Protein 5N3U (pdb70)

InterPro domains:
  IPR004155 PBS lyase HEAT-like repeat [PF03130] (33-61)
  IPR004155 PBS lyase HEAT-like repeat [SM00567] (31-62)
  IPR004155 PBS lyase HEAT-like repeat [SM00567] (71-100)
  IPR004155 PBS lyase HEAT-like repeat [SM00567] (102-131)
  IPR004155 PBS lyase HEAT-like repeat [SM00567] (144-174)
  IPR004155 PBS lyase HEAT-like repeat [SM00567] (176-206)
  IPR004155 PBS lyase HEAT-like repeat [SM00567] (208-237)
  IPR011989 Armadillo-like helical [G3DSA:1.25.10.10] (12-141)
  IPR011989 Armadillo-like helical [G3DSA:1.25.10.10] (142-266)
  IPR016024 Armadillo-type fold [SSF48371] (23-224)

Nearest PDB structures (foldseek):
  5n3u-assembly1_A-2  TM=1.004E+00  e=1.314E-34  Nostoc sp. PCC 7120 = FACHB-418
  6gx7-assembly2_F  TM=7.816E-01  e=2.775E-07  synthetic construct
  7mc4-assembly1_A  TM=7.861E-01  e=4.111E-07  Synechococcus sp. A15-62
  6hwp-assembly1_A  TM=5.800E-01  e=8.164E-08  synthetic construct
  6veh-assembly1_A  TM=8.107E-01  e=8.022E-06  synthetic construct

Secondary structure (DSSP, 8-state):
----SS-S-SSS---HHHHHHHTT-S-HHHHHHHHHHHHHTT---HHHHHHHHHHTT--S---GGG--HHHHHHHHHHHHTT-GGGHHHHHHHTT-SSHHHHHHHHHHHHHHT-GGGHHHHHHTTTTTGGG----TT-SS-SS-HHHHHHHHHHTT-GGGHHHHGGGGG-SSHHHHHHHHHHHHHHH--HHHHHHHHHHHTSS-HHHHHHHHHHHHHHT-GGGHHHHHHSSS-HHHHHHHHHHHHHHT----HHHHHHHHHHHTT-/-GGGHHHHHHHTTS--HHHHHHHHHHHHHHGGGGHHHHHH---TT-HHHHHHHHHHHHHH--GGGHHHHHHHHHH---HHHHHHHHHHHTTS-GGGSPTTHHHHHHHHHHHHHHHHTT-SSHHHHHHHHHHHHHGGG-GGGHHHHHHHHHHHHHH-S-HHHHHHHHHHH-

B-factor: mean 32.45, std 11.48, range [14.88, 82.98]

Sequence (436 aa):
PSVEEFPAENGPQLTPELAIANLQQSSDLSLRYYAAWWLGKYRVKESAAVDALIAALEDEADRTELGGYPLRRNAARALGKLGNRKAVPGLINCLECPDFYVREAAAQSLEMLKDKTAAPALIKLLDGGVAQAVQVTGRPHLVQPYEAVLEALGAIGATDAIPLIQPFLEHPVSRVQCCAAARAMYQLTQEPVYGELLVKVLAGNDLNLRRVALGDLGAIGYLAAAEAIANAKAENSFKLIALKGLLEHQMSISDQAIRVMNLMDSLLDVAAIPTLIAVFGYNNPTAAAIASTALVQLGEVAVPQLLTQIDDYNYGARAYSIRTLAAIADPRALDVLIDAAATDFAPSVRRAAAKGLGNLHWHKLEFPDNQTAPKKALETLLFISQDAEWSIRYAAIVGLQGLVNIPDLQQPIHTRLKEMLASDAEKAVRARILLAQS

Organism: Nostoc sp. (strain PCC 7120 / SAG 25.82 / UTEX 2576) (NCBI:txid103690)

Radius of gyration: 22.51 Å; Cα contacts (8 Å, |Δi|>4): 701; chains: 2; bounding box: 47×50×69 Å

Solvent-accessible surface area: 19840 Å² total; per-residue (Å²): 186,93,149,93,94,158,22,95,34,8,14,52,145,18,61,36,112,83,0,24,55,18,8,125,25,118,58,38,15,32,42,18,4,0,0,55,25,0,2,98,108,120,14,118,86,82,53,0,0,64,16,0,42,64,9,7,128,14,115,60,6,92,4,15,110,33,1,21,12,3,32,17,8,0,0,88,3,1,4,55,4,55,48,124,125,0,2,83,16,0,39,102,7,0,108,9,115,10,16,63,0,25,49,1,0,0,83,1,0,22,82,9,97,16,123,89,0,11,94,15,0,47,107,9,7,100,42,24,43,88,113,5,83,96,72,133,40,85,24,36,24,44,38,5,4,41,6,0,0,32,0,0,5,19,9,32,4,71,127,0,40,90,79,0,84,65,0,34,152,2,116,56,59,92,4,63,4,1,0,2,13,0,2,16,44,17,46,98,89,74,90,28,0,81,74,0,31,154,35,8,90,34,153,52,60,44,19,30,15,28,0,0,33,6,0,8,54,15,3,17,34,68,0,0,72,37,0,11,100,9,137,20,66,66,78,35,13,44,100,0,0,96,10,0,30,98,111,46,123,150,92,50,121,74,0,70,74,0,60,90,35,36,98,83,20,170,130,79,84,39,0,54,93,33,13,52,31,5,31,143,134,74,79,100,39,1,51,116,3,15,74,31,0,49,146,49,13,79,76,0,0,32,54,0,22,77,46,32,20,94,137,49,87,29,3,31,4,36,2,2,102,0,0,17,62,14,7,5,0,65,0,0,41,37,0,18,48,9,0,4,17,22,63,5,23,35,0,7,92,13,0,0,124,2,0,1,71,5,87,17,139,126,22,149,144,68,18,41,110,44,0,2,86,18,0,0,36,6,0,38,10,2,0,105,11,73,45,104,10,3,26,80,8,0,0,31,0,0,65,20,0,87,113,31,105,131,9,63,124,32,6,95,55,38,6,125,85,3,52,92,88,14,91,69,161,48,0,83,55,27,0,96,114,14,77,119

Foldseek 3Di:
DDDDPDDPDPDDDDDLVRLLVQCPDPPVVSVLVSLLVCQVVLVQDPSNLVSLLVQLPDDNDADPPGDDRSNLSSLLSNLSNLDCVSLVSLLVQCPPPDQSSVLSSLQSLLSNLALVSVVSLLVLCPPALVQQACDPPDPHTPHNLLSSLSNCLSNQVLVCLVRLVSQCPRPDPSSVLSSLLSNCSNPVDVVSLVVLLVLLVDPDAVSVLVSLQSLLSNLPLVCQVSLLPGPYQLVSSLSNLVSVLVVVDVPDPSNVVSVVSNVVND/DLVCLVVLLVQQVPQDVVSVVVSLVVLLVVAPVSVVVLQVVAPPPDVSSNLSSLLSCLSSQALVCLVVLLCQLQPNPDPSSNLSSLLSLLRHPLVVDDPPSSVVSNVVSLVSLLVQCPPPDLSSVQSSLNSLLSNPVPVVRPPVSVVSLVVCCVDPPDPVNVVSSVVSVD

Structure (mmCIF, N/CA/C/O backbone):
data_5N3U
#
_entry.id   5N3U
#
_cell.length_a   74.600
_cell.length_b   59.825
_cell.length_c   110.634
_cell.angle_alpha   90.00
_cell.angle_beta   99.08
_cell.angle_gamma   90.00
#
_symmetry.space_group_name_H-M   'I 1 2 1'
#
loop_
_entity.id
_entity.type
_entity.pdbx_description
1 polymer 'Phycocyanobilin lyase subunit alpha'
2 polymer 'Phycocyanobilin lyase subunit beta'
3 water water
#
loop_
_atom_site.group_PDB
_atom_site.id
_atom_site.type_symbol
_atom_site.label_atom_id
_atom_site.label_alt_id
_atom_site.label_comp_id
_atom_site.label_asym_id
_atom_site.label_entity_id
_atom_site.label_seq_id
_atom_site.pdbx_PDB_ins_code
_atom_site.Cartn_x
_atom_site.Cartn_y
_atom_site.Cartn_z
_atom_site.occupancy
_atom_site.B_iso_or_equiv
_atom_site.auth_seq_id
_atom_site.auth_comp_id
_atom_site.auth_asym_id
_atom_site.auth_atom_id
_atom_site.pdbx_PDB_model_num
ATOM 1 N N . PRO A 1 4 ? 44.171 34.673 -17.084 1.00 59.24 4 PRO A N 1
ATOM 2 C CA . PRO A 1 4 ? 43.336 33.419 -17.122 1.00 61.75 4 PRO A CA 1
ATOM 3 C C . PRO A 1 4 ? 43.788 32.359 -16.080 1.00 59.65 4 PRO A C 1
ATOM 4 O O . PRO A 1 4 ? 44.815 31.705 -16.322 1.00 75.30 4 PRO A O 1
ATOM 8 N N . SER A 1 5 ? 43.061 32.188 -14.959 1.00 53.71 5 SER A N 1
ATOM 9 C CA . SER A 1 5 ? 43.503 31.289 -13.848 1.00 56.05 5 SER A CA 1
ATOM 10 C C . SER A 1 5 ? 42.424 30.905 -12.803 1.00 49.86 5 SER A C 1
ATOM 11 O O . SER A 1 5 ? 41.387 31.538 -12.681 1.00 56.50 5 SER A O 1
ATOM 14 N N . VAL A 1 6 ? 42.695 29.851 -12.049 1.00 41.40 6 VAL A N 1
ATOM 15 C CA . VAL A 1 6 ? 41.719 29.280 -11.188 1.00 35.90 6 VAL A CA 1
ATOM 16 C C . VAL A 1 6 ? 41.983 29.754 -9.749 1.00 39.45 6 VAL A C 1
ATOM 17 O O . VAL A 1 6 ? 43.084 29.658 -9.261 1.00 45.05 6 VAL A O 1
ATOM 21 N N . GLU A 1 7 ? 40.941 30.146 -9.029 1.00 31.94 7 GLU A N 1
ATOM 22 C CA . GLU A 1 7 ? 41.085 30.605 -7.680 1.00 30.31 7 GLU A CA 1
ATOM 23 C C . GLU A 1 7 ? 40.046 29.907 -6.837 1.00 27.18 7 GLU A C 1
ATOM 24 O O . GLU A 1 7 ? 38.848 29.926 -7.073 1.00 24.67 7 GLU A O 1
ATOM 30 N N . GLU A 1 8 ? 40.505 29.367 -5.755 1.00 23.01 8 GLU A N 1
ATOM 31 C CA . GLU A 1 8 ? 39.580 28.771 -4.847 1.00 22.71 8 GLU A CA 1
ATOM 32 C C . GLU A 1 8 ? 38.763 29.874 -4.189 1.00 22.71 8 GLU A C 1
ATOM 33 O O . GLU A 1 8 ? 37.574 29.723 -3.966 1.00 25.29 8 GLU A O 1
ATOM 39 N N . PHE A 1 9 ? 39.378 30.988 -3.798 1.00 23.73 9 PHE A N 1
ATOM 40 C CA . PHE A 1 9 ? 38.704 32.049 -3.108 1.00 24.56 9 PHE A CA 1
ATOM 41 C C . PHE A 1 9 ? 38.878 33.330 -3.991 1.00 25.17 9 PHE A C 1
ATOM 42 O O . PHE A 1 9 ? 39.918 33.925 -4.000 1.00 22.75 9 PHE A O 1
ATOM 50 N N . PRO A 1 10 ? 37.912 33.642 -4.800 1.00 26.20 10 PRO A N 1
ATOM 51 C CA . PRO A 1 10 ? 38.084 34.755 -5.702 1.00 30.17 10 PRO A CA 1
ATOM 52 C C . PRO A 1 10 ? 38.196 36.151 -5.064 1.00 30.63 10 PRO A C 1
ATOM 53 O O . PRO A 1 10 ? 37.627 36.410 -4.041 1.00 29.07 10 PRO A O 1
ATOM 57 N N . ALA A 1 11 ? 38.983 37.033 -5.705 1.00 45.54 11 ALA A N 1
ATOM 58 C CA . ALA A 1 11 ? 39.016 38.490 -5.389 1.00 53.33 11 ALA A CA 1
ATOM 59 C C . ALA A 1 11 ? 37.584 39.104 -5.207 1.00 62.27 11 ALA A C 1
ATOM 60 O O . ALA A 1 11 ? 37.282 39.668 -4.153 1.00 62.47 11 ALA A O 1
ATOM 62 N N . GLU A 1 12 ? 36.708 38.872 -6.200 1.00 66.41 12 GLU A N 1
ATOM 63 C CA . GLU A 1 12 ? 35.252 39.303 -6.213 1.00 72.01 12 GLU A CA 1
ATOM 64 C C . GLU A 1 12 ? 34.188 38.152 -6.102 1.00 60.18 12 GLU A C 1
ATOM 65 O O . GLU A 1 12 ? 34.436 37.051 -6.556 1.00 68.70 12 GLU A O 1
ATOM 71 N N . ASN A 1 13 ? 33.027 38.383 -5.480 1.00 53.30 13 ASN A N 1
ATOM 72 C CA . ASN A 1 13 ? 31.810 37.512 -5.729 1.00 51.55 13 ASN A CA 1
ATOM 73 C C . ASN A 1 13 ? 30.623 38.368 -6.151 1.00 46.07 13 ASN A C 1
ATOM 74 O O . ASN A 1 13 ? 29.434 37.938 -6.035 1.00 42.77 13 ASN A O 1
ATOM 79 N N . GLY A 1 14 ? 30.918 39.597 -6.592 1.00 41.82 14 GLY A N 1
ATOM 80 C CA . GLY A 1 14 ? 29.830 40.570 -6.722 1.00 40.54 14 GLY A CA 1
ATOM 81 C C . GLY A 1 14 ? 30.291 41.990 -6.865 1.00 40.95 14 GLY A C 1
ATOM 82 O O . GLY A 1 14 ? 31.477 42.216 -6.866 1.00 38.02 14 GLY A O 1
ATOM 83 N N . PRO A 1 15 ? 29.342 42.937 -7.031 1.00 44.93 15 PRO A N 1
ATOM 84 C CA . PRO A 1 15 ? 29.754 44.358 -7.097 1.00 49.38 15 PRO A CA 1
ATOM 85 C C . PRO A 1 15 ? 30.689 44.697 -5.916 1.00 44.47 15 PRO A C 1
ATOM 86 O O . PRO A 1 15 ? 30.591 44.103 -4.829 1.00 43.68 15 PRO A O 1
ATOM 90 N N . GLN A 1 16 ? 31.664 45.549 -6.170 1.00 44.30 16 GLN A N 1
ATOM 91 C CA . GLN A 1 16 ? 32.617 45.907 -5.134 1.00 41.80 16 GLN A CA 1
ATOM 92 C C . GLN A 1 16 ? 31.925 47.038 -4.334 1.00 45.01 16 GLN A C 1
ATOM 93 O O . GLN A 1 16 ? 31.484 48.033 -4.908 1.00 43.54 16 GLN A O 1
ATOM 99 N N . LEU A 1 17 ? 31.740 46.806 -3.038 1.00 40.54 17 LEU A N 1
ATOM 100 C CA . LEU A 1 17 ? 30.951 47.666 -2.200 1.00 37.01 17 LEU A CA 1
ATOM 101 C C . LEU A 1 17 ? 31.778 48.211 -1.095 1.00 37.42 17 LEU A C 1
ATOM 102 O O . LEU A 1 17 ? 32.825 47.680 -0.756 1.00 36.00 17 LEU A O 1
ATOM 107 N N . THR A 1 18 ? 31.262 49.302 -0.529 1.00 41.00 18 THR A N 1
ATOM 108 C CA . THR A 1 18 ? 31.731 49.862 0.718 1.00 44.03 18 THR A CA 1
ATOM 109 C C . THR A 1 18 ? 30.464 49.885 1.609 1.00 31.93 18 THR A C 1
ATOM 110 O O . THR A 1 18 ? 29.321 49.821 1.091 1.00 32.16 18 THR A O 1
ATOM 114 N N . PRO A 1 19 ? 30.641 50.133 2.905 1.00 33.98 19 PRO A N 1
ATOM 115 C CA . PRO A 1 19 ? 29.469 50.326 3.769 1.00 34.31 19 PRO A CA 1
ATOM 116 C C . PRO A 1 19 ? 28.467 51.337 3.263 1.00 36.52 19 PRO A C 1
ATOM 117 O O . PRO A 1 19 ? 27.262 51.074 3.175 1.00 34.22 19 PRO A O 1
ATOM 121 N N . GLU A 1 20 ? 28.958 52.486 2.813 1.00 38.81 20 GLU A N 1
ATOM 122 C CA . GLU A 1 20 ? 28.079 53.569 2.373 1.00 33.24 20 GLU A CA 1
ATOM 123 C C . GLU A 1 20 ? 27.357 53.117 1.165 1.00 29.15 20 GLU A C 1
ATOM 124 O O . GLU A 1 20 ? 26.154 53.346 0.995 1.00 34.93 20 GLU A O 1
ATOM 130 N N . LEU A 1 21 ? 28.079 52.444 0.286 1.00 30.14 21 LEU A N 1
ATOM 131 C CA . LEU A 1 21 ? 27.443 52.027 -0.965 1.00 34.65 21 LEU A CA 1
ATOM 132 C C . LEU A 1 21 ? 26.461 50.868 -0.749 1.00 26.77 21 LEU A C 1
ATOM 133 O O . LEU A 1 21 ? 25.373 50.855 -1.297 1.00 29.66 21 LEU A O 1
ATOM 138 N N . ALA A 1 22 ? 26.838 49.960 0.133 1.00 28.19 22 ALA A N 1
ATOM 139 C CA . ALA A 1 22 ? 25.899 48.871 0.501 1.00 27.09 22 ALA A CA 1
ATOM 140 C C . ALA A 1 22 ? 24.654 49.444 1.103 1.00 28.54 22 ALA A C 1
ATOM 141 O O . ALA A 1 22 ? 23.573 49.050 0.772 1.00 30.28 22 ALA A O 1
ATOM 143 N N . ILE A 1 23 ? 24.827 50.399 2.007 1.00 29.03 23 ILE A N 1
ATOM 144 C CA . ILE A 1 23 ? 23.652 51.015 2.629 1.00 29.85 23 ILE A CA 1
ATOM 145 C C . ILE A 1 23 ? 22.811 51.663 1.626 1.00 30.77 23 ILE A C 1
ATOM 146 O O . ILE A 1 23 ? 21.602 51.407 1.624 1.00 35.57 23 ILE A O 1
ATOM 151 N N . ALA A 1 24 ? 23.413 52.454 0.713 1.00 34.20 24 ALA A N 1
ATOM 152 C CA . ALA A 1 24 ? 22.578 53.051 -0.377 1.00 30.99 24 ALA A CA 1
ATOM 153 C C . ALA A 1 24 ? 21.838 52.047 -1.252 1.00 30.19 24 ALA A C 1
ATOM 154 O O . ALA A 1 24 ? 20.630 52.173 -1.601 1.00 31.07 24 ALA A O 1
ATOM 156 N N . ASN A 1 25 ? 22.580 51.022 -1.640 1.00 30.17 25 ASN A N 1
ATOM 157 C CA . ASN A 1 25 ? 22.016 49.980 -2.459 1.00 30.44 25 ASN A CA 1
ATOM 158 C C . ASN A 1 25 ? 20.816 49.280 -1.824 1.00 27.90 25 ASN A C 1
ATOM 159 O O . ASN A 1 25 ? 20.022 48.692 -2.542 1.00 32.07 25 ASN A O 1
ATOM 164 N N . LEU A 1 26 ? 20.623 49.371 -0.515 1.00 30.72 26 LEU A N 1
ATOM 165 C CA . LEU A 1 26 ? 19.327 48.856 0.068 1.00 34.75 26 LEU A CA 1
ATOM 166 C C . LEU A 1 26 ? 18.054 49.466 -0.510 1.00 37.01 26 LEU A C 1
ATOM 167 O O . LEU A 1 26 ? 17.000 48.821 -0.477 1.00 36.72 26 LEU A O 1
ATOM 172 N N . GLN A 1 27 ? 18.191 50.646 -1.121 1.00 40.89 27 GLN A N 1
ATOM 173 C CA A GLN A 1 27 ? 17.095 51.407 -1.686 0.49 43.89 27 GLN A CA 1
ATOM 174 C CA B GLN A 1 27 ? 17.056 51.373 -1.722 0.51 43.20 27 GLN A CA 1
ATOM 175 C C . GLN A 1 27 ? 17.177 51.477 -3.236 1.00 50.34 27 GLN A C 1
ATOM 176 O O . GLN A 1 27 ? 16.508 52.283 -3.860 1.00 55.14 27 GLN A O 1
ATOM 187 N N . SER A 1 28 ? 17.994 50.635 -3.849 1.00 46.90 28 SER A N 1
ATOM 188 C CA . SER A 1 28 ? 18.093 50.574 -5.310 1.00 44.92 28 SER A CA 1
ATOM 189 C C . SER A 1 28 ? 16.797 50.023 -5.932 1.00 49.29 28 SER A C 1
ATOM 190 O O . SER A 1 28 ? 16.061 49.246 -5.332 1.00 44.61 28 SER A O 1
ATOM 193 N N . SER A 1 29 ? 16.550 50.371 -7.182 1.00 45.60 29 SER A N 1
ATOM 194 C CA . SER A 1 29 ? 15.433 49.807 -7.953 1.00 43.12 29 SER A CA 1
ATOM 195 C C . SER A 1 29 ? 15.752 48.378 -8.385 1.00 42.88 29 SER A C 1
ATOM 196 O O . SER A 1 29 ? 14.855 47.656 -8.791 1.00 46.72 29 SER A O 1
ATOM 199 N N . ASP A 1 30 ? 17.030 47.991 -8.318 1.00 38.94 30 ASP A N 1
ATOM 200 C CA . ASP A 1 30 ? 17.462 46.628 -8.596 1.00 40.24 30 ASP A CA 1
ATOM 201 C C . ASP A 1 30 ? 17.291 45.808 -7.300 1.00 31.27 30 ASP A C 1
ATOM 202 O O . ASP A 1 30 ? 18.077 45.919 -6.360 1.00 31.11 30 ASP A O 1
ATOM 207 N N . LEU A 1 31 ? 16.316 44.953 -7.313 1.00 31.67 31 LEU A N 1
ATOM 208 C CA . LEU A 1 31 ? 16.040 44.152 -6.128 1.00 30.75 31 LEU A CA 1
ATOM 209 C C . LEU A 1 31 ? 17.172 43.174 -5.798 1.00 27.95 31 LEU A C 1
ATOM 210 O O . LEU A 1 31 ? 17.452 42.921 -4.607 1.00 28.14 31 LEU A O 1
ATOM 215 N N . SER A 1 32 ? 17.841 42.643 -6.819 1.00 27.21 32 SER A N 1
ATOM 216 C CA . SER A 1 32 ? 18.962 41.737 -6.582 1.00 31.02 32 SER A CA 1
ATOM 217 C C . SER A 1 32 ? 20.092 42.410 -5.846 1.00 26.42 32 SER A C 1
ATOM 218 O O . SER A 1 32 ? 20.772 41.816 -5.035 1.00 26.97 32 SER A O 1
ATOM 221 N N . LEU A 1 33 ? 20.313 43.664 -6.179 1.00 25.65 33 LEU A N 1
ATOM 222 C CA . LEU A 1 33 ? 21.319 44.461 -5.586 1.00 27.55 33 LEU A CA 1
ATOM 223 C C . LEU A 1 33 ? 20.965 44.783 -4.136 1.00 24.73 33 LEU A C 1
ATOM 224 O O . LEU A 1 33 ? 21.853 44.742 -3.266 1.00 23.56 33 LEU A O 1
ATOM 229 N N . ARG A 1 34 ? 19.699 45.086 -3.857 1.00 23.64 34 ARG A N 1
ATOM 230 C CA . ARG A 1 34 ? 19.299 45.222 -2.447 1.00 25.39 34 ARG A CA 1
ATOM 231 C C . ARG A 1 34 ? 19.608 43.904 -1.667 1.00 23.16 34 ARG A C 1
ATOM 232 O O . ARG A 1 34 ? 20.086 43.937 -0.539 1.00 22.86 34 ARG A O 1
ATOM 240 N N . TYR A 1 35 ? 19.221 42.778 -2.256 1.00 19.91 35 TYR A N 1
ATOM 241 C CA . TYR A 1 35 ? 19.403 41.454 -1.614 1.00 19.87 35 TYR A CA 1
ATOM 242 C C . TYR A 1 35 ? 20.875 41.226 -1.315 1.00 19.49 35 TYR A C 1
ATOM 243 O O . TYR A 1 35 ? 21.232 40.817 -0.254 1.00 20.35 35 TYR A O 1
ATOM 252 N N . TYR A 1 36 ? 21.730 41.503 -2.278 1.00 20.93 36 TYR A N 1
ATOM 253 C CA . TYR A 1 36 ? 23.136 41.289 -2.152 1.00 20.41 36 TYR A CA 1
ATOM 254 C C . TYR A 1 36 ? 23.691 42.208 -1.094 1.00 21.57 36 TYR A C 1
ATOM 255 O O . TYR A 1 36 ? 24.455 41.813 -0.210 1.00 17.90 36 TYR A O 1
ATOM 264 N N . ALA A 1 37 ? 23.246 43.447 -1.111 1.00 22.43 37 ALA A N 1
ATOM 265 C CA . ALA A 1 37 ? 23.774 44.409 -0.154 1.00 21.69 37 ALA A CA 1
ATOM 266 C C . ALA A 1 37 ? 23.454 44.081 1.281 1.00 17.58 37 ALA A C 1
ATOM 267 O O . ALA A 1 37 ? 24.269 44.232 2.138 1.00 20.99 37 ALA A O 1
ATOM 269 N N . ALA A 1 38 ? 22.250 43.674 1.570 1.00 17.96 38 ALA A N 1
ATOM 270 C CA . ALA A 1 38 ? 21.904 43.152 2.874 1.00 18.90 38 ALA A CA 1
ATOM 271 C C . ALA A 1 38 ? 22.742 41.966 3.299 1.00 20.67 38 ALA A C 1
ATOM 272 O O . ALA A 1 38 ? 23.241 41.986 4.435 1.00 20.76 38 ALA A O 1
ATOM 274 N N . TRP A 1 39 ? 22.985 40.968 2.416 1.00 18.33 39 TRP A N 1
ATOM 275 C CA . TRP A 1 39 ? 23.953 39.920 2.755 1.00 19.29 39 TRP A CA 1
ATOM 276 C C . TRP A 1 39 ? 25.340 40.477 3.041 1.00 19.16 39 TRP A C 1
ATOM 277 O O . TRP A 1 39 ? 2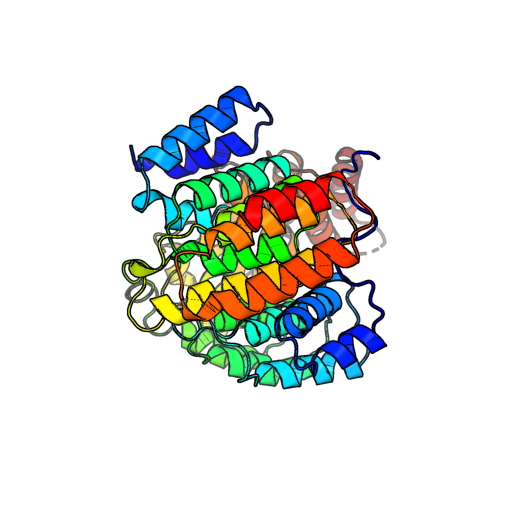5.985 40.125 4.012 1.00 19.88 39 TRP A O 1
ATOM 288 N N . TRP A 1 40 ? 25.812 41.418 2.194 1.00 19.47 40 TRP A N 1
ATOM 289 C CA . TRP A 1 40 ? 27.135 41.967 2.357 1.00 20.76 40 TRP A CA 1
ATOM 290 C C . TRP A 1 40 ? 27.322 42.658 3.698 1.00 20.03 40 TRP A C 1
ATOM 291 O O . TRP A 1 40 ? 28.374 42.529 4.361 1.00 21.81 40 TRP A O 1
ATOM 302 N N . LEU A 1 41 ? 26.320 43.396 4.111 1.00 21.16 41 LEU A N 1
ATOM 303 C CA . LEU A 1 41 ? 26.429 44.142 5.392 1.00 21.05 41 LEU A CA 1
ATOM 304 C C . LEU A 1 41 ? 26.589 43.198 6.576 1.00 23.80 41 LEU A C 1
ATOM 305 O O . LEU A 1 41 ? 27.347 43.472 7.457 1.00 22.71 41 LEU A O 1
ATOM 310 N N . GLY A 1 42 ? 25.944 42.040 6.517 1.00 20.04 42 GLY A N 1
ATOM 311 C CA . GLY A 1 42 ? 26.100 41.004 7.582 1.00 18.83 42 GLY A CA 1
ATOM 312 C C . GLY A 1 42 ? 27.358 40.270 7.473 1.00 20.68 42 GLY A C 1
ATOM 313 O O . GLY A 1 42 ? 28.028 40.043 8.491 1.00 21.26 42 GLY A O 1
ATOM 314 N N . LYS A 1 43 ? 27.758 39.934 6.257 1.00 20.40 43 LYS A N 1
ATOM 315 C CA . LYS A 1 43 ? 28.973 39.200 6.070 1.00 22.16 43 LYS A CA 1
ATOM 316 C C . LYS A 1 43 ? 30.180 39.992 6.566 1.00 24.60 43 LYS A C 1
ATOM 317 O O . LYS A 1 43 ? 31.070 39.458 7.201 1.00 22.47 43 LYS A O 1
ATOM 323 N N . TYR A 1 44 ? 30.225 41.283 6.252 1.00 23.41 44 TYR A N 1
ATOM 324 C CA . TYR A 1 44 ? 31.325 42.155 6.651 1.00 27.23 44 TYR A CA 1
ATOM 325 C C . TYR A 1 44 ? 31.058 42.806 7.987 1.00 30.55 44 TYR A C 1
ATOM 326 O O . TYR A 1 44 ? 31.858 43.631 8.449 1.00 30.25 44 TYR A O 1
ATOM 335 N N . ARG A 1 45 ? 29.983 42.434 8.656 1.00 29.39 45 ARG A N 1
ATOM 336 C CA . ARG A 1 45 ? 29.740 42.868 10.066 1.00 30.39 45 ARG A CA 1
ATOM 337 C C . ARG A 1 45 ? 29.886 44.421 10.202 1.00 32.58 45 ARG A C 1
ATOM 338 O O . ARG A 1 45 ? 30.631 44.913 11.009 1.00 27.75 45 ARG A O 1
ATOM 346 N N . VAL A 1 46 ? 29.171 45.128 9.348 1.00 28.59 46 VAL A N 1
ATOM 347 C CA . VAL A 1 46 ? 29.218 46.559 9.247 1.00 29.63 46 VAL A CA 1
ATOM 348 C C . VAL A 1 46 ? 28.243 47.025 10.267 1.00 31.74 46 VAL A C 1
ATOM 349 O O . VAL A 1 46 ? 27.032 47.138 10.001 1.00 35.15 46 VAL A O 1
ATOM 353 N N . LYS A 1 47 ? 28.771 47.283 11.446 1.00 32.06 47 LYS A N 1
ATOM 354 C CA . LYS A 1 47 ? 27.955 47.649 12.605 1.00 42.87 47 LYS A CA 1
ATOM 355 C C . LYS A 1 47 ? 27.577 49.147 12.759 1.00 45.79 47 LYS A C 1
ATOM 356 O O . LYS A 1 47 ? 26.862 49.471 13.659 1.00 46.98 47 LYS A O 1
ATOM 362 N N . GLU A 1 48 ? 28.045 50.031 11.890 1.00 47.03 48 GLU A N 1
ATOM 363 C CA . GLU A 1 48 ? 27.565 51.430 11.843 1.00 46.89 48 GLU A CA 1
ATOM 364 C C . GLU A 1 48 ? 26.085 51.572 12.061 1.00 46.08 48 GLU A C 1
ATOM 365 O O . GLU A 1 48 ? 25.250 50.836 11.468 1.00 41.76 48 GLU A O 1
ATOM 371 N N . SER A 1 49 ? 25.710 52.588 12.806 1.00 40.28 49 SER A N 1
ATOM 372 C CA . SER A 1 49 ? 24.312 52.759 13.106 1.00 36.36 49 SER A CA 1
ATOM 373 C C . SER A 1 49 ? 23.472 52.916 11.879 1.00 30.25 49 SER A C 1
ATOM 374 O O . SER A 1 49 ? 22.309 52.493 11.904 1.00 36.22 49 SER A O 1
ATOM 377 N N . ALA A 1 50 ? 23.954 53.533 10.793 1.00 31.57 50 ALA A N 1
ATOM 378 C CA . ALA A 1 50 ? 23.069 53.741 9.667 1.00 32.64 50 ALA A CA 1
ATOM 379 C C . ALA A 1 50 ? 22.827 52.378 8.947 1.00 32.73 50 ALA A C 1
ATOM 380 O O . ALA A 1 50 ? 21.783 52.191 8.349 1.00 31.87 50 ALA A O 1
ATOM 382 N N . ALA A 1 51 ? 23.777 51.454 9.050 1.00 31.56 51 ALA A N 1
ATOM 383 C CA . ALA A 1 51 ? 23.572 50.109 8.452 1.00 31.93 51 ALA A CA 1
ATOM 384 C C . ALA A 1 51 ? 22.428 49.417 9.199 1.00 26.69 51 ALA A C 1
ATOM 385 O O . ALA A 1 51 ? 21.468 48.977 8.601 1.00 28.46 51 ALA A O 1
ATOM 387 N N . VAL A 1 52 ? 22.458 49.520 10.507 1.00 24.62 52 VAL A N 1
ATOM 388 C CA . VAL A 1 52 ? 21.455 48.922 11.370 1.00 24.63 52 VAL A CA 1
ATOM 389 C C . VAL A 1 52 ? 20.105 49.491 11.045 1.00 29.83 52 VAL A C 1
ATOM 390 O O . VAL A 1 52 ? 19.162 48.770 10.824 1.00 23.48 52 VAL A O 1
ATOM 394 N N . ASP A 1 53 ? 19.973 50.826 11.020 1.00 33.59 53 ASP A N 1
ATOM 395 C CA . ASP A 1 53 ? 18.689 51.442 10.708 1.00 29.46 53 ASP A CA 1
ATOM 396 C C . ASP A 1 53 ? 18.138 51.066 9.352 1.00 25.91 53 ASP A C 1
ATOM 397 O O . ASP A 1 53 ? 16.961 50.767 9.179 1.00 28.94 53 ASP A O 1
ATOM 402 N N . ALA A 1 54 ? 18.993 51.078 8.350 1.00 31.16 54 ALA A N 1
ATOM 403 C CA . ALA A 1 54 ? 18.587 50.649 6.997 1.00 28.54 54 ALA A CA 1
ATOM 404 C C . ALA A 1 54 ? 18.104 49.193 6.934 1.00 25.25 54 ALA A C 1
ATOM 405 O O . ALA A 1 54 ? 17.114 48.841 6.224 1.00 25.71 54 ALA A O 1
ATOM 407 N N . LEU A 1 55 ? 18.782 48.341 7.674 1.00 26.75 55 LEU A N 1
ATOM 408 C CA . LEU A 1 55 ? 18.333 46.928 7.696 1.00 24.46 55 LEU A CA 1
ATOM 409 C C . LEU A 1 55 ? 17.016 46.763 8.425 1.00 22.83 55 LEU A C 1
ATOM 410 O O . LEU A 1 55 ? 16.146 45.982 7.991 1.00 24.45 55 LEU A O 1
ATOM 415 N N . ILE A 1 56 ? 16.823 47.511 9.512 1.00 21.24 56 ILE A N 1
ATOM 416 C CA . ILE A 1 56 ? 15.561 47.517 10.189 1.00 20.94 56 ILE A CA 1
ATOM 417 C C . ILE A 1 56 ? 14.460 47.922 9.286 1.00 23.69 56 ILE A C 1
ATOM 418 O O . ILE A 1 56 ? 13.419 47.277 9.274 1.00 24.61 56 ILE A O 1
ATOM 423 N N . ALA A 1 57 ? 14.662 48.972 8.490 1.00 25.26 57 ALA A N 1
ATOM 424 C CA . ALA A 1 57 ? 13.631 49.386 7.560 1.00 26.49 57 ALA A CA 1
ATOM 425 C C . ALA A 1 57 ? 13.303 48.277 6.533 1.00 25.99 57 ALA A C 1
ATOM 426 O O . ALA A 1 57 ? 12.169 48.027 6.177 1.00 26.15 57 ALA A O 1
ATOM 428 N N . ALA A 1 58 ? 14.330 47.560 6.104 1.00 25.28 58 ALA A N 1
ATOM 429 C CA . ALA A 1 58 ? 14.149 46.476 5.124 1.00 22.94 58 ALA A CA 1
ATOM 430 C C . ALA A 1 58 ? 13.399 45.296 5.695 1.00 23.11 58 ALA A C 1
ATOM 431 O O . ALA A 1 58 ? 12.839 44.502 4.934 1.00 25.94 58 ALA A O 1
ATOM 433 N N . LEU A 1 59 ? 13.274 45.212 7.033 1.00 22.86 59 LEU A N 1
ATOM 434 C CA . LEU A 1 59 ? 12.334 44.249 7.621 1.00 26.38 59 LEU A CA 1
ATOM 435 C C . LEU A 1 59 ? 10.850 44.473 7.237 1.00 26.20 59 LEU A C 1
ATOM 436 O O . LEU A 1 59 ? 10.049 43.569 7.321 1.00 26.05 59 LEU A O 1
ATOM 441 N N . GLU A 1 60 ? 10.511 45.655 6.739 1.00 26.98 60 GLU A N 1
ATOM 442 C CA . GLU A 1 60 ? 9.175 45.926 6.259 1.00 34.17 60 GLU A CA 1
ATOM 443 C C . GLU A 1 60 ? 9.096 45.997 4.725 1.00 35.69 60 GLU A C 1
ATOM 444 O O . GLU A 1 60 ? 8.063 46.390 4.205 1.00 31.79 60 GLU A O 1
ATOM 450 N N . ASP A 1 61 ? 10.133 45.534 4.007 1.00 32.73 61 ASP A N 1
ATOM 451 C CA . ASP A 1 61 ? 10.081 45.495 2.552 1.00 28.90 61 ASP A CA 1
ATOM 452 C C . ASP A 1 61 ? 8.850 44.849 2.004 1.00 29.95 61 ASP A C 1
ATOM 453 O O . ASP A 1 61 ? 8.426 43.732 2.400 1.00 28.32 61 ASP A O 1
ATOM 458 N N . GLU A 1 62 ? 8.290 45.510 1.002 1.00 29.17 62 GLU A N 1
ATOM 459 C CA . GLU A 1 62 ? 7.239 44.908 0.181 1.00 27.63 62 GLU A CA 1
ATOM 460 C C . GLU A 1 62 ? 7.591 44.716 -1.305 1.00 27.69 62 GLU A C 1
ATOM 461 O O . GLU A 1 62 ? 6.828 44.048 -1.964 1.00 35.08 62 GLU A O 1
ATOM 467 N N . ALA A 1 63 ? 8.663 45.300 -1.808 1.00 30.73 63 ALA A N 1
ATOM 468 C CA . ALA A 1 63 ? 9.074 45.262 -3.265 1.00 31.29 63 ALA A CA 1
ATOM 469 C C . ALA A 1 63 ? 9.445 43.872 -3.752 1.00 38.46 63 ALA A C 1
ATOM 470 O O . ALA A 1 63 ? 9.080 43.438 -4.890 1.00 30.89 63 ALA A O 1
ATOM 472 N N . ASP A 1 64 ? 10.108 43.113 -2.874 1.00 33.20 64 ASP A N 1
ATOM 473 C CA . ASP A 1 64 ? 10.677 41.787 -3.308 1.00 35.54 64 ASP A CA 1
ATOM 474 C C . ASP A 1 64 ? 9.855 40.651 -2.707 1.00 28.53 64 ASP A C 1
ATOM 475 O O . ASP A 1 64 ? 9.773 40.512 -1.417 1.00 29.54 64 ASP A O 1
ATOM 480 N N . ARG A 1 65 ? 9.253 39.852 -3.588 1.00 25.69 65 ARG A N 1
ATOM 481 C CA . ARG A 1 65 ? 8.489 38.687 -3.205 1.00 27.96 65 ARG A CA 1
ATOM 482 C C . ARG A 1 65 ? 8.916 37.493 -4.030 1.00 33.38 65 ARG A C 1
ATOM 483 O O . ARG A 1 65 ? 9.267 37.658 -5.198 1.00 37.53 65 ARG A O 1
ATOM 491 N N . THR A 1 66 ? 8.789 36.299 -3.467 1.00 26.82 66 THR A N 1
ATOM 492 C CA . THR A 1 66 ? 9.117 35.063 -4.167 1.00 29.11 66 THR A CA 1
ATOM 493 C C . THR A 1 66 ? 7.989 34.055 -4.004 1.00 27.29 66 THR A C 1
ATOM 494 O O . THR A 1 66 ? 6.904 34.409 -3.578 1.00 28.59 66 THR A O 1
ATOM 498 N N . GLU A 1 67 ? 8.267 32.786 -4.310 1.00 27.50 67 GLU A N 1
ATOM 499 C CA . GLU A 1 67 ? 7.393 31.635 -4.107 1.00 33.03 67 GLU A CA 1
ATOM 500 C C . GLU A 1 67 ? 6.705 31.635 -2.752 1.00 35.26 67 GLU A C 1
ATOM 501 O O . GLU A 1 67 ? 7.314 32.018 -1.751 1.00 34.15 67 GLU A O 1
ATOM 507 N N . LEU A 1 68 ? 5.419 31.289 -2.755 1.00 29.39 68 LEU A N 1
ATOM 508 C CA . LEU A 1 68 ? 4.589 31.126 -1.543 1.00 32.56 68 LEU A CA 1
ATOM 509 C C . LEU A 1 68 ? 4.565 32.366 -0.713 1.00 34.47 68 LEU A C 1
ATOM 510 O O . LEU A 1 68 ? 4.640 32.255 0.505 1.00 33.34 68 LEU A O 1
ATOM 515 N N . GLY A 1 69 ? 4.531 33.520 -1.354 1.00 29.72 69 GLY A N 1
ATOM 516 C CA . GLY A 1 69 ? 4.546 34.800 -0.681 1.00 29.73 69 GLY A CA 1
ATOM 517 C C . GLY A 1 69 ? 5.771 35.137 0.178 1.00 26.96 69 GLY A C 1
ATOM 518 O O . GLY A 1 69 ? 5.735 36.073 1.004 1.00 30.79 69 GLY A O 1
ATOM 519 N N . GLY A 1 70 ? 6.889 34.480 -0.072 1.00 27.07 70 GLY A N 1
ATOM 520 C CA . GLY A 1 70 ? 8.161 34.869 0.582 1.00 24.29 70 GLY A CA 1
ATOM 521 C C . GLY A 1 70 ? 8.643 36.286 0.392 1.00 26.25 70 GLY A C 1
ATOM 522 O O . GLY A 1 70 ? 8.260 36.984 -0.579 1.00 25.45 70 GLY A O 1
ATOM 523 N N . TYR A 1 71 ? 9.510 36.729 1.312 1.00 21.45 71 TYR A N 1
ATOM 524 C CA . TYR A 1 71 ? 10.035 38.049 1.304 1.00 21.67 71 TYR A CA 1
ATOM 525 C C . TYR A 1 71 ? 11.563 37.968 1.330 1.00 24.15 71 TYR A C 1
ATOM 526 O O . TYR A 1 71 ? 12.162 38.053 2.405 1.00 23.93 71 TYR A O 1
ATOM 535 N N . PRO A 1 72 ? 12.224 37.807 0.161 1.00 24.87 72 PRO A N 1
ATOM 536 C CA . PRO A 1 72 ? 13.697 37.639 0.151 1.00 24.21 72 PRO A CA 1
ATOM 537 C C . PRO A 1 72 ? 14.506 38.717 0.870 1.00 22.60 72 PRO A C 1
ATOM 538 O O . PRO A 1 72 ? 15.457 38.428 1.541 1.00 19.24 72 PRO A O 1
ATOM 542 N N . LEU A 1 73 ? 14.191 39.963 0.691 1.00 21.27 73 LEU A N 1
ATOM 543 C CA . LEU A 1 73 ? 15.009 40.962 1.339 1.00 20.59 73 LEU A CA 1
ATOM 544 C C . LEU A 1 73 ? 14.752 40.938 2.854 1.00 20.17 73 LEU A C 1
ATOM 545 O O . LEU A 1 73 ? 15.666 41.225 3.610 1.00 21.29 73 LEU A O 1
ATOM 550 N N . ARG A 1 74 ? 13.540 40.646 3.287 1.00 19.27 74 ARG A N 1
ATOM 551 C CA . ARG A 1 74 ? 13.307 40.594 4.731 1.00 20.78 74 ARG A CA 1
ATOM 552 C C . ARG A 1 74 ? 14.153 39.458 5.348 1.00 19.47 74 ARG A C 1
ATOM 553 O O . ARG A 1 74 ? 14.735 39.624 6.386 1.00 20.23 74 ARG A O 1
ATOM 561 N N . ARG A 1 75 ? 14.236 38.341 4.655 1.00 17.74 75 ARG A N 1
ATOM 562 C CA . ARG A 1 75 ? 15.063 37.251 5.140 1.00 16.68 75 ARG A CA 1
ATOM 563 C C . ARG A 1 75 ? 16.516 37.638 5.306 1.00 16.93 75 ARG A C 1
ATOM 564 O O . ARG A 1 75 ? 17.116 37.426 6.317 1.00 17.72 75 ARG A O 1
ATOM 572 N N . ASN A 1 76 ? 17.114 38.236 4.306 1.00 17.89 76 ASN A N 1
ATOM 573 C CA . ASN A 1 76 ? 18.494 38.604 4.367 1.00 19.81 76 ASN A CA 1
ATOM 574 C C . ASN A 1 76 ? 18.793 39.732 5.349 1.00 20.48 76 ASN A C 1
ATOM 575 O O . ASN A 1 76 ? 19.793 39.706 6.016 1.00 19.01 76 ASN A O 1
ATOM 580 N N . ALA A 1 77 ? 17.856 40.634 5.473 1.00 17.94 77 ALA A N 1
ATOM 581 C CA . ALA A 1 77 ? 17.966 41.725 6.489 1.00 19.59 77 ALA A CA 1
ATOM 582 C C . ALA A 1 77 ? 17.892 41.196 7.881 1.00 17.62 77 ALA A C 1
ATOM 583 O O . ALA A 1 77 ? 18.688 41.593 8.754 1.00 19.41 77 ALA A O 1
ATOM 585 N N . ALA A 1 78 ? 16.928 40.337 8.132 1.00 18.32 78 ALA A N 1
ATOM 586 C CA . ALA A 1 78 ? 16.848 39.678 9.406 1.00 20.49 78 ALA A CA 1
ATOM 587 C C . ALA A 1 78 ? 18.125 38.928 9.803 1.00 19.54 78 ALA A C 1
ATOM 588 O O . ALA A 1 78 ? 18.590 39.052 10.908 1.00 20.73 78 ALA A O 1
ATOM 590 N N . ARG A 1 79 ? 18.687 38.183 8.875 1.00 19.56 79 ARG A N 1
ATOM 591 C CA . ARG A 1 79 ? 19.914 37.391 9.106 1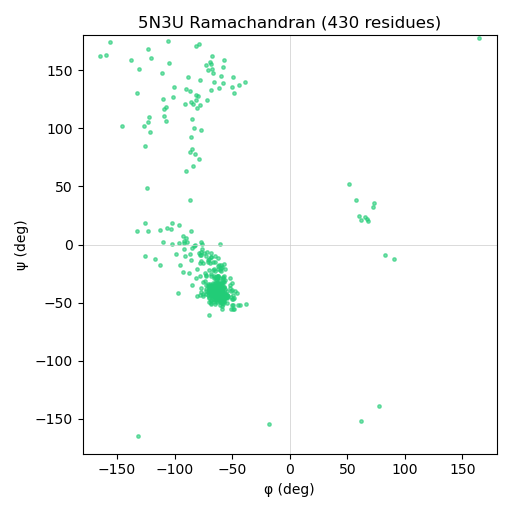.00 21.25 79 ARG A CA 1
ATOM 592 C C . ARG A 1 79 ? 21.075 38.331 9.374 1.00 22.80 79 ARG A C 1
ATOM 593 O O . ARG A 1 79 ? 21.821 38.164 10.328 1.00 19.85 79 ARG A O 1
ATOM 601 N N . ALA A 1 80 ? 21.193 39.389 8.580 1.00 20.03 80 ALA A N 1
ATOM 602 C CA . ALA A 1 80 ? 22.246 40.372 8.777 1.00 21.22 80 ALA A CA 1
ATOM 603 C C . ALA A 1 80 ? 22.212 41.022 10.167 1.00 20.20 80 ALA A C 1
ATOM 604 O O . ALA A 1 80 ? 23.291 41.132 10.838 1.00 21.52 80 ALA A O 1
ATOM 606 N N . LEU A 1 81 ? 21.022 41.362 10.651 1.00 19.69 81 LEU A N 1
ATOM 607 C CA . LEU A 1 81 ? 20.879 42.086 11.933 1.00 18.66 81 LEU A CA 1
ATOM 608 C C . LEU A 1 81 ? 21.374 41.302 13.093 1.00 20.91 81 LEU A C 1
ATOM 609 O O . LEU A 1 81 ? 21.929 41.859 14.066 1.00 21.65 81 LEU A O 1
ATOM 614 N N . GLY A 1 82 ? 21.270 39.980 13.002 1.00 19.54 82 GLY A N 1
ATOM 615 C CA . GLY A 1 82 ? 21.766 39.215 14.095 1.00 17.00 82 GLY A CA 1
ATOM 616 C C . GLY A 1 82 ? 23.292 39.268 14.231 1.00 20.02 82 GLY A C 1
ATOM 617 O O . GLY A 1 82 ? 23.775 39.031 15.264 1.00 23.59 82 GLY A O 1
ATOM 618 N N . LYS A 1 83 ? 24.026 39.527 13.168 1.00 21.85 83 LYS A N 1
ATOM 619 C CA . LYS A 1 83 ? 25.480 39.499 13.159 1.00 24.32 83 LYS A CA 1
ATOM 620 C C . LYS A 1 83 ? 26.015 40.860 13.627 1.00 29.56 83 LYS A C 1
ATOM 621 O O . LYS A 1 83 ? 27.188 40.979 13.891 1.00 26.94 83 LYS A O 1
ATOM 627 N N . LEU A 1 84 ? 25.150 41.881 13.687 1.00 28.36 84 LEU A N 1
ATOM 628 C CA . LEU A 1 84 ? 25.645 43.219 14.001 1.00 30.24 84 LEU A CA 1
ATOM 629 C C . LEU A 1 84 ? 25.634 43.564 15.471 1.00 31.92 84 LEU A C 1
ATOM 630 O O . LEU A 1 84 ? 26.109 44.594 15.792 1.00 32.28 84 LEU A O 1
ATOM 635 N N . GLY A 1 85 ? 25.014 42.754 16.341 1.00 28.78 85 GLY A N 1
ATOM 636 C CA . GLY A 1 85 ? 25.047 42.944 17.745 1.00 31.18 85 GLY A CA 1
ATOM 637 C C . GLY A 1 85 ? 24.311 44.163 18.262 1.00 29.08 85 GLY A C 1
ATOM 638 O O . GLY A 1 85 ? 24.644 44.641 19.324 1.00 39.91 85 GLY A O 1
ATOM 639 N N . ASN A 1 86 ? 23.379 44.730 17.517 1.00 29.23 86 ASN A N 1
ATOM 640 C CA . ASN A 1 86 ? 22.716 45.950 17.953 1.00 28.87 86 ASN A CA 1
ATOM 641 C C . ASN A 1 86 ? 21.260 45.648 18.338 1.00 31.02 86 ASN A C 1
ATOM 642 O O . ASN A 1 86 ? 20.423 45.381 17.500 1.00 24.20 86 ASN A O 1
ATOM 647 N N . ARG A 1 87 ? 20.965 45.730 19.633 1.00 30.27 87 ARG A N 1
ATOM 648 C CA . ARG A 1 87 ? 19.641 45.383 20.158 1.00 28.67 87 ARG A CA 1
ATOM 649 C C . ARG A 1 87 ? 18.543 46.379 19.817 1.00 27.33 87 ARG A C 1
ATOM 650 O O . ARG A 1 87 ? 17.358 46.133 20.041 1.00 27.09 87 ARG A O 1
ATOM 658 N N . LYS A 1 88 ? 18.896 47.489 19.209 1.00 24.96 88 LYS A N 1
ATOM 659 C CA . LYS A 1 88 ? 17.864 48.277 18.555 1.00 25.61 88 LYS A CA 1
ATOM 660 C C . LYS A 1 88 ? 17.008 47.515 17.602 1.00 27.78 88 LYS A C 1
ATOM 661 O O . LYS A 1 88 ? 15.857 47.894 17.313 1.00 26.14 88 LYS A O 1
ATOM 667 N N . ALA A 1 89 ? 17.608 46.448 17.013 1.00 24.93 89 ALA A N 1
ATOM 668 C CA . ALA A 1 89 ? 16.855 45.585 16.089 1.00 25.18 89 ALA A CA 1
ATOM 669 C C . ALA A 1 89 ? 15.786 44.692 16.672 1.00 22.91 89 ALA A C 1
ATOM 670 O O . ALA A 1 89 ? 14.994 44.044 15.904 1.00 21.77 89 ALA A O 1
ATOM 672 N N . VAL A 1 90 ? 15.780 44.543 18.006 1.00 23.01 90 VAL A N 1
ATOM 673 C CA . VAL A 1 90 ? 15.011 43.508 18.641 1.00 22.11 90 VAL A CA 1
ATOM 674 C C . VAL A 1 90 ? 13.549 43.628 18.359 1.00 20.71 90 VAL A C 1
ATOM 675 O O . VAL A 1 90 ? 12.927 42.659 17.954 1.00 23.14 90 VAL A O 1
ATOM 679 N N . PRO A 1 91 ? 12.947 44.838 18.490 1.00 21.93 91 PRO A N 1
ATOM 680 C CA . PRO A 1 91 ? 11.539 44.922 18.241 1.00 22.31 91 PRO A CA 1
ATOM 681 C C . PRO A 1 91 ? 11.100 44.560 16.806 1.00 23.06 91 PRO A C 1
ATOM 682 O O . PRO A 1 91 ? 10.095 43.843 16.635 1.00 23.71 91 PRO A O 1
ATOM 686 N N . GLY A 1 92 ? 11.835 45.023 15.828 1.00 23.45 92 GLY A N 1
ATOM 687 C CA . GLY A 1 92 ? 11.560 44.657 14.448 1.00 25.31 92 GLY A CA 1
ATOM 688 C C . GLY A 1 92 ? 11.720 43.169 14.196 1.00 20.75 92 GLY A C 1
ATOM 689 O O . GLY A 1 92 ? 10.929 42.563 13.475 1.00 24.25 92 GLY A O 1
ATOM 690 N N . LEU A 1 93 ? 12.737 42.562 14.817 1.00 20.83 93 LEU A N 1
ATOM 691 C CA . LEU A 1 93 ? 12.928 41.118 14.700 1.00 19.96 93 LEU A CA 1
ATOM 692 C C . LEU A 1 93 ? 11.802 40.380 15.354 1.00 18.18 93 LEU A C 1
ATOM 693 O O . LEU A 1 93 ? 11.292 39.382 14.822 1.00 17.73 93 LEU A O 1
ATOM 698 N N . ILE A 1 94 ? 11.354 40.869 16.507 1.00 17.88 94 ILE A N 1
ATOM 699 C CA . ILE A 1 94 ? 10.183 40.339 17.168 1.00 17.96 94 ILE A CA 1
ATOM 700 C C . ILE A 1 94 ? 8.942 40.339 16.297 1.00 20.20 94 ILE A C 1
ATOM 701 O O . ILE A 1 94 ? 8.176 39.327 16.174 1.00 20.63 94 ILE A O 1
ATOM 706 N N . ASN A 1 95 ? 8.748 41.434 15.596 1.00 19.51 95 ASN A N 1
ATOM 707 C CA . ASN A 1 95 ? 7.650 41.492 14.657 1.00 23.01 95 ASN A CA 1
ATOM 708 C C . ASN A 1 95 ? 7.720 40.445 13.554 1.00 22.37 95 ASN A C 1
ATOM 709 O O . ASN A 1 95 ? 6.731 39.908 13.110 1.00 21.46 95 ASN A O 1
ATOM 714 N N . CYS A 1 96 ? 8.929 40.166 13.109 1.00 20.47 96 CYS A N 1
ATOM 715 C CA . CYS A 1 96 ? 9.163 39.183 12.052 1.00 22.92 96 CYS A CA 1
ATOM 716 C C . CYS A 1 96 ? 8.781 37.742 12.483 1.00 21.08 96 CYS A C 1
ATOM 717 O O . CYS A 1 96 ? 8.556 36.876 11.642 1.00 22.46 96 CYS A O 1
ATOM 720 N N . LEU A 1 97 ? 8.756 37.488 13.780 1.00 19.57 97 LEU A N 1
ATOM 721 C CA . LEU A 1 97 ? 8.261 36.224 14.316 1.00 19.55 97 LEU A CA 1
ATOM 722 C C . LEU A 1 97 ? 6.793 35.967 14.016 1.00 22.55 97 LEU A C 1
ATOM 723 O O . LEU A 1 97 ? 6.342 34.816 14.140 1.00 24.38 97 LEU A O 1
ATOM 728 N N . GLU A 1 98 ? 6.046 36.940 13.544 1.00 22.79 98 GLU A N 1
ATOM 729 C CA . GLU A 1 98 ? 4.679 36.680 13.092 1.00 25.25 98 GLU A CA 1
ATOM 730 C C . GLU A 1 98 ? 4.563 36.865 11.597 1.00 27.06 98 GLU A C 1
ATOM 731 O O . GLU A 1 98 ? 3.438 36.794 11.066 1.00 28.88 98 GLU A O 1
ATOM 737 N N . CYS A 1 99 ? 5.682 36.963 10.882 1.00 23.40 99 CYS A N 1
ATOM 738 C CA . CYS A 1 99 ? 5.639 37.073 9.439 1.00 21.75 99 CYS A CA 1
ATOM 739 C C . CYS A 1 99 ? 5.087 35.770 8.857 1.00 25.33 99 CYS A C 1
ATOM 740 O O . CYS A 1 99 ? 5.482 34.670 9.294 1.00 20.53 99 CYS A O 1
ATOM 743 N N . PRO A 1 100 ? 4.230 35.865 7.810 1.00 22.05 100 PRO A N 1
ATOM 744 C CA . PRO A 1 100 ? 3.778 34.653 7.228 1.00 24.53 100 PRO A CA 1
ATOM 745 C C . PRO A 1 100 ? 4.816 33.815 6.545 1.00 23.91 100 PRO A C 1
ATOM 746 O O . PRO A 1 100 ? 4.600 32.610 6.444 1.00 22.37 100 PRO A O 1
ATOM 750 N N . ASP A 1 101 ? 5.947 34.396 6.138 1.00 22.96 101 ASP A N 1
ATOM 751 C CA . ASP A 1 101 ? 6.987 33.645 5.470 1.00 21.29 101 ASP A CA 1
ATOM 752 C C . ASP A 1 101 ? 7.833 32.894 6.538 1.00 20.68 101 ASP A C 1
ATOM 753 O O . ASP A 1 101 ? 8.511 33.515 7.374 1.00 16.96 101 ASP A O 1
ATOM 758 N N . PHE A 1 102 ? 7.806 31.570 6.454 1.00 19.90 102 PHE A N 1
ATOM 759 C CA . PHE A 1 102 ? 8.557 30.731 7.365 1.00 20.17 102 PHE A CA 1
ATOM 760 C C . PHE A 1 102 ? 10.013 31.152 7.515 1.00 21.17 102 PHE A C 1
ATOM 761 O O . PHE A 1 102 ? 10.563 31.177 8.648 1.00 19.01 102 PHE A O 1
ATOM 769 N N . TYR A 1 103 ? 10.631 31.475 6.388 1.00 17.22 103 TYR A N 1
ATOM 770 C CA . TYR A 1 103 ? 12.058 31.725 6.339 1.00 17.72 103 TYR A CA 1
ATOM 771 C C . TYR A 1 103 ? 12.404 33.097 6.983 1.00 17.84 103 TYR A C 1
ATOM 772 O O . TYR A 1 103 ? 13.469 33.251 7.521 1.00 17.07 103 TYR A O 1
ATOM 781 N N . VAL A 1 104 ? 11.473 34.013 7.008 1.00 17.66 104 VAL A N 1
ATOM 782 C CA . VAL A 1 104 ? 11.628 35.250 7.824 1.00 17.65 104 VAL A CA 1
ATOM 783 C C . VAL A 1 104 ? 11.579 34.919 9.321 1.00 17.07 104 VAL A C 1
ATOM 784 O O . VAL A 1 104 ? 12.372 35.410 10.058 1.00 18.13 104 VAL A O 1
ATOM 788 N N . ARG A 1 105 ? 10.596 34.145 9.726 1.00 16.56 105 ARG A N 1
ATOM 789 C CA . ARG A 1 105 ? 10.476 33.696 11.122 1.00 17.49 105 ARG A CA 1
ATOM 790 C C . ARG A 1 105 ? 11.740 33.013 11.574 1.00 17.06 105 ARG A C 1
ATOM 791 O O . ARG A 1 105 ? 12.271 33.282 12.671 1.00 14.88 105 ARG A O 1
ATOM 799 N N . GLU A 1 106 ? 12.256 32.186 10.724 1.00 17.17 106 GLU A N 1
ATOM 800 C CA . GLU A 1 106 ? 13.493 31.416 11.029 1.00 18.58 106 GLU A CA 1
ATOM 801 C C . GLU A 1 106 ? 14.686 32.337 11.190 1.00 18.59 106 GLU A C 1
ATOM 802 O O . GLU A 1 106 ? 15.461 32.245 12.121 1.00 19.88 106 GLU A O 1
ATOM 808 N N . ALA A 1 107 ? 14.864 33.223 10.222 1.00 16.25 107 ALA A N 1
ATOM 809 C CA . ALA A 1 107 ? 15.949 34.166 10.264 1.00 16.28 107 ALA A CA 1
ATOM 810 C C . ALA A 1 107 ? 15.883 35.054 11.481 1.00 16.14 107 ALA A C 1
ATOM 811 O O . ALA A 1 107 ? 16.894 35.290 12.112 1.00 15.50 107 ALA A O 1
ATOM 813 N N . ALA A 1 108 ? 14.675 35.467 11.850 1.00 16.16 108 ALA A N 1
ATOM 814 C CA . ALA A 1 108 ? 14.482 36.332 13.024 1.00 17.54 108 ALA A CA 1
ATOM 815 C C . ALA A 1 108 ? 14.786 35.631 14.312 1.00 17.42 108 ALA A C 1
ATOM 816 O O . ALA A 1 108 ? 15.468 36.137 15.194 1.00 19.18 108 ALA A O 1
ATOM 818 N N . ALA A 1 109 ? 14.309 34.425 14.434 1.00 16.45 109 ALA A N 1
ATOM 819 C CA . ALA A 1 109 ? 14.622 33.631 15.610 1.00 15.20 109 ALA A CA 1
ATOM 820 C C . ALA A 1 109 ? 16.108 33.360 15.734 1.00 16.71 109 ALA A C 1
ATOM 821 O O . ALA A 1 109 ? 16.622 33.426 16.848 1.00 18.52 109 ALA A O 1
ATOM 823 N N . GLN A 1 110 ? 16.795 33.079 14.627 1.00 17.53 110 GLN A N 1
ATOM 824 C CA . GLN A 1 110 ? 18.248 32.875 14.703 1.00 20.18 110 GLN A CA 1
ATOM 825 C C . GLN A 1 110 ? 18.956 34.170 15.148 1.00 20.60 110 GLN A C 1
ATOM 826 O O . GLN A 1 110 ? 19.848 34.150 16.032 1.00 17.76 110 GLN A O 1
ATOM 832 N N . SER A 1 111 ? 18.513 35.299 14.603 1.00 16.18 111 SER A N 1
ATOM 833 C CA . SER A 1 111 ? 19.140 36.560 15.018 1.00 17.07 111 SER A CA 1
ATOM 834 C C . SER A 1 111 ? 18.820 36.939 16.461 1.00 17.81 111 SER A C 1
ATOM 835 O O . SER A 1 111 ? 19.672 37.406 17.152 1.00 19.76 111 SER A O 1
ATOM 838 N N . LEU A 1 112 ? 17.617 36.670 16.934 1.00 17.67 112 LEU A N 1
ATOM 839 C CA . LEU A 1 112 ? 17.269 36.888 18.332 1.00 18.51 112 LEU A CA 1
ATOM 840 C C . LEU A 1 112 ? 18.073 35.987 19.231 1.00 22.77 112 LEU A C 1
ATOM 841 O O . LEU A 1 112 ? 18.461 36.400 20.318 1.00 21.55 112 LEU A O 1
ATOM 846 N N . GLU A 1 113 ? 18.365 34.753 18.808 1.00 19.97 113 GLU A N 1
ATOM 847 C CA . GLU A 1 113 ? 19.285 33.916 19.583 1.00 20.88 113 GLU A CA 1
ATOM 848 C C . GLU A 1 113 ? 20.717 34.579 19.685 1.00 23.53 113 GLU A C 1
ATOM 849 O O . GLU A 1 113 ? 21.371 34.436 20.693 1.00 24.35 113 GLU A O 1
ATOM 855 N N . MET A 1 114 ? 21.197 35.212 18.633 1.00 18.06 114 MET A N 1
ATOM 856 C CA . MET A 1 114 ? 22.490 35.825 18.602 1.00 21.78 114 MET A CA 1
ATOM 857 C C . MET A 1 114 ? 22.503 37.078 19.440 1.00 22.99 114 MET A C 1
ATOM 858 O O . MET A 1 114 ? 23.475 37.336 20.165 1.00 24.68 114 MET A O 1
ATOM 863 N N . LEU A 1 115 ? 21.401 37.803 19.459 1.00 22.66 115 LEU A N 1
ATOM 864 C CA . LEU A 1 115 ? 21.359 39.081 20.233 1.00 22.57 115 LEU A CA 1
ATOM 865 C C . LEU A 1 115 ? 21.133 38.878 21.714 1.00 25.42 115 LEU A C 1
ATOM 866 O O . LEU A 1 115 ? 21.453 39.762 22.483 1.00 27.53 115 LEU A O 1
ATOM 871 N N . LYS A 1 116 ? 20.584 37.730 22.131 1.00 25.73 116 LYS A N 1
ATOM 872 C CA . LYS A 1 116 ? 20.451 37.348 23.539 1.00 28.66 116 LYS A CA 1
ATOM 873 C C . LYS A 1 116 ? 19.510 38.242 24.330 1.00 29.82 116 LYS A C 1
ATOM 874 O O . LYS A 1 116 ? 19.627 38.294 25.516 1.00 34.49 116 LYS A O 1
ATOM 880 N N . ASP A 1 117 ? 18.586 38.914 23.700 1.00 29.54 117 ASP A N 1
ATOM 881 C CA . ASP A 1 117 ? 17.673 39.864 24.385 1.00 31.35 117 ASP A CA 1
ATOM 882 C C . ASP A 1 117 ? 16.384 39.171 24.865 1.00 27.73 117 ASP A C 1
ATOM 883 O O . ASP A 1 117 ? 15.576 38.639 24.095 1.00 21.99 117 ASP A O 1
ATOM 888 N N . LYS A 1 118 ? 16.165 39.244 26.165 1.00 27.81 118 LYS A N 1
ATOM 889 C CA . LYS A 1 118 ? 15.080 38.547 26.788 1.00 29.93 118 LYS A CA 1
ATOM 890 C C . LYS A 1 118 ? 13.709 39.117 26.431 1.00 26.58 118 LYS A C 1
ATOM 891 O O . LYS A 1 118 ? 12.696 38.454 26.675 1.00 24.18 118 LYS A O 1
ATOM 897 N N . THR A 1 119 ? 13.671 40.294 25.830 1.00 24.12 119 THR A N 1
ATOM 898 C CA . THR A 1 119 ? 12.373 40.863 25.422 1.00 26.29 119 THR A CA 1
ATOM 899 C C . THR A 1 119 ? 11.641 40.093 24.300 1.00 23.90 119 THR A C 1
ATOM 900 O O . THR A 1 119 ? 10.433 40.148 24.164 1.00 19.39 119 THR A O 1
ATOM 904 N N . ALA A 1 120 ? 12.391 39.211 23.629 1.00 22.05 120 ALA A N 1
ATOM 905 C CA . ALA A 1 120 ? 11.775 38.290 22.648 1.00 20.88 120 ALA A CA 1
ATOM 906 C C . ALA A 1 120 ? 11.055 37.064 23.210 1.00 20.27 120 ALA A C 1
ATOM 907 O O . ALA A 1 120 ? 10.460 36.353 22.477 1.00 19.70 120 ALA A O 1
ATOM 909 N N . ALA A 1 121 ? 11.127 36.799 24.489 1.00 20.15 121 ALA A N 1
ATOM 910 C CA . ALA A 1 121 ? 10.574 35.550 25.038 1.00 19.01 121 ALA A CA 1
ATOM 911 C C . ALA A 1 121 ? 9.069 35.277 24.764 1.00 21.27 121 ALA A C 1
ATOM 912 O O . ALA A 1 121 ? 8.679 34.204 24.299 1.00 19.50 121 ALA A O 1
ATOM 914 N N . PRO A 1 122 ? 8.206 36.245 25.003 1.00 23.80 122 PRO A N 1
ATOM 915 C CA . PRO A 1 122 ? 6.822 35.949 24.736 1.00 23.99 122 PRO A CA 1
ATOM 916 C C . PRO A 1 122 ? 6.551 35.604 23.261 1.00 21.86 122 PRO A C 1
ATOM 917 O O . PRO A 1 122 ? 5.758 34.723 22.953 1.00 24.06 122 PRO A O 1
ATOM 921 N N . ALA A 1 123 ? 7.166 36.319 22.327 1.00 21.07 123 ALA A N 1
ATOM 922 C CA . ALA A 1 123 ? 6.888 36.048 20.948 1.00 23.45 123 ALA A CA 1
ATOM 923 C C . ALA A 1 123 ? 7.471 34.680 20.521 1.00 23.02 123 ALA A C 1
ATOM 924 O O . ALA A 1 123 ? 6.852 33.947 19.740 1.00 23.16 123 ALA A O 1
ATOM 926 N N . LEU A 1 124 ? 8.637 34.343 21.049 1.00 21.41 124 LEU A N 1
ATOM 927 C CA . LEU A 1 124 ? 9.228 32.997 20.836 1.00 21.54 124 LEU A CA 1
ATOM 928 C C . LEU A 1 124 ? 8.363 31.951 21.422 1.00 21.17 124 LEU A C 1
ATOM 929 O O . LEU A 1 124 ? 8.135 30.938 20.785 1.00 19.99 124 LEU A O 1
ATOM 934 N N . ILE A 1 125 ? 7.855 32.203 22.626 1.00 21.81 125 ILE A N 1
ATOM 935 C CA . ILE A 1 125 ? 6.948 31.226 23.289 1.00 22.00 125 ILE A CA 1
ATOM 936 C C . ILE A 1 125 ? 5.674 30.922 22.521 1.00 21.88 125 ILE A C 1
ATOM 937 O O . ILE A 1 125 ? 5.254 29.789 22.372 1.00 22.83 125 ILE A O 1
ATOM 942 N N . LYS A 1 126 ? 5.140 31.931 21.893 1.00 23.71 126 LYS A N 1
ATOM 943 C CA . LYS A 1 126 ? 3.954 31.763 21.082 1.00 24.01 126 LYS A CA 1
ATOM 944 C C . LYS A 1 126 ? 4.195 30.820 19.910 1.00 22.84 126 LYS A C 1
ATOM 945 O O . LYS A 1 126 ? 3.309 30.054 19.513 1.00 24.16 126 LYS A O 1
ATOM 951 N N . LEU A 1 127 ? 5.395 30.785 19.343 1.00 21.86 127 LEU A N 1
ATOM 952 C CA . LEU A 1 127 ? 5.639 29.859 18.236 1.00 21.80 127 LEU A CA 1
ATOM 953 C C . LEU A 1 127 ? 5.723 28.404 18.675 1.00 21.93 127 LEU A C 1
ATOM 954 O O . LEU A 1 127 ? 5.694 27.508 17.860 1.00 23.74 127 LEU A O 1
ATOM 959 N N . LEU A 1 128 ? 5.767 28.155 19.961 1.00 23.38 128 LEU A N 1
ATOM 960 C CA . LEU A 1 128 ? 5.644 26.796 20.445 1.00 23.13 128 LEU A CA 1
ATOM 961 C C . LEU A 1 128 ? 4.178 26.399 20.787 1.00 23.96 128 LEU A C 1
ATOM 962 O O . LEU A 1 128 ? 3.948 25.363 21.390 1.00 28.29 128 LEU A O 1
ATOM 967 N N . ASP A 1 129 ? 3.202 27.240 20.477 1.00 25.21 129 ASP A N 1
ATOM 968 C CA . ASP A 1 129 ? 1.743 26.904 20.636 1.00 28.32 129 ASP A CA 1
ATOM 969 C C . ASP A 1 129 ? 1.405 25.577 20.063 1.00 27.22 129 ASP A C 1
ATOM 970 O O . ASP A 1 129 ? 1.841 25.226 18.992 1.00 29.09 129 ASP A O 1
ATOM 975 N N . GLY A 1 130 ? 0.721 24.770 20.845 1.00 25.96 130 GLY A N 1
ATOM 976 C CA . GLY A 1 130 ? 0.345 23.424 20.452 1.00 30.14 130 GLY A CA 1
ATOM 977 C C . GLY A 1 130 ? 1.360 22.385 20.831 1.00 33.15 130 GLY A C 1
ATOM 978 O O . GLY A 1 130 ? 1.093 21.218 20.627 1.00 28.72 130 GLY A O 1
ATOM 979 N N . GLY A 1 131 ? 2.572 22.793 21.231 1.00 29.76 131 GLY A N 1
ATOM 980 C CA . GLY A 1 131 ? 3.615 21.843 21.600 1.00 31.13 131 GLY A CA 1
ATOM 981 C C . GLY A 1 131 ? 4.103 20.886 20.554 1.00 28.84 131 GLY A C 1
ATOM 982 O O . GLY A 1 131 ? 3.956 21.126 19.347 1.00 25.46 131 GLY A O 1
ATOM 983 N N . VAL A 1 132 ? 4.570 19.714 20.973 1.00 24.68 132 VAL A N 1
ATOM 984 C CA . VAL A 1 132 ? 5.154 18.735 20.038 1.00 26.58 132 VAL A CA 1
ATOM 985 C C . VAL A 1 132 ? 4.137 18.154 19.135 1.00 29.16 132 VAL A C 1
ATOM 986 O O . VAL A 1 132 ? 4.384 17.940 17.946 1.00 27.86 132 VAL A O 1
ATOM 990 N N . ALA A 1 133 ? 2.939 17.949 19.649 1.00 27.83 133 ALA A N 1
ATOM 991 C CA . ALA A 1 133 ? 1.878 17.354 18.817 1.00 30.60 133 ALA A CA 1
ATOM 992 C C . ALA A 1 133 ? 1.621 18.197 17.597 1.00 30.66 133 ALA A C 1
ATOM 993 O O . ALA A 1 133 ? 1.344 17.656 16.577 1.00 29.50 133 ALA A O 1
ATOM 995 N N . GLN A 1 134 ? 1.734 19.517 17.700 1.00 28.63 134 GLN A N 1
ATOM 996 C CA . GLN A 1 134 ? 1.460 20.399 16.543 1.00 26.45 134 GLN A CA 1
ATOM 997 C C . GLN A 1 134 ? 2.679 20.696 15.730 1.00 26.72 134 GLN A C 1
ATOM 998 O O . GLN A 1 134 ? 2.572 21.408 14.746 1.00 25.16 134 GLN A O 1
ATOM 1004 N N . ALA A 1 135 ? 3.838 20.129 16.106 1.00 25.14 135 ALA A N 1
ATOM 1005 C CA . ALA A 1 135 ? 5.115 20.467 15.494 1.00 23.87 135 ALA A CA 1
ATOM 1006 C C . ALA A 1 135 ? 5.378 19.566 14.309 1.00 26.38 135 ALA A C 1
ATOM 1007 O O . ALA A 1 135 ? 6.372 18.826 14.261 1.00 23.20 135 ALA A O 1
ATOM 1009 N N . VAL A 1 136 ? 4.497 19.690 13.290 1.00 27.86 136 VAL A N 1
ATOM 1010 C CA . VAL A 1 136 ? 4.467 18.784 12.164 1.00 27.52 136 VAL A CA 1
ATOM 1011 C C . VAL A 1 136 ? 5.040 19.448 10.922 1.00 29.92 136 VAL A C 1
ATOM 1012 O O . VAL A 1 136 ? 5.436 20.667 10.905 1.00 23.58 136 VAL A O 1
ATOM 1016 N N . GLN A 1 137 ? 5.134 18.643 9.877 1.00 26.36 137 GLN A N 1
ATOM 1017 C CA . GLN A 1 137 ? 5.604 19.108 8.600 1.00 29.54 137 GLN A CA 1
ATOM 1018 C C . GLN A 1 137 ? 4.433 19.125 7.638 1.00 35.73 137 GLN A C 1
ATOM 1019 O O . GLN A 1 137 ? 3.796 18.071 7.458 1.00 34.00 137 GLN A O 1
ATOM 1025 N N . VAL A 1 138 ? 4.164 20.260 7.002 1.00 34.15 138 VAL A N 1
ATOM 1026 C CA . VAL A 1 138 ? 3.079 20.325 5.941 1.00 39.61 138 VAL A CA 1
ATOM 1027 C C . VAL A 1 138 ? 3.560 19.728 4.631 1.00 38.00 138 VAL A C 1
ATOM 1028 O O . VAL A 1 138 ? 4.724 19.876 4.261 1.00 29.47 138 VAL A O 1
ATOM 1032 N N . THR A 1 139 ? 2.674 19.003 3.938 1.00 37.95 139 THR A N 1
ATOM 1033 C CA . THR A 1 139 ? 3.130 18.166 2.812 1.00 40.70 139 THR A CA 1
ATOM 1034 C C . THR A 1 139 ? 3.774 19.009 1.698 1.00 34.47 139 THR A C 1
ATOM 1035 O O . THR A 1 139 ? 3.300 20.082 1.352 1.00 39.58 139 THR A O 1
ATOM 1039 N N . GLY A 1 140 ? 4.904 18.573 1.195 1.00 37.76 140 GLY A N 1
ATOM 1040 C CA . GLY A 1 140 ? 5.603 19.356 0.153 1.00 39.26 140 GLY A CA 1
ATOM 1041 C C . GLY A 1 140 ? 6.496 20.522 0.607 1.00 37.94 140 GLY A C 1
ATOM 1042 O O . GLY A 1 140 ? 7.174 21.112 -0.235 1.00 32.04 140 GLY A O 1
ATOM 1043 N N . ARG A 1 141 ? 6.439 20.881 1.900 1.00 32.88 141 ARG A N 1
ATOM 1044 C CA . ARG A 1 141 ? 7.304 21.897 2.481 1.00 29.80 141 ARG A CA 1
ATOM 1045 C C . ARG A 1 141 ? 8.558 21.249 3.011 1.00 27.85 141 ARG A C 1
ATOM 1046 O O . ARG A 1 141 ? 8.496 20.307 3.751 1.00 30.45 141 ARG A O 1
ATOM 1054 N N . PRO A 1 142 ? 9.730 21.814 2.735 1.00 28.35 142 PRO A N 1
ATOM 1055 C CA . PRO A 1 142 ? 10.955 21.259 3.296 1.00 29.15 142 PRO A CA 1
ATOM 1056 C C . PRO A 1 142 ? 11.330 21.788 4.700 1.00 27.82 142 PRO A C 1
ATOM 1057 O O . PRO A 1 142 ? 12.487 22.157 4.931 1.00 31.19 142 PRO A O 1
ATOM 1061 N N . HIS A 1 143 ? 10.349 21.980 5.546 1.00 26.46 143 HIS A N 1
ATOM 1062 C CA . HIS A 1 143 ? 10.542 22.563 6.844 1.00 24.45 143 HIS A CA 1
ATOM 1063 C C . HIS A 1 143 ? 9.336 22.174 7.705 1.00 26.24 143 HIS A C 1
ATOM 1064 O O . HIS A 1 143 ? 8.275 21.818 7.221 1.00 24.79 143 HIS A O 1
ATOM 1071 N N . LEU A 1 144 ? 9.482 22.312 9.007 1.00 26.34 144 LEU A N 1
ATOM 1072 C CA . LEU A 1 144 ? 8.356 22.149 9.914 1.00 23.23 144 LEU A CA 1
ATOM 1073 C C . LEU A 1 144 ? 7.518 23.363 9.931 1.00 21.22 144 LEU A C 1
ATOM 1074 O O . LEU A 1 144 ? 7.890 24.363 9.318 1.00 25.58 144 LEU A O 1
ATOM 1079 N N . VAL A 1 145 ? 6.374 23.305 10.600 1.00 21.59 145 VAL A N 1
ATOM 1080 C CA . VAL A 1 145 ? 5.454 24.397 10.623 1.00 22.91 145 VAL A CA 1
ATOM 1081 C C . VAL A 1 145 ? 5.997 25.682 11.245 1.00 25.23 145 VAL A C 1
ATOM 1082 O O . VAL A 1 145 ? 5.564 26.791 10.857 1.00 20.42 145 VAL A O 1
ATOM 1086 N N . GLN A 1 146 ? 6.968 25.515 12.169 1.00 21.89 146 GLN A N 1
ATOM 1087 C CA . GLN A 1 146 ? 7.674 26.649 12.755 1.00 20.48 146 GLN A CA 1
ATOM 1088 C C . GLN A 1 146 ? 9.129 26.297 12.835 1.00 19.31 146 GLN A C 1
ATOM 1089 O O . GLN A 1 146 ? 9.499 25.147 12.727 1.00 19.23 146 GLN A O 1
ATOM 1095 N N . PRO A 1 147 ? 10.014 27.311 12.919 1.00 20.65 147 PRO A N 1
ATOM 1096 C CA . PRO A 1 147 ? 11.440 27.047 12.998 1.00 17.81 147 PRO A CA 1
ATOM 1097 C C . PRO A 1 147 ? 11.775 26.641 14.424 1.00 18.18 147 PRO A C 1
ATOM 1098 O O . PRO A 1 147 ? 12.328 27.422 15.225 1.00 18.43 147 PRO A O 1
ATOM 1102 N N . TYR A 1 148 ? 11.396 25.422 14.779 1.00 16.35 148 TYR A N 1
ATOM 1103 C CA . TYR A 1 148 ? 11.544 25.004 16.192 1.00 17.60 148 TYR A CA 1
ATOM 1104 C C . TYR A 1 148 ? 12.972 25.003 16.651 1.00 17.22 148 TYR A C 1
ATOM 1105 O O . TYR A 1 148 ? 13.257 25.402 17.809 1.00 17.46 148 TYR A O 1
ATOM 1114 N N . GLU A 1 149 ? 13.883 24.546 15.812 1.00 20.18 149 GLU A N 1
ATOM 1115 C CA . GLU A 1 149 ? 15.257 24.536 16.174 1.00 20.32 149 GLU A CA 1
ATOM 1116 C C . GLU A 1 149 ? 15.740 25.890 16.680 1.00 23.97 149 GLU A C 1
ATOM 1117 O O . GLU A 1 149 ? 16.302 26.009 17.770 1.00 18.71 149 GLU A O 1
ATOM 1123 N N . ALA A 1 150 ? 15.555 26.928 15.853 1.00 18.48 150 ALA A N 1
ATOM 1124 C CA . ALA A 1 150 ? 15.986 28.293 16.201 1.00 19.43 150 ALA A CA 1
ATOM 1125 C C . ALA A 1 150 ? 15.223 28.837 17.329 1.00 17.03 150 ALA A C 1
ATOM 1126 O O . ALA A 1 150 ? 15.791 29.516 18.177 1.00 18.60 150 ALA A O 1
ATOM 1128 N N . VAL A 1 151 ? 13.951 28.545 17.449 1.00 15.24 151 VAL A N 1
ATOM 1129 C CA . VAL A 1 151 ? 13.152 29.089 18.541 1.00 17.77 151 VAL A CA 1
ATOM 1130 C C . VAL A 1 151 ? 13.616 28.530 19.904 1.00 20.34 151 VAL A C 1
ATOM 1131 O O . VAL A 1 151 ? 13.737 29.251 20.920 1.00 16.80 151 VAL A O 1
ATOM 1135 N N . LEU A 1 152 ? 13.830 27.238 19.921 1.00 18.24 152 LEU A N 1
ATOM 1136 C CA . LEU A 1 152 ? 14.281 26.590 21.169 1.00 18.93 152 LEU A CA 1
ATOM 1137 C C . LEU A 1 152 ? 15.688 27.124 21.532 1.00 18.20 152 LEU A C 1
ATOM 1138 O O . LEU A 1 152 ? 15.943 27.445 22.660 1.00 20.36 152 LEU A O 1
ATOM 1143 N N . GLU A 1 153 ? 16.579 27.158 20.587 1.00 20.83 153 GLU A N 1
ATOM 1144 C CA . GLU A 1 153 ? 17.917 27.680 20.842 1.00 23.19 153 GLU A CA 1
ATOM 1145 C C . GLU A 1 153 ? 17.783 29.096 21.361 1.00 22.02 153 GLU A C 1
ATOM 1146 O O . GLU A 1 153 ? 18.447 29.474 22.346 1.00 21.64 153 GLU A O 1
ATOM 1152 N N . ALA A 1 154 ? 16.940 29.910 20.703 1.00 18.19 154 ALA A N 1
ATOM 1153 C CA . ALA A 1 154 ? 16.798 31.293 21.177 1.00 18.12 154 ALA A CA 1
ATOM 1154 C C . ALA A 1 154 ? 16.292 31.428 22.622 1.00 18.84 154 ALA A C 1
ATOM 1155 O O . ALA A 1 154 ? 16.773 32.254 23.422 1.00 20.10 154 ALA A O 1
ATOM 1157 N N . LEU A 1 155 ? 15.353 30.570 23.014 1.00 18.97 155 LEU A N 1
ATOM 1158 C CA . LEU A 1 155 ? 14.782 30.617 24.337 1.00 18.95 155 LEU A CA 1
ATOM 1159 C C . LEU A 1 155 ? 15.827 30.205 25.391 1.00 20.25 155 LEU A C 1
ATOM 1160 O O . LEU A 1 155 ? 15.891 30.827 26.455 1.00 18.76 155 LEU A O 1
ATOM 1165 N N . GLY A 1 156 ? 16.675 29.263 25.029 1.00 18.93 156 GLY A N 1
ATOM 1166 C CA . GLY A 1 156 ? 17.831 28.969 25.886 1.00 22.72 156 GLY A CA 1
ATOM 1167 C C . GLY A 1 156 ? 18.794 30.094 26.081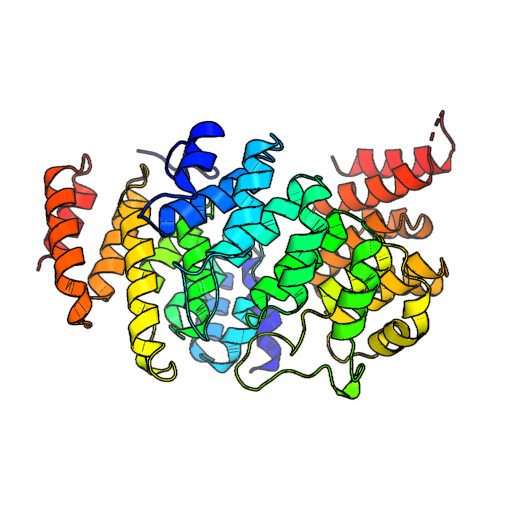 1.00 24.24 156 GLY A C 1
ATOM 1168 O O . GLY A 1 156 ? 19.203 30.432 27.241 1.00 22.53 156 GLY A O 1
ATOM 1169 N N . ALA A 1 157 ? 19.117 30.716 24.960 1.00 23.91 157 ALA A N 1
ATOM 1170 C CA . ALA A 1 157 ? 20.121 31.799 24.920 1.00 23.99 157 ALA A CA 1
ATOM 1171 C C . ALA A 1 157 ? 19.683 33.019 25.645 1.00 27.17 157 ALA A C 1
ATOM 1172 O O . ALA A 1 157 ? 20.512 33.678 26.217 1.00 25.02 157 ALA A O 1
ATOM 1174 N N . ILE A 1 158 ? 18.401 33.321 25.655 1.00 23.13 158 ILE A N 1
ATOM 1175 C CA . ILE A 1 158 ? 17.906 34.480 26.360 1.00 26.24 158 ILE A CA 1
ATOM 1176 C C . ILE A 1 158 ? 17.532 34.222 27.793 1.00 31.07 158 ILE A C 1
ATOM 1177 O O . ILE A 1 158 ? 17.034 35.137 28.470 1.00 32.61 158 ILE A O 1
ATOM 1182 N N . GLY A 1 159 ? 17.725 33.006 28.286 1.00 25.69 159 GLY A N 1
ATOM 1183 C CA . GLY A 1 159 ? 17.461 32.734 29.679 1.00 27.85 159 GLY A CA 1
ATOM 1184 C C . GLY A 1 159 ? 15.979 32.696 30.057 1.00 32.13 159 GLY A C 1
ATOM 1185 O O . GLY A 1 159 ? 15.636 32.990 31.189 1.00 28.29 159 GLY A O 1
ATOM 1186 N N . ALA A 1 160 ? 15.089 32.251 29.152 1.00 25.95 160 ALA A N 1
ATOM 1187 C CA . ALA A 1 160 ? 13.674 32.219 29.436 1.00 25.60 160 ALA A CA 1
ATOM 1188 C C . ALA A 1 160 ? 13.280 30.983 30.216 1.00 25.92 160 ALA A C 1
ATOM 1189 O O . ALA A 1 160 ? 12.700 30.006 29.640 1.00 27.67 160 ALA A O 1
ATOM 1191 N N . THR A 1 161 ? 13.554 30.994 31.512 1.00 25.21 161 THR A N 1
ATOM 1192 C CA . THR A 1 161 ? 13.254 29.839 32.347 1.00 31.04 161 THR A CA 1
ATOM 1193 C C . THR A 1 161 ? 11.783 29.455 32.482 1.00 30.56 161 THR A C 1
ATOM 1194 O O . THR A 1 161 ? 11.455 28.283 32.661 1.00 31.93 161 THR A O 1
ATOM 1198 N N . ASP A 1 162 ? 10.895 30.413 32.337 1.00 30.89 162 ASP A N 1
ATOM 1199 C CA . ASP A 1 162 ? 9.468 30.099 32.317 1.00 34.65 162 ASP A CA 1
ATOM 1200 C C . ASP A 1 162 ? 9.078 29.168 31.205 1.00 31.59 162 ASP A C 1
ATOM 1201 O O . ASP A 1 162 ? 8.098 28.528 31.316 1.00 31.92 162 ASP A O 1
ATOM 1206 N N . ALA A 1 163 ? 9.884 29.046 30.168 1.00 30.83 163 ALA A N 1
ATOM 1207 C CA . ALA A 1 163 ? 9.531 28.211 29.039 1.00 29.20 163 ALA A CA 1
ATOM 1208 C C . ALA A 1 163 ? 9.917 26.782 29.199 1.00 27.13 163 ALA A C 1
ATOM 1209 O O . ALA A 1 163 ? 9.603 25.966 28.321 1.00 24.12 163 ALA A O 1
ATOM 1211 N N . ILE A 1 164 ? 10.667 26.444 30.243 1.00 25.76 164 ILE A N 1
ATOM 1212 C CA . ILE A 1 164 ? 11.113 25.063 30.443 1.00 23.74 164 ILE A CA 1
ATOM 1213 C C . ILE A 1 164 ? 10.070 24.006 30.197 1.00 22.02 164 ILE A C 1
ATOM 1214 O O . ILE A 1 164 ? 10.333 23.089 29.476 1.00 24.83 164 ILE A O 1
ATOM 1219 N N . PRO A 1 165 ? 8.875 24.097 30.800 1.00 29.37 165 PRO A N 1
ATOM 1220 C CA . PRO A 1 165 ? 7.885 23.014 30.622 1.00 26.16 165 PRO A CA 1
ATOM 1221 C C . PRO A 1 165 ? 7.376 22.933 29.170 1.00 28.31 165 PRO A C 1
ATOM 1222 O O . PRO A 1 165 ? 6.922 21.892 28.743 1.00 27.98 165 PRO A O 1
ATOM 1226 N N . LEU A 1 166 ? 7.491 24.042 28.396 1.00 26.22 166 LEU A N 1
ATOM 1227 C CA . LEU A 1 166 ? 7.136 24.017 26.985 1.00 24.57 166 LEU A CA 1
ATOM 1228 C C . LEU A 1 166 ? 8.252 23.444 26.122 1.00 24.26 166 LEU A C 1
ATOM 1229 O O . LEU A 1 166 ? 8.004 22.801 25.128 1.00 22.27 166 LEU A O 1
ATOM 1234 N N . ILE A 1 167 ? 9.479 23.606 26.582 1.00 22.71 167 ILE A N 1
ATOM 1235 C CA . ILE A 1 167 ? 10.634 23.155 25.906 1.00 20.58 167 ILE A CA 1
ATOM 1236 C C . ILE A 1 167 ? 10.896 21.685 26.123 1.00 21.48 167 ILE A C 1
ATOM 1237 O O . ILE A 1 167 ? 11.193 20.951 25.162 1.00 20.26 167 ILE A O 1
ATOM 1242 N N . GLN A 1 168 ? 10.773 21.226 27.367 1.00 22.47 168 GLN A N 1
ATOM 1243 C CA . GLN A 1 168 ? 11.135 19.856 27.724 1.00 22.07 168 GLN A CA 1
ATOM 1244 C C . GLN A 1 168 ? 10.535 18.742 26.870 1.00 20.65 168 GLN A C 1
ATOM 1245 O O . GLN A 1 168 ? 11.246 17.897 26.435 1.00 21.17 168 GLN A O 1
ATOM 1251 N N . PRO A 1 169 ? 9.234 18.848 26.469 1.00 19.56 169 PRO A N 1
ATOM 1252 C CA . PRO A 1 169 ? 8.647 17.883 25.568 1.00 22.17 169 PRO A CA 1
ATOM 1253 C C . PRO A 1 169 ? 9.336 17.722 24.204 1.00 22.70 169 PRO A C 1
ATOM 1254 O O . PRO A 1 169 ? 9.359 16.641 23.569 1.00 21.62 169 PRO A O 1
ATOM 1258 N N . PHE A 1 170 ? 9.976 18.795 23.716 1.00 20.96 170 PHE A N 1
ATOM 1259 C CA . PHE A 1 170 ? 10.680 18.716 22.441 1.00 19.67 170 PHE A CA 1
ATOM 1260 C C . PHE A 1 170 ? 11.879 17.846 22.477 1.00 21.51 170 PHE A C 1
ATOM 1261 O O . PHE A 1 170 ? 12.423 17.475 21.420 1.00 21.19 170 PHE A O 1
ATOM 1269 N N . LEU A 1 171 ? 12.313 17.416 23.673 1.00 20.80 171 LEU A N 1
ATOM 1270 C CA . LEU A 1 171 ? 13.366 16.419 23.638 1.00 24.01 171 LEU A CA 1
ATOM 1271 C C . LEU A 1 171 ? 12.938 15.118 22.952 1.00 25.81 171 LEU A C 1
ATOM 1272 O O . LEU A 1 171 ? 13.831 14.322 22.606 1.00 27.42 171 LEU A O 1
ATOM 1277 N N . GLU A 1 172 ? 11.619 14.856 22.863 1.00 24.86 172 GLU A N 1
ATOM 1278 C CA . GLU A 1 172 ? 11.046 13.661 22.152 1.00 29.67 172 GLU A CA 1
ATOM 1279 C C . GLU A 1 172 ? 10.460 13.972 20.794 1.00 30.50 172 GLU A C 1
ATOM 1280 O O . GLU A 1 172 ? 9.814 13.147 20.181 1.00 27.57 172 GLU A O 1
ATOM 1286 N N . HIS A 1 173 ? 10.758 15.161 20.268 1.00 26.65 173 HIS A N 1
ATOM 1287 C CA . HIS A 1 173 ? 10.325 15.448 18.901 1.00 24.97 173 HIS A CA 1
ATOM 1288 C C . HIS A 1 173 ? 10.953 14.424 17.947 1.00 25.22 173 HIS A C 1
ATOM 1289 O O . HIS A 1 173 ? 12.095 14.019 18.122 1.00 25.44 173 HIS A O 1
ATOM 1296 N N . PRO A 1 174 ? 10.237 14.017 16.898 1.00 26.71 174 PRO A N 1
ATOM 1297 C CA . PRO A 1 174 ? 10.769 13.042 15.937 1.00 29.53 174 PRO A CA 1
ATOM 1298 C C . PRO A 1 174 ? 12.007 13.484 15.143 1.00 32.62 174 PRO A C 1
ATOM 1299 O O . PRO A 1 174 ? 12.763 12.672 14.721 1.00 32.22 174 PRO A O 1
ATOM 1303 N N . VAL A 1 175 ? 12.169 14.786 14.902 1.00 26.50 175 VAL A N 1
ATOM 1304 C CA . VAL A 1 175 ? 13.326 15.356 14.227 1.00 28.20 175 VAL A CA 1
ATOM 1305 C C . VAL A 1 175 ? 14.560 15.569 15.092 1.00 27.10 175 VAL A C 1
ATOM 1306 O O . VAL A 1 175 ? 14.529 16.275 16.072 1.00 21.49 175 VAL A O 1
ATOM 1310 N N . SER A 1 176 ? 15.673 14.990 14.658 1.00 25.53 176 SER A N 1
ATOM 1311 C CA . SER A 1 176 ? 16.903 14.962 15.463 1.00 31.02 176 SER A CA 1
ATOM 1312 C C . SER A 1 176 ? 17.438 16.349 15.783 1.00 29.55 176 SER A C 1
ATOM 1313 O O . SER A 1 176 ? 17.875 16.573 16.878 1.00 23.15 176 SER A O 1
ATOM 1316 N N . ARG A 1 177 ? 17.360 17.263 14.813 1.00 25.23 177 ARG A N 1
ATOM 1317 C CA . ARG A 1 177 ? 17.789 18.626 15.034 1.00 25.96 177 ARG A CA 1
ATOM 1318 C C . ARG A 1 177 ? 17.004 19.330 16.034 1.00 20.77 177 ARG A C 1
ATOM 1319 O O . ARG A 1 177 ? 17.539 20.151 16.793 1.00 20.93 177 ARG A O 1
ATOM 1327 N N . VAL A 1 178 ? 15.707 19.051 16.093 1.00 19.83 178 VAL A N 1
ATOM 1328 C CA . VAL A 1 178 ? 14.845 19.659 17.123 1.00 19.51 178 VAL A CA 1
ATOM 1329 C C . VAL A 1 178 ? 15.203 19.127 18.527 1.00 22.36 178 VAL A C 1
ATOM 1330 O O . VAL A 1 178 ? 15.204 19.861 19.536 1.00 18.10 178 VAL A O 1
ATOM 1334 N N . GLN A 1 179 ? 15.463 17.832 18.601 1.00 20.88 179 GLN A N 1
ATOM 1335 C CA . GLN A 1 179 ? 15.831 17.277 19.915 1.00 22.02 179 GLN A CA 1
ATOM 1336 C C . GLN A 1 179 ? 17.127 17.849 20.443 1.00 19.74 179 GLN A C 1
ATOM 1337 O O . GLN A 1 179 ? 17.247 18.081 21.659 1.00 21.90 179 GLN A O 1
ATOM 1343 N N . CYS A 1 180 ? 18.083 18.058 19.556 1.00 19.23 180 CYS A N 1
ATOM 1344 C CA A CYS A 1 180 ? 19.366 18.649 19.910 0.52 20.83 180 CYS A CA 1
ATOM 1345 C CA B CYS A 1 180 ? 19.378 18.653 19.939 0.48 21.66 180 CYS A CA 1
ATOM 1346 C C . CYS A 1 180 ? 19.210 20.062 20.437 1.00 19.35 180 CYS A C 1
ATOM 1347 O O . CYS A 1 180 ? 19.807 20.453 21.467 1.00 20.23 180 CYS A O 1
ATOM 1352 N N . ALA A 1 181 ? 18.386 20.873 19.727 1.00 19.92 181 ALA A N 1
ATOM 1353 C CA . ALA A 1 181 ? 18.102 22.186 20.204 1.00 18.62 181 ALA A CA 1
ATOM 1354 C C . ALA A 1 181 ? 17.429 22.212 21.571 1.00 21.34 181 ALA A C 1
ATOM 1355 O O . ALA A 1 181 ? 17.733 23.100 22.404 1.00 20.31 181 ALA A O 1
ATOM 1357 N N . ALA A 1 182 ? 16.469 21.277 21.814 1.00 19.97 182 ALA A N 1
ATOM 1358 C CA . ALA A 1 182 ? 15.786 21.184 23.079 1.00 20.05 182 ALA A CA 1
ATOM 1359 C C . ALA A 1 182 ? 16.805 20.777 24.179 1.00 19.20 182 ALA A C 1
ATOM 1360 O O . ALA A 1 182 ? 16.778 21.337 25.264 1.00 19.91 182 ALA A O 1
ATOM 1362 N N . ALA A 1 183 ? 17.754 19.908 23.837 1.00 20.36 183 ALA A N 1
ATOM 1363 C CA . ALA A 1 183 ? 18.842 19.547 24.807 1.00 19.44 183 ALA A CA 1
ATOM 1364 C C . ALA A 1 183 ? 19.690 20.699 25.171 1.00 19.41 183 ALA A C 1
ATOM 1365 O O . ALA A 1 183 ? 19.928 21.016 26.333 1.00 17.57 183 ALA A O 1
ATOM 1367 N N . ARG A 1 184 ? 20.053 21.482 24.157 1.00 19.93 184 ARG A N 1
ATOM 1368 C CA . ARG A 1 184 ? 20.743 22.718 24.447 1.00 21.28 184 ARG A CA 1
ATOM 1369 C C . ARG A 1 184 ? 20.052 23.696 25.268 1.00 19.57 184 ARG A C 1
ATOM 1370 O O . ARG A 1 184 ? 20.605 24.253 26.244 1.00 20.35 184 ARG A O 1
ATOM 1378 N N . ALA A 1 185 ? 18.815 23.964 24.926 1.00 19.44 185 ALA A N 1
ATOM 1379 C CA . ALA A 1 185 ? 18.044 24.874 25.717 1.00 19.50 185 ALA A CA 1
ATOM 1380 C C . ALA A 1 185 ? 17.801 24.367 27.150 1.00 20.05 185 ALA A C 1
ATOM 1381 O O . ALA A 1 185 ? 17.924 25.118 28.124 1.00 20.00 185 ALA A O 1
ATOM 1383 N N . MET A 1 186 ? 17.529 23.074 27.261 1.00 20.37 186 MET A N 1
ATOM 1384 C CA . MET A 1 186 ? 17.303 22.551 28.596 1.00 20.77 186 MET A CA 1
ATOM 1385 C C . MET A 1 186 ? 18.537 22.706 29.497 1.00 21.94 186 MET A C 1
ATOM 1386 O O . MET A 1 186 ? 18.425 23.060 30.689 1.00 24.39 186 MET A O 1
ATOM 1391 N N . TYR A 1 187 ? 19.688 22.396 28.957 1.00 20.13 187 TYR A N 1
ATOM 1392 C CA . TYR A 1 187 ? 20.920 22.645 29.696 1.00 22.67 187 TYR A CA 1
ATOM 1393 C C . TYR A 1 187 ? 21.124 24.105 30.090 1.00 24.84 187 TYR A C 1
ATOM 1394 O O . TYR A 1 187 ? 21.421 24.460 31.252 1.00 23.78 187 TYR A O 1
ATOM 1403 N N . GLN A 1 188 ? 20.918 25.023 29.149 1.00 26.21 188 GLN A N 1
ATOM 1404 C CA . GLN A 1 188 ? 21.090 26.399 29.481 1.00 23.56 188 GLN A CA 1
ATOM 1405 C C . GLN A 1 188 ? 20.200 26.863 30.518 1.00 25.51 188 GLN A C 1
ATOM 1406 O O . GLN A 1 188 ? 20.597 27.642 31.354 1.00 26.71 188 GLN A O 1
ATOM 1412 N N . LEU A 1 189 ? 18.964 26.405 30.519 1.00 22.61 189 LEU A N 1
ATOM 1413 C CA . LEU A 1 189 ? 18.000 26.887 31.451 1.00 22.34 189 LEU A CA 1
ATOM 1414 C C . LEU A 1 189 ? 17.971 26.161 32.797 1.00 27.48 189 LEU A C 1
ATOM 1415 O O . LEU A 1 189 ? 17.471 26.740 33.745 1.00 25.02 189 LEU A O 1
ATOM 1420 N N . THR A 1 190 ? 18.408 24.931 32.854 1.00 24.31 190 THR A N 1
ATOM 1421 C CA . THR A 1 190 ? 18.478 24.204 34.122 1.00 27.34 190 THR A CA 1
ATOM 1422 C C . THR A 1 190 ? 19.892 23.856 34.663 1.00 32.25 190 THR A C 1
ATOM 1423 O O . THR A 1 190 ? 20.029 23.437 35.815 1.00 28.93 190 THR A O 1
ATOM 1427 N N . GLN A 1 191 ? 20.907 23.914 33.809 1.00 28.12 191 GLN A N 1
ATOM 1428 C CA . GLN A 1 191 ? 22.261 23.507 34.106 1.00 30.97 191 GLN A CA 1
ATOM 1429 C C . GLN A 1 191 ? 22.398 22.036 34.501 1.00 32.27 191 GLN A C 1
ATOM 1430 O O . GLN A 1 191 ? 23.368 21.672 35.098 1.00 29.75 191 GLN A O 1
ATOM 1436 N N . GLU A 1 192 ? 21.477 21.165 34.095 1.00 26.10 192 GLU A N 1
ATOM 1437 C CA . GLU A 1 192 ? 21.582 19.734 34.440 1.00 28.59 192 GLU A CA 1
ATOM 1438 C C . GLU A 1 192 ? 22.433 18.971 33.469 1.00 27.67 192 GLU A C 1
ATOM 1439 O O . GLU A 1 192 ? 22.125 18.913 32.287 1.00 28.15 192 GLU A O 1
ATOM 1445 N N . PRO A 1 193 ? 23.498 18.305 33.969 1.00 29.36 193 PRO A N 1
ATOM 1446 C CA . PRO A 1 193 ? 24.393 17.562 33.108 1.00 30.03 193 PRO A CA 1
ATOM 1447 C C . PRO A 1 193 ? 23.793 16.610 32.216 1.00 26.90 193 PRO A C 1
ATOM 1448 O O . PRO A 1 193 ? 24.340 16.395 31.115 1.00 27.75 193 PRO A O 1
ATOM 1452 N N . VAL A 1 194 ? 22.711 15.940 32.631 1.00 24.75 194 VAL A N 1
ATOM 1453 C CA . VAL A 1 194 ? 22.081 14.983 31.705 1.00 24.70 194 VAL A CA 1
ATOM 1454 C C . VAL A 1 194 ? 21.781 15.572 30.273 1.00 21.01 194 VAL A C 1
ATOM 1455 O O . VAL A 1 194 ? 21.925 14.876 29.270 1.00 21.76 194 VAL A O 1
ATOM 1459 N N . TYR A 1 195 ? 21.475 16.835 30.224 1.00 21.44 195 TYR A N 1
ATOM 1460 C CA . TYR A 1 195 ? 21.159 17.493 28.924 1.00 20.97 195 TYR A CA 1
ATOM 1461 C C . TYR A 1 195 ? 22.447 17.760 28.150 1.00 24.09 195 TYR A C 1
ATOM 1462 O O . TYR A 1 195 ? 22.496 17.561 26.945 1.00 24.77 195 TYR A O 1
ATOM 1471 N N . GLY A 1 196 ? 23.520 18.138 28.839 1.00 23.39 196 GLY A N 1
ATOM 1472 C CA . GLY A 1 196 ? 24.809 18.193 28.171 1.00 24.38 196 GLY A CA 1
ATOM 1473 C C . GLY A 1 196 ? 25.268 16.929 27.614 1.00 24.36 196 GLY A C 1
ATOM 1474 O O . GLY A 1 196 ? 25.910 16.890 26.570 1.00 25.73 196 GLY A O 1
ATOM 1475 N N . GLU A 1 197 ? 25.012 15.835 28.333 1.00 26.18 197 GLU A N 1
ATOM 1476 C CA . GLU A 1 197 ? 25.390 14.518 27.841 1.00 27.66 197 GLU A CA 1
ATOM 1477 C C . GLU A 1 197 ? 24.684 14.101 26.608 1.00 27.03 197 GLU A C 1
ATOM 1478 O O . GLU A 1 197 ? 25.209 13.368 25.757 1.00 26.59 197 GLU A O 1
ATOM 1484 N N . LEU A 1 198 ? 23.448 14.500 26.443 1.00 29.74 198 LEU A N 1
ATOM 1485 C CA . LEU A 1 198 ? 22.790 14.155 25.179 1.00 30.58 198 LEU A CA 1
ATOM 1486 C C . LEU A 1 198 ? 23.531 14.810 23.984 1.00 27.84 198 LEU A C 1
ATOM 1487 O O . LEU A 1 198 ? 23.609 14.229 22.909 1.00 30.03 198 LEU A O 1
ATOM 1492 N N . LEU A 1 199 ? 24.019 16.033 24.177 1.00 28.00 199 LEU A N 1
ATOM 1493 C CA . LEU A 1 199 ? 24.837 16.708 23.096 1.00 27.80 199 LEU A CA 1
ATOM 1494 C C . LEU A 1 199 ? 26.117 15.954 22.833 1.00 26.29 199 LEU A C 1
ATOM 1495 O O . LEU A 1 199 ? 26.458 15.635 21.681 1.00 28.75 199 LEU A O 1
ATOM 1500 N N . VAL A 1 200 ? 26.763 15.536 23.895 1.00 26.65 200 VAL A N 1
ATOM 1501 C CA . VAL A 1 200 ? 27.949 14.634 23.706 1.00 29.71 200 VAL A CA 1
ATOM 1502 C C . VAL A 1 200 ? 27.656 13.422 22.895 1.00 31.68 200 VAL A C 1
ATOM 1503 O O . VAL A 1 200 ? 28.365 13.090 21.949 1.00 29.65 200 VAL A O 1
ATOM 1507 N N . LYS A 1 201 ? 26.537 12.759 23.183 1.00 33.11 201 LYS A N 1
ATOM 1508 C CA . LYS A 1 201 ? 26.166 11.587 22.406 1.00 31.04 201 LYS A CA 1
ATOM 1509 C C . LYS A 1 201 ? 25.905 11.847 20.892 1.00 30.22 201 LYS A C 1
ATOM 1510 O O . LYS A 1 201 ? 26.249 11.059 20.058 1.00 31.82 201 LYS A O 1
ATOM 1516 N N . VAL A 1 202 ? 25.347 12.990 20.545 1.00 36.23 202 VAL A N 1
ATOM 1517 C CA . VAL A 1 202 ? 25.187 13.413 19.143 1.00 34.05 202 VAL A CA 1
ATOM 1518 C C . VAL A 1 202 ? 26.577 13.491 18.451 1.00 33.22 202 VAL A C 1
ATOM 1519 O O . VAL A 1 202 ? 26.710 13.087 17.286 1.00 39.56 202 VAL A O 1
ATOM 1523 N N . LEU A 1 203 ? 27.588 13.917 19.177 1.00 38.14 203 LEU A N 1
ATOM 1524 C CA . LEU A 1 203 ? 28.985 13.963 18.664 1.00 38.46 203 LEU A CA 1
ATOM 1525 C C . LEU A 1 203 ? 29.481 12.663 18.206 1.00 40.18 203 LEU A C 1
ATOM 1526 O O . LEU A 1 203 ? 30.194 12.614 17.232 1.00 39.75 203 LEU A O 1
ATOM 1531 N N . ALA A 1 204 ? 29.089 11.619 18.910 1.00 41.77 204 ALA A N 1
ATOM 1532 C CA . ALA A 1 204 ? 29.410 10.249 18.581 1.00 41.40 204 ALA A CA 1
ATOM 1533 C C . ALA A 1 204 ? 28.605 9.666 17.429 1.00 44.73 204 ALA A C 1
ATOM 1534 O O . ALA A 1 204 ? 28.908 8.565 17.011 1.00 50.85 204 ALA A O 1
ATOM 1536 N N . GLY A 1 205 ? 27.639 10.410 16.885 1.00 46.71 205 GLY A N 1
ATOM 1537 C CA . GLY A 1 205 ? 26.668 9.888 15.954 1.00 44.72 205 GLY A CA 1
ATOM 1538 C C . GLY A 1 205 ? 27.198 9.798 14.542 1.00 52.53 205 GLY A C 1
ATOM 1539 O O . GLY A 1 205 ? 28.284 10.285 14.212 1.00 44.44 205 GLY A O 1
ATOM 1540 N N . ASN A 1 206 ? 26.408 9.155 13.704 1.00 52.79 206 ASN A N 1
ATOM 1541 C CA . ASN A 1 206 ? 26.753 8.945 12.328 1.00 52.38 206 ASN A CA 1
ATOM 1542 C C . ASN A 1 206 ? 26.565 10.191 11.466 1.00 50.85 206 ASN A C 1
ATOM 1543 O O . ASN A 1 206 ? 26.904 10.152 10.302 1.00 54.69 206 ASN A O 1
ATOM 1548 N N . ASP A 1 207 ? 25.999 11.275 11.995 1.00 50.12 207 ASP A N 1
ATOM 1549 C CA . ASP A 1 207 ? 25.599 12.412 11.157 1.00 44.52 207 ASP A CA 1
ATOM 1550 C C . ASP A 1 207 ? 26.529 13.654 11.347 1.00 43.08 207 ASP A C 1
ATOM 1551 O O . ASP A 1 207 ? 26.413 14.443 12.306 1.00 37.70 207 ASP A O 1
ATOM 1556 N N . LEU A 1 208 ? 27.363 13.903 10.358 1.00 41.98 208 LEU A N 1
ATOM 1557 C CA . LEU A 1 208 ? 28.268 15.039 10.380 1.00 40.94 208 LEU A CA 1
ATOM 1558 C C . LEU A 1 208 ? 27.682 16.390 10.696 1.00 42.97 208 LEU A C 1
ATOM 1559 O O . LEU A 1 208 ? 28.165 17.054 11.577 1.00 54.73 208 LEU A O 1
ATOM 1564 N N . ASN A 1 209 ? 26.624 16.796 9.994 1.00 38.01 209 ASN A N 1
ATOM 1565 C CA . ASN A 1 209 ? 25.972 18.084 10.256 1.00 45.94 209 ASN A CA 1
ATOM 1566 C C . ASN A 1 209 ? 25.502 18.215 11.676 1.00 39.60 209 ASN A C 1
ATOM 1567 O O . ASN A 1 209 ? 25.468 19.274 12.222 1.00 42.24 209 ASN A O 1
ATOM 1572 N N . LEU A 1 210 ? 25.114 17.109 12.244 1.00 37.38 210 LEU A N 1
ATOM 1573 C CA . LEU A 1 210 ? 24.569 17.064 13.588 1.00 35.71 210 LEU A CA 1
ATOM 1574 C C . LEU A 1 210 ? 25.733 17.230 14.550 1.00 31.96 210 LEU A C 1
ATOM 1575 O O . LEU A 1 210 ? 25.631 17.925 15.508 1.00 32.48 210 LEU A O 1
ATOM 1580 N N . ARG A 1 211 ? 26.837 16.563 14.266 1.00 30.32 211 ARG A N 1
ATOM 1581 C CA . ARG A 1 211 ? 28.066 16.758 15.044 1.00 30.97 211 ARG A CA 1
ATOM 1582 C C . ARG A 1 211 ? 28.469 18.232 15.088 1.00 27.85 211 ARG A C 1
ATOM 1583 O O . ARG A 1 211 ? 28.804 18.800 16.153 1.00 26.44 211 ARG A O 1
ATOM 1591 N N . ARG A 1 212 ? 28.323 18.939 13.973 1.00 26.65 212 ARG A N 1
ATOM 1592 C CA . ARG A 1 212 ? 28.687 20.335 13.933 1.00 24.97 212 ARG A CA 1
ATOM 1593 C C . ARG A 1 212 ? 27.806 21.158 14.788 1.00 25.27 212 ARG A C 1
ATOM 1594 O O . ARG A 1 212 ? 28.237 22.044 15.514 1.00 23.98 212 ARG A O 1
ATOM 1602 N N . VAL A 1 213 ? 26.536 20.889 14.711 1.00 24.95 213 VAL A N 1
ATOM 1603 C CA . VAL A 1 213 ? 25.563 21.562 15.560 1.00 26.66 213 VAL A CA 1
ATOM 1604 C C . VAL A 1 213 ? 25.850 21.268 17.056 1.00 23.06 213 VAL A C 1
ATOM 1605 O O . VAL A 1 213 ? 25.856 22.193 17.874 1.00 26.62 213 VAL A O 1
ATOM 1609 N N . ALA A 1 214 ? 26.130 20.023 17.376 1.00 26.49 214 ALA A N 1
ATOM 1610 C CA . ALA A 1 214 ? 26.399 19.669 18.774 1.00 29.35 214 ALA A CA 1
ATOM 1611 C C . ALA A 1 214 ? 27.652 20.432 19.300 1.00 27.72 214 ALA A C 1
ATOM 1612 O O . ALA A 1 214 ? 27.669 20.936 20.423 1.00 27.07 214 ALA A O 1
ATOM 1614 N N . LEU A 1 215 ? 28.677 20.552 18.438 1.00 27.73 215 LEU A N 1
ATOM 1615 C CA . LEU A 1 215 ? 29.825 21.350 18.774 1.00 26.76 215 LEU A CA 1
ATOM 1616 C C . LEU A 1 215 ? 29.494 22.764 19.087 1.00 25.57 215 LEU A C 1
ATOM 1617 O O . LEU A 1 215 ? 29.942 23.312 20.125 1.00 27.44 215 LEU A O 1
ATOM 1622 N N . GLY A 1 216 ? 28.747 23.440 18.223 1.00 27.82 216 GLY A N 1
ATOM 1623 C CA . GLY A 1 216 ? 28.366 24.774 18.505 1.00 27.19 216 GLY A CA 1
ATOM 1624 C C . GLY A 1 216 ? 27.569 24.925 19.794 1.00 27.94 216 GLY A C 1
ATOM 1625 O O . GLY A 1 216 ? 27.725 25.869 20.569 1.00 27.86 216 GLY A O 1
ATOM 1626 N N . ASP A 1 217 ? 26.693 23.964 20.044 1.00 29.04 217 ASP A N 1
ATOM 1627 C CA . ASP A 1 217 ? 25.848 23.981 21.253 1.00 27.27 217 ASP A CA 1
ATOM 1628 C C . ASP A 1 217 ? 26.709 23.782 22.532 1.00 23.42 217 ASP A C 1
ATOM 1629 O O . ASP A 1 217 ? 26.528 24.481 23.516 1.00 26.31 217 ASP A O 1
ATOM 1634 N N . LEU A 1 218 ? 27.638 22.852 22.472 1.00 25.67 218 LEU A N 1
ATOM 1635 C CA . LEU A 1 218 ? 28.515 22.595 23.614 1.00 28.26 218 LEU A CA 1
ATOM 1636 C C . LEU A 1 218 ? 29.372 23.769 23.928 1.00 29.94 218 LEU A C 1
ATOM 1637 O O . LEU A 1 218 ? 29.531 24.142 25.108 1.00 29.33 218 LEU A O 1
ATOM 1642 N N . GLY A 1 219 ? 29.851 24.445 22.881 1.00 30.06 219 GLY A N 1
ATOM 1643 C CA . GLY A 1 219 ? 30.468 25.763 23.076 1.00 28.87 219 GLY A CA 1
ATOM 1644 C C . GLY A 1 219 ? 29.620 26.828 23.700 1.00 29.95 219 GLY A C 1
ATOM 1645 O O . GLY A 1 219 ? 30.022 27.456 24.671 1.00 32.03 219 GLY A O 1
ATOM 1646 N N . ALA A 1 220 ? 28.395 26.960 23.214 1.00 29.47 220 ALA A N 1
ATOM 1647 C CA . ALA A 1 220 ? 27.432 27.937 23.749 1.00 25.01 220 ALA A CA 1
ATOM 1648 C C 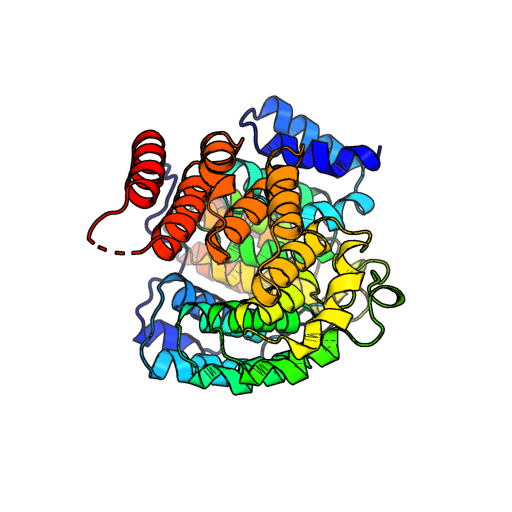. ALA A 1 220 ? 27.077 27.717 25.196 1.00 27.96 220 ALA A C 1
ATOM 1649 O O . ALA A 1 220 ? 26.868 28.642 25.947 1.00 31.40 220 ALA A O 1
ATOM 1651 N N . ILE A 1 221 ? 27.038 26.489 25.629 1.00 27.30 221 ILE A N 1
ATOM 1652 C CA . ILE A 1 221 ? 26.667 26.243 26.992 1.00 31.64 221 ILE A CA 1
ATOM 1653 C C . ILE A 1 221 ? 27.872 26.108 27.895 1.00 35.25 221 ILE A C 1
ATOM 1654 O O . ILE A 1 221 ? 27.724 26.168 29.092 1.00 36.13 221 ILE A O 1
ATOM 1659 N N . GLY A 1 222 ? 29.051 25.868 27.317 1.00 37.42 222 GLY A N 1
ATOM 1660 C CA . GLY A 1 222 ? 30.301 25.819 28.072 1.00 32.55 222 GLY A CA 1
ATOM 1661 C C . GLY A 1 222 ? 30.433 24.563 28.918 1.00 35.34 222 GLY A C 1
ATOM 1662 O O . GLY A 1 222 ? 31.018 24.645 29.982 1.00 38.68 222 GLY A O 1
ATOM 1663 N N . TYR A 1 223 ? 29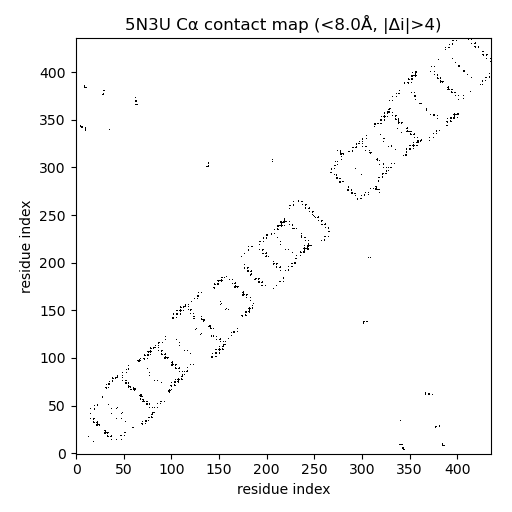.939 23.418 28.443 1.00 35.07 223 TYR A N 1
ATOM 1664 C CA . TYR A 1 223 ? 29.902 22.169 29.224 1.00 32.93 223 TYR A CA 1
ATOM 1665 C C . TYR A 1 223 ? 31.255 21.490 29.294 1.00 28.12 223 TYR A C 1
ATOM 1666 O O . TYR A 1 223 ? 31.638 20.721 28.400 1.00 29.81 223 TYR A O 1
ATOM 1675 N N . LEU A 1 224 ? 31.943 21.727 30.406 1.00 32.33 224 LEU A N 1
ATOM 1676 C CA . LEU A 1 224 ? 33.359 21.298 30.584 1.00 31.59 224 LEU A CA 1
ATOM 1677 C C . LEU A 1 224 ? 33.656 19.832 30.375 1.00 33.25 224 LEU A C 1
ATOM 1678 O O . LEU A 1 224 ? 34.614 19.481 29.706 1.00 32.62 224 LEU A O 1
ATOM 1683 N N . ALA A 1 225 ? 32.828 18.959 30.928 1.00 33.40 225 ALA A N 1
ATOM 1684 C CA . ALA A 1 225 ? 33.009 17.561 30.760 1.00 29.86 225 ALA A CA 1
ATOM 1685 C C . ALA A 1 225 ? 33.045 17.068 29.388 1.00 30.34 225 ALA A C 1
ATOM 1686 O O . ALA A 1 225 ? 33.487 15.956 29.148 1.00 33.92 225 ALA A O 1
ATOM 1688 N N . ALA A 1 226 ? 32.585 17.839 28.401 1.00 30.43 226 ALA A N 1
ATOM 1689 C CA . ALA A 1 226 ? 32.675 17.373 27.014 1.00 26.99 226 ALA A CA 1
ATOM 1690 C C . ALA A 1 226 ? 34.037 17.629 26.330 1.00 29.20 226 ALA A C 1
ATOM 1691 O O . ALA A 1 226 ? 34.213 17.309 25.151 1.00 33.26 226 ALA A O 1
ATOM 1693 N N . ALA A 1 227 ? 34.975 18.249 27.019 1.00 33.22 227 ALA A N 1
ATOM 1694 C CA . ALA A 1 227 ? 36.262 18.680 26.339 1.00 32.59 227 ALA A CA 1
ATOM 1695 C C . ALA A 1 227 ? 36.971 17.617 25.497 1.00 36.43 227 ALA A C 1
ATOM 1696 O O . ALA A 1 227 ? 37.250 17.843 24.322 1.00 27.17 227 ALA A O 1
ATOM 1698 N N . GLU A 1 228 ? 37.241 16.428 26.048 1.00 32.18 228 GLU A N 1
ATOM 1699 C CA . GLU A 1 228 ? 37.954 15.418 25.255 1.00 31.53 228 GLU A CA 1
ATOM 1700 C C . GLU A 1 228 ? 37.088 14.807 24.197 1.00 33.18 228 GLU A C 1
ATOM 1701 O O . GLU A 1 228 ? 37.576 14.431 23.120 1.00 32.45 228 GLU A O 1
ATOM 1707 N N . ALA A 1 229 ? 35.781 14.696 24.449 1.00 26.92 229 ALA A N 1
ATOM 1708 C CA . ALA A 1 229 ? 34.926 14.246 23.420 1.00 26.32 229 ALA A CA 1
ATOM 1709 C C . ALA A 1 229 ? 34.932 15.290 22.254 1.00 25.77 229 ALA A C 1
ATOM 1710 O O . ALA A 1 229 ? 34.873 14.916 21.122 1.00 28.65 229 ALA A O 1
ATOM 1712 N N . ILE A 1 230 ? 34.980 16.569 22.568 1.00 27.00 230 ILE A N 1
ATOM 1713 C CA . ILE A 1 230 ? 35.002 17.601 21.490 1.00 28.99 230 ILE A CA 1
ATOM 1714 C C . ILE A 1 230 ? 36.281 17.420 20.677 1.00 27.84 230 ILE A C 1
ATOM 1715 O O . ILE A 1 230 ? 36.258 17.283 19.448 1.00 28.84 230 ILE A O 1
ATOM 1720 N N . ALA A 1 231 ? 37.392 17.336 21.381 1.00 32.73 231 ALA A N 1
ATOM 1721 C CA . ALA A 1 231 ? 38.708 17.258 20.721 1.00 31.25 231 ALA A CA 1
ATOM 1722 C C . ALA A 1 231 ? 38.865 16.030 19.876 1.00 32.50 231 ALA A C 1
ATOM 1723 O O . ALA A 1 231 ? 39.525 16.073 18.835 1.00 36.48 231 ALA A O 1
ATOM 1725 N N . ASN A 1 232 ? 38.180 14.946 20.224 1.00 36.45 232 ASN A N 1
ATOM 1726 C CA . ASN A 1 232 ? 38.194 13.721 19.426 1.00 36.60 232 ASN A CA 1
ATOM 1727 C C . ASN A 1 232 ? 37.072 13.510 18.443 1.00 38.53 232 ASN A C 1
ATOM 1728 O O . ASN A 1 232 ? 37.034 12.507 17.733 1.00 37.41 232 ASN A O 1
ATOM 1733 N N . ALA A 1 233 ? 36.170 14.461 18.345 1.00 36.03 233 ALA A N 1
ATOM 1734 C CA . ALA A 1 233 ? 35.010 14.261 17.513 1.00 36.94 233 ALA A CA 1
ATOM 1735 C C . ALA A 1 233 ? 35.412 14.233 16.025 1.00 40.56 233 ALA A C 1
ATOM 1736 O O . ALA A 1 233 ? 36.462 14.765 15.639 1.00 39.99 233 ALA A O 1
ATOM 1738 N N . LYS A 1 234 ? 34.589 13.612 15.204 1.00 36.84 234 LYS A N 1
ATOM 1739 C CA . LYS A 1 234 ? 34.791 13.553 13.768 1.00 40.14 234 LYS A CA 1
ATOM 1740 C C . LYS A 1 234 ? 34.164 14.786 13.172 1.00 36.38 234 LYS A C 1
ATOM 1741 O O . LYS A 1 234 ? 33.084 14.739 12.661 1.00 33.23 234 LYS A O 1
ATOM 1747 N N . ALA A 1 235 ? 34.865 15.902 13.247 1.00 32.82 235 ALA A N 1
ATOM 1748 C CA . ALA A 1 235 ? 34.427 17.139 12.575 1.00 32.98 235 ALA A CA 1
ATOM 1749 C C . ALA A 1 235 ? 35.605 18.023 12.330 1.00 33.07 235 ALA A C 1
ATOM 1750 O O . ALA A 1 235 ? 36.688 17.759 12.853 1.00 35.23 235 ALA A O 1
ATOM 1752 N N . GLU A 1 236 ? 35.389 19.113 11.633 1.00 29.79 236 GLU A N 1
ATOM 1753 C CA . GLU A 1 236 ? 36.506 19.976 11.284 1.00 29.34 236 GLU A CA 1
ATOM 1754 C C . GLU A 1 236 ? 37.021 20.697 12.534 1.00 27.62 236 GLU A C 1
ATOM 1755 O O . GLU A 1 236 ? 36.255 21.047 13.419 1.00 24.94 236 GLU A O 1
ATOM 1761 N N . ASN A 1 237 ? 38.313 21.012 12.577 1.00 27.99 237 ASN A N 1
ATOM 1762 C CA . ASN A 1 237 ? 38.891 21.730 13.715 1.00 27.21 237 ASN A CA 1
ATOM 1763 C C . ASN A 1 237 ? 38.291 23.013 14.021 1.00 27.04 237 ASN A C 1
ATOM 1764 O O . ASN A 1 237 ? 38.201 23.395 15.167 1.00 27.15 237 ASN A O 1
ATOM 1769 N N . SER A 1 238 ? 37.883 23.759 12.988 1.00 24.51 238 SER A N 1
ATOM 1770 C CA . SER A 1 238 ? 37.199 24.967 13.234 1.00 24.11 238 SER A CA 1
ATOM 1771 C C . SER A 1 238 ? 36.045 24.878 14.195 1.00 21.54 238 SER A C 1
ATOM 1772 O O . SER A 1 238 ? 35.852 25.757 15.021 1.00 22.85 238 SER A O 1
ATOM 1775 N N . PHE A 1 239 ? 35.202 23.891 14.020 1.00 24.60 239 PHE A N 1
ATOM 1776 C CA . PHE A 1 239 ? 34.079 23.711 14.956 1.00 24.06 239 PHE A CA 1
ATOM 1777 C C . PHE A 1 239 ? 34.588 23.244 16.337 1.00 24.01 239 PHE A C 1
ATOM 1778 O O . PHE A 1 239 ? 34.060 23.645 17.367 1.00 24.56 239 PHE A O 1
ATOM 1786 N N . LYS A 1 240 ? 35.578 22.377 16.335 1.00 23.93 240 LYS A N 1
ATOM 1787 C CA . LYS A 1 240 ? 36.168 21.979 17.625 1.00 28.95 240 LYS A CA 1
ATOM 1788 C C . LYS A 1 240 ? 36.690 23.144 18.401 1.00 26.20 240 LYS A C 1
ATOM 1789 O O . LYS A 1 240 ? 36.461 23.263 19.617 1.00 25.62 240 LYS A O 1
ATOM 1795 N N . LEU A 1 241 ? 37.379 24.068 17.724 1.00 22.92 241 LEU A N 1
ATOM 1796 C CA . LEU A 1 241 ? 37.939 25.197 18.419 1.00 23.20 241 LEU A CA 1
ATOM 1797 C C . LEU A 1 241 ? 36.922 26.130 18.930 1.00 26.09 241 LEU A C 1
ATOM 1798 O O . LEU A 1 241 ? 37.111 26.768 20.021 1.00 24.99 241 LEU A O 1
ATOM 1803 N N . ILE A 1 242 ? 35.835 26.283 18.185 1.00 25.64 242 ILE A N 1
ATOM 1804 C CA . ILE A 1 242 ? 34.756 27.159 18.700 1.00 29.37 242 ILE A CA 1
ATOM 1805 C C . ILE A 1 242 ? 34.109 26.556 19.943 1.00 26.49 242 ILE A C 1
ATOM 1806 O O . ILE A 1 242 ? 33.794 27.266 20.861 1.00 25.45 242 ILE A O 1
ATOM 1811 N N . ALA A 1 243 ? 33.917 25.254 19.931 1.00 27.37 243 ALA A N 1
ATOM 1812 C CA . ALA A 1 243 ? 33.349 24.575 21.105 1.00 25.59 243 ALA A CA 1
ATOM 1813 C C . ALA A 1 243 ? 34.268 24.717 22.305 1.00 25.51 243 ALA A C 1
ATOM 1814 O O . ALA A 1 243 ? 33.851 25.201 23.368 1.00 24.93 243 ALA A O 1
ATOM 1816 N N . LEU A 1 244 ? 35.563 24.458 22.099 1.00 26.18 244 LEU A N 1
ATOM 1817 C CA . LEU A 1 244 ? 36.560 24.609 23.187 1.00 24.73 244 LEU A CA 1
ATOM 1818 C C . LEU A 1 244 ? 36.667 25.991 23.680 1.00 27.78 244 LEU A C 1
ATOM 1819 O O . LEU A 1 244 ? 36.747 26.256 24.864 1.00 28.43 244 LEU A O 1
ATOM 1824 N N . LYS A 1 245 ? 36.572 26.943 22.783 1.00 27.22 245 LYS A N 1
ATOM 1825 C CA . LYS A 1 245 ? 36.599 28.304 23.205 1.00 25.69 245 LYS A CA 1
ATOM 1826 C C . LYS A 1 245 ? 35.461 28.617 24.163 1.00 27.93 245 LYS A C 1
ATOM 1827 O O . LYS A 1 245 ? 35.624 29.423 25.069 1.00 27.02 245 LYS A O 1
ATOM 1833 N N . GLY A 1 246 ? 34.285 28.074 23.899 1.00 26.38 246 GLY A N 1
ATOM 1834 C CA . GLY A 1 246 ? 33.137 28.350 24.794 1.00 26.81 246 GLY A CA 1
ATOM 1835 C C . GLY A 1 246 ? 33.368 27.678 26.140 1.00 26.02 246 GLY A C 1
ATOM 1836 O O . GLY A 1 246 ? 33.105 28.213 27.196 1.00 29.54 246 GLY A O 1
ATOM 1837 N N . LEU A 1 247 ? 33.932 26.519 26.124 1.00 26.78 247 LEU A N 1
ATOM 1838 C CA . LEU A 1 247 ? 34.291 25.883 27.387 1.00 29.86 247 LEU A CA 1
ATOM 1839 C C . LEU A 1 247 ? 35.303 26.726 28.184 1.00 37.83 247 LEU A C 1
ATOM 1840 O O . LEU A 1 247 ? 35.158 26.950 29.394 1.00 37.51 247 LEU A O 1
ATOM 1845 N N . LEU A 1 248 ? 36.270 27.276 27.482 1.00 33.26 248 LEU A N 1
ATOM 1846 C CA . LEU A 1 248 ? 37.302 28.060 28.070 1.00 34.11 248 LEU A CA 1
ATOM 1847 C C . LEU A 1 248 ? 36.745 29.298 28.663 1.00 34.57 248 LEU A C 1
ATOM 1848 O O . LEU A 1 248 ? 37.043 29.666 29.796 1.00 38.34 248 LEU A O 1
ATOM 1853 N N . GLU A 1 249 ? 35.893 29.950 27.944 1.00 34.25 249 GLU A N 1
ATOM 1854 C CA . GLU A 1 249 ? 35.280 31.137 28.464 1.00 39.76 249 GLU A CA 1
ATOM 1855 C C . GLU A 1 249 ? 34.444 30.927 29.739 1.00 44.90 249 GLU A C 1
ATOM 1856 O O . GLU A 1 249 ? 34.412 31.801 30.597 1.00 48.29 249 GLU A O 1
ATOM 1862 N N . HIS A 1 250 ? 33.814 29.778 29.873 1.00 39.50 250 HIS A N 1
ATOM 1863 C CA . HIS A 1 250 ? 33.078 29.440 31.118 1.00 49.43 250 HIS A CA 1
ATOM 1864 C C . HIS A 1 250 ? 34.029 29.216 32.314 1.00 48.86 250 HIS A C 1
ATOM 1865 O O . HIS A 1 250 ? 33.728 29.604 33.411 1.00 49.01 250 HIS A O 1
ATOM 1872 N N . GLN A 1 251 ? 35.183 28.602 32.071 1.00 45.74 251 GLN A N 1
ATOM 1873 C CA . GLN A 1 251 ? 36.206 28.410 33.076 1.00 50.03 251 GLN A CA 1
ATOM 1874 C C . GLN A 1 251 ? 37.021 29.639 33.409 1.00 57.33 251 GLN A C 1
ATOM 1875 O O . GLN A 1 251 ? 37.937 29.529 34.225 1.00 65.20 251 GLN A O 1
ATOM 1881 N N . MET A 1 252 ? 36.737 30.773 32.766 1.00 58.74 252 MET A N 1
ATOM 1882 C CA . MET A 1 252 ? 37.269 32.075 33.164 1.00 61.12 252 MET A CA 1
ATOM 1883 C C . MET A 1 252 ? 36.131 32.832 33.847 1.00 59.69 252 MET A C 1
ATOM 1884 O O . MET A 1 252 ? 36.413 33.727 34.633 1.00 64.87 252 MET A O 1
ATOM 1889 N N . SER A 1 260 ? 43.281 35.274 35.941 1.00 59.96 260 SER A N 1
ATOM 1890 C CA . SER A 1 260 ? 44.312 34.248 35.760 1.00 58.32 260 SER A CA 1
ATOM 1891 C C . SER A 1 260 ? 43.861 32.733 35.604 1.00 59.19 260 SER A C 1
ATOM 1892 O O . SER A 1 260 ? 42.767 32.501 35.097 1.00 62.01 260 SER A O 1
ATOM 1895 N N . ILE A 1 261 ? 44.671 31.710 35.925 1.00 57.75 261 ILE A N 1
ATOM 1896 C CA . ILE A 1 261 ? 44.528 30.410 35.201 1.00 55.72 261 ILE A CA 1
ATOM 1897 C C . ILE A 1 261 ? 44.336 29.113 36.000 1.00 60.03 261 ILE A C 1
ATOM 1898 O O . ILE A 1 261 ? 45.314 28.486 36.450 1.00 55.82 261 ILE A O 1
ATOM 1903 N N . SER A 1 262 ? 43.089 28.631 36.060 1.00 58.20 262 SER A N 1
ATOM 1904 C CA . SER A 1 262 ? 42.817 27.308 36.663 1.00 51.05 262 SER A CA 1
ATOM 1905 C C . SER A 1 262 ? 43.388 26.193 35.832 1.00 46.76 262 SER A C 1
ATOM 1906 O O . SER A 1 262 ? 43.611 26.347 34.638 1.00 48.64 262 SER A O 1
ATOM 1909 N N . ASP A 1 263 ? 43.520 25.030 36.433 1.00 42.83 263 ASP A N 1
ATOM 1910 C CA . ASP A 1 263 ? 43.970 23.843 35.729 1.00 44.55 263 ASP A CA 1
ATOM 1911 C C . ASP A 1 263 ? 42.938 23.321 34.730 1.00 50.98 263 ASP A C 1
ATOM 1912 O O . ASP A 1 263 ? 43.281 22.576 33.794 1.00 51.73 263 ASP A O 1
ATOM 1917 N N . GLN A 1 264 ? 41.674 23.683 34.943 1.00 42.95 264 GLN A N 1
ATOM 1918 C CA . GLN A 1 264 ? 40.628 23.345 33.964 1.00 47.76 264 GLN A CA 1
ATOM 1919 C C . GLN A 1 264 ? 40.773 24.189 32.644 1.00 39.25 264 GLN A C 1
ATOM 1920 O O . GLN A 1 264 ? 40.649 23.682 31.585 1.00 39.50 264 GLN A O 1
ATOM 1926 N N . ALA A 1 265 ? 41.031 25.473 32.771 1.00 39.92 265 ALA A N 1
ATOM 1927 C CA . ALA A 1 265 ? 41.314 26.314 31.637 1.00 40.92 265 ALA A CA 1
ATOM 1928 C C . ALA A 1 265 ? 42.543 25.821 30.877 1.00 45.15 265 ALA A C 1
ATOM 1929 O O . ALA A 1 265 ? 42.514 25.677 29.663 1.00 37.98 265 ALA A O 1
ATOM 1931 N N . ILE A 1 266 ? 43.622 25.503 31.594 1.00 38.37 266 ILE A N 1
ATOM 1932 C CA . ILE A 1 266 ? 44.797 24.983 30.962 1.00 36.83 266 ILE A CA 1
ATOM 1933 C C . ILE A 1 266 ? 44.499 23.734 30.237 1.00 33.94 266 ILE A C 1
ATOM 1934 O O . ILE A 1 266 ? 44.987 23.520 29.124 1.00 34.70 266 ILE A O 1
ATOM 1939 N N . ARG A 1 267 ? 43.754 22.854 30.864 1.00 30.19 267 ARG A N 1
ATOM 1940 C CA . ARG A 1 267 ? 43.381 21.596 30.219 1.00 32.51 267 ARG A CA 1
ATOM 1941 C C . ARG A 1 267 ? 42.683 21.839 28.839 1.00 26.54 267 ARG A C 1
ATOM 1942 O O . ARG A 1 267 ? 42.962 21.151 27.856 1.00 29.63 267 ARG A O 1
ATOM 1950 N N . VAL A 1 268 ? 41.765 22.766 28.838 1.00 29.91 268 VAL A N 1
ATOM 1951 C CA . VAL A 1 268 ? 41.037 23.128 27.598 1.00 30.30 268 VAL A CA 1
ATOM 1952 C C . VAL A 1 268 ? 42.038 23.761 26.553 1.00 28.43 268 VAL A C 1
ATOM 1953 O O . VAL A 1 268 ? 42.013 23.372 25.415 1.00 28.38 268 VAL A O 1
ATOM 1957 N N . MET A 1 269 ? 42.923 24.663 26.998 1.00 30.54 269 MET A N 1
ATOM 1958 C CA . MET A 1 269 ? 43.909 25.306 26.097 1.00 32.00 269 MET A CA 1
ATOM 1959 C C . MET A 1 269 ? 44.832 24.320 25.487 1.00 32.17 269 MET A C 1
ATOM 1960 O O . MET A 1 269 ? 45.151 24.417 24.312 1.00 28.14 269 MET A O 1
ATOM 1965 N N . ASN A 1 270 ? 45.221 23.306 26.249 1.00 30.79 270 ASN A N 1
ATOM 1966 C CA . ASN A 1 270 ? 46.084 22.283 25.747 1.00 34.08 270 ASN A CA 1
ATOM 1967 C C . ASN A 1 270 ? 45.417 21.481 24.665 1.00 33.10 270 ASN A C 1
ATOM 1968 O O . ASN A 1 270 ? 46.064 20.995 23.691 1.00 28.58 270 ASN A O 1
ATOM 1973 N N . LEU A 1 271 ? 44.106 21.270 24.817 1.00 30.81 271 LEU A N 1
ATOM 1974 C CA . LEU A 1 271 ? 43.392 20.566 23.751 1.00 29.93 271 LEU A CA 1
ATOM 1975 C C . LEU A 1 271 ? 43.309 21.506 22.472 1.00 22.30 271 LEU A C 1
ATOM 1976 O O . LEU A 1 271 ? 43.449 21.036 21.377 1.00 28.61 271 LEU A O 1
ATOM 1981 N N . MET A 1 272 ? 43.095 22.764 22.708 1.00 23.82 272 MET A N 1
ATOM 1982 C CA . MET A 1 272 ? 42.934 23.717 21.588 1.00 26.80 272 MET A CA 1
ATOM 1983 C C . MET A 1 272 ? 44.238 23.761 20.799 1.00 28.35 272 MET A C 1
ATOM 1984 O O . MET A 1 272 ? 44.248 23.550 19.572 1.00 25.85 272 MET A O 1
ATOM 1989 N N . ASP A 1 273 ? 45.355 23.856 21.550 1.00 29.33 273 ASP A N 1
ATOM 1990 C CA . ASP A 1 273 ? 46.723 23.802 20.961 1.00 28.50 273 ASP A CA 1
ATOM 1991 C C . ASP A 1 273 ? 46.900 22.628 20.037 1.00 28.02 273 ASP A C 1
ATOM 1992 O O . ASP A 1 273 ? 47.557 22.774 18.989 1.00 28.10 273 ASP A O 1
ATOM 1997 N N . SER A 1 274 ? 46.346 21.461 20.361 1.00 25.85 274 SER A N 1
ATOM 1998 C CA . SER A 1 274 ? 46.571 20.301 19.535 1.00 26.25 274 SER A CA 1
ATOM 1999 C C . SER A 1 274 ? 45.735 20.273 18.244 1.00 26.61 274 SER A C 1
ATOM 2000 O O . SER A 1 274 ? 45.923 19.428 17.454 1.00 34.29 274 SER A O 1
ATOM 2003 N N . LEU A 1 275 ? 44.780 21.161 18.070 1.00 26.27 275 LEU A N 1
ATOM 2004 C CA . LEU A 1 275 ? 43.899 21.175 16.885 1.00 26.77 275 LEU A CA 1
ATOM 2005 C C . LEU A 1 275 ? 44.326 22.271 15.882 1.00 32.80 275 LEU A C 1
ATOM 2006 O O . LEU A 1 275 ? 43.528 22.723 15.037 1.00 29.23 275 LEU A O 1
ATOM 2011 N N . LEU A 1 276 ? 45.557 22.729 16.017 1.00 32.90 276 LEU A N 1
ATOM 2012 C CA . LEU A 1 276 ? 46.160 23.719 15.078 1.00 35.24 276 LEU A CA 1
ATOM 2013 C C . LEU A 1 276 ? 47.228 22.967 14.171 1.00 37.03 276 LEU A C 1
ATOM 2014 O O . LEU A 1 276 ? 46.920 22.741 12.957 1.00 41.72 276 LEU A O 1
ATOM 2019 N N . ASP B 2 30 ? 16.440 3.549 -3.341 1.00 60.61 30 ASP B N 1
ATOM 2020 C CA . ASP B 2 30 ? 15.812 3.601 -1.994 1.00 58.85 30 ASP B CA 1
ATOM 2021 C C . ASP B 2 30 ? 15.882 4.981 -1.299 1.00 60.63 30 ASP B C 1
ATOM 2022 O O . ASP B 2 30 ? 16.965 5.544 -1.076 1.00 59.93 30 ASP B O 1
ATOM 2027 N N . VAL B 2 31 ? 14.711 5.435 -0.873 1.00 47.61 31 VAL B N 1
ATOM 2028 C CA . VAL B 2 31 ? 14.497 6.670 -0.134 1.00 47.67 31 VAL B CA 1
ATOM 2029 C C . VAL B 2 31 ? 15.194 6.794 1.225 1.00 49.39 31 VAL B C 1
ATOM 2030 O O . VAL B 2 31 ? 15.626 7.885 1.612 1.00 45.02 31 VAL B O 1
ATOM 2034 N N . ALA B 2 32 ? 15.321 5.704 1.966 1.00 40.30 32 ALA B N 1
ATOM 2035 C CA . ALA B 2 32 ? 16.088 5.731 3.201 1.00 41.15 32 ALA B CA 1
ATOM 2036 C C . ALA B 2 32 ? 17.558 6.094 3.046 1.00 36.60 32 ALA B C 1
ATOM 2037 O O . ALA B 2 32 ? 18.128 6.572 3.986 1.00 40.73 32 ALA B O 1
ATOM 2039 N N . ALA B 2 33 ? 18.155 5.789 1.910 1.00 37.56 33 ALA B N 1
ATOM 2040 C CA . ALA B 2 33 ? 19.567 6.060 1.664 1.00 42.96 33 ALA B CA 1
ATOM 2041 C C . ALA B 2 33 ? 19.893 7.566 1.343 1.00 39.66 33 ALA B C 1
ATOM 2042 O O . ALA B 2 33 ? 21.062 7.906 1.186 1.00 36.03 33 ALA B O 1
ATOM 2044 N N . ILE B 2 34 ? 18.870 8.418 1.144 1.00 37.86 34 ILE B N 1
ATOM 2045 C CA . ILE B 2 34 ? 19.078 9.824 0.661 1.00 37.57 34 ILE B CA 1
ATOM 2046 C C . ILE B 2 34 ? 20.152 10.526 1.497 1.00 31.60 34 ILE B C 1
ATOM 2047 O O . ILE B 2 34 ? 21.143 10.992 0.943 1.00 35.10 34 ILE B O 1
ATOM 2052 N N . PRO B 2 35 ? 19.982 10.561 2.814 1.00 31.15 35 PRO B N 1
ATOM 2053 C CA . PRO B 2 35 ? 21.032 11.277 3.573 1.00 37.10 35 PRO B CA 1
ATOM 2054 C C . PRO B 2 35 ? 22.465 10.752 3.351 1.00 38.12 35 PRO B C 1
ATOM 2055 O O . PRO B 2 35 ? 23.416 11.522 3.280 1.00 30.76 35 PRO B O 1
ATOM 2059 N N . THR B 2 36 ? 22.614 9.440 3.243 1.00 34.21 36 THR B N 1
ATOM 2060 C CA . THR B 2 36 ? 23.923 8.867 2.937 1.00 33.30 36 THR B CA 1
ATOM 2061 C C . THR B 2 36 ? 24.409 9.295 1.595 1.00 30.87 36 THR B C 1
ATOM 2062 O O . THR B 2 36 ? 25.581 9.623 1.443 1.00 32.85 36 THR B O 1
ATOM 2066 N N . LEU B 2 37 ? 23.553 9.290 0.593 1.00 27.05 37 LEU B N 1
ATOM 2067 C CA . LEU B 2 37 ? 23.980 9.693 -0.729 1.00 26.68 37 LEU B CA 1
ATOM 2068 C C . LEU B 2 37 ? 24.515 11.138 -0.638 1.00 28.63 37 LEU B C 1
ATOM 2069 O O . LEU B 2 37 ? 25.553 11.437 -1.212 1.00 27.40 37 LEU B O 1
ATOM 2074 N N . ILE B 2 38 ? 23.759 12.005 0.039 1.00 28.13 38 ILE B N 1
ATOM 2075 C CA . ILE B 2 38 ? 24.169 13.434 0.134 1.00 27.74 38 ILE B CA 1
ATOM 2076 C C . ILE B 2 38 ? 25.533 13.506 0.851 1.00 24.21 38 ILE B C 1
ATOM 2077 O O . ILE B 2 38 ? 26.446 14.253 0.430 1.00 25.33 38 ILE B O 1
ATOM 2082 N N . ALA B 2 39 ? 25.704 12.725 1.900 1.00 23.34 39 ALA B N 1
ATOM 2083 C CA . ALA B 2 39 ? 26.930 12.748 2.678 1.00 27.45 39 ALA B CA 1
ATOM 2084 C C . ALA B 2 39 ? 28.148 12.337 1.823 1.00 26.84 39 ALA B C 1
ATOM 2085 O O . ALA B 2 39 ? 29.223 12.786 2.082 1.00 30.38 39 ALA B O 1
ATOM 2087 N N . VAL B 2 40 ? 27.952 11.530 0.786 1.00 22.91 40 VAL B N 1
ATOM 2088 C CA . VAL B 2 40 ? 29.025 11.136 -0.093 1.00 25.58 40 VAL B CA 1
ATOM 2089 C C . VAL B 2 40 ? 29.697 12.367 -0.727 1.00 25.96 40 VAL B C 1
ATOM 2090 O O . VAL B 2 40 ? 30.875 12.314 -1.016 1.00 27.06 40 VAL B O 1
ATOM 2094 N N . PHE B 2 41 ? 28.954 13.440 -0.984 1.00 24.17 41 PHE B N 1
ATOM 2095 C CA . PHE B 2 41 ? 29.561 14.614 -1.649 1.00 21.49 41 PHE B CA 1
ATOM 2096 C C . PHE B 2 41 ? 30.707 15.215 -0.821 1.00 22.08 41 PHE B C 1
ATOM 2097 O O . PHE B 2 41 ? 31.589 15.850 -1.338 1.00 22.64 41 PHE B O 1
ATOM 2105 N N . GLY B 2 42 ? 30.736 14.975 0.457 1.00 22.55 42 GLY B N 1
ATOM 2106 C CA . GLY B 2 42 ? 31.777 15.424 1.353 1.00 30.94 42 GLY B CA 1
ATOM 2107 C C . GLY B 2 42 ? 33.112 14.683 1.279 1.00 33.99 42 GLY B C 1
ATOM 2108 O O . GLY B 2 42 ? 34.050 15.104 1.914 1.00 39.73 42 GLY B O 1
ATOM 2109 N N . TYR B 2 43 ? 33.180 13.605 0.522 1.00 31.56 43 TYR B N 1
ATOM 2110 C CA . TYR B 2 43 ? 34.397 12.844 0.339 1.00 39.24 43 TYR B CA 1
ATOM 2111 C C . TYR B 2 43 ? 34.791 13.123 -1.068 1.00 48.42 43 TYR B C 1
ATOM 2112 O O . TYR B 2 43 ? 34.070 12.728 -2.061 1.00 50.59 43 TYR B O 1
ATOM 2121 N N . ASN B 2 44 ? 35.926 13.740 -1.198 1.00 41.34 44 ASN B N 1
ATOM 2122 C CA . ASN B 2 44 ? 36.197 14.459 -2.443 1.00 44.45 44 ASN B CA 1
ATOM 2123 C C . ASN B 2 44 ? 36.713 13.540 -3.476 1.00 46.02 44 ASN B C 1
ATOM 2124 O O . ASN B 2 44 ? 37.894 13.561 -3.865 1.00 49.93 44 ASN B O 1
ATOM 2129 N N . ASN B 2 45 ? 35.826 12.665 -3.897 1.00 42.77 45 ASN B N 1
ATOM 2130 C CA . ASN B 2 45 ? 36.101 11.748 -4.904 1.00 41.73 45 ASN B CA 1
ATOM 2131 C C . ASN B 2 45 ? 35.033 11.996 -5.961 1.00 44.52 45 ASN B C 1
ATOM 2132 O O . ASN B 2 45 ? 33.898 11.595 -5.785 1.00 40.67 45 ASN B O 1
ATOM 2137 N N . PRO B 2 46 ? 35.406 12.627 -7.081 1.00 42.49 46 PRO B N 1
ATOM 2138 C CA . PRO B 2 46 ? 34.426 12.958 -8.068 1.00 39.79 46 PRO B CA 1
ATOM 2139 C C . PRO B 2 46 ? 33.714 11.813 -8.680 1.00 42.42 46 PRO B C 1
ATOM 2140 O O . PRO B 2 46 ? 32.534 11.949 -9.011 1.00 40.36 46 PRO B O 1
ATOM 2144 N N . THR B 2 47 ? 34.407 10.708 -8.862 1.00 37.18 47 THR B N 1
ATOM 2145 C CA . THR B 2 47 ? 33.752 9.510 -9.326 1.00 38.32 47 THR B CA 1
ATOM 2146 C C . THR B 2 47 ? 32.610 9.046 -8.384 1.00 36.05 47 THR B C 1
ATOM 2147 O O . THR B 2 47 ? 31.495 8.899 -8.834 1.00 37.97 47 THR B O 1
ATOM 2151 N N . ALA B 2 48 ? 32.902 8.844 -7.102 1.00 32.51 48 ALA B N 1
ATOM 2152 C CA . ALA B 2 48 ? 31.923 8.453 -6.106 1.00 35.11 48 ALA B CA 1
ATOM 2153 C C . ALA B 2 48 ? 30.793 9.519 -5.984 1.00 34.44 48 ALA B C 1
ATOM 2154 O O . ALA B 2 48 ? 29.608 9.192 -5.908 1.00 34.52 48 ALA B O 1
ATOM 2156 N N . ALA B 2 49 ? 31.162 10.782 -5.888 1.00 34.86 49 ALA B N 1
ATOM 2157 C CA . ALA B 2 49 ? 30.153 11.841 -5.792 1.00 35.02 49 ALA B CA 1
ATOM 2158 C C . ALA B 2 49 ? 29.254 11.803 -7.011 1.00 31.02 49 ALA B C 1
ATOM 2159 O O . ALA B 2 49 ? 28.019 11.890 -6.897 1.00 33.06 49 ALA B O 1
ATOM 2161 N N . ALA B 2 50 ? 29.824 11.672 -8.194 1.00 31.04 50 ALA B N 1
ATOM 2162 C CA . ALA B 2 50 ? 28.991 11.688 -9.420 1.00 30.57 50 ALA B CA 1
ATOM 2163 C C . ALA B 2 50 ? 28.010 10.513 -9.458 1.00 32.03 50 ALA B C 1
ATOM 2164 O O . ALA B 2 50 ? 26.865 10.658 -9.877 1.00 29.28 50 ALA B O 1
ATOM 2166 N N . ILE B 2 51 ? 28.400 9.376 -8.905 1.00 33.98 51 ILE B N 1
ATOM 2167 C CA . ILE B 2 51 ? 27.469 8.265 -8.748 1.00 38.14 51 ILE B CA 1
ATOM 2168 C C . ILE B 2 51 ? 26.365 8.568 -7.741 1.00 36.45 51 ILE B C 1
ATOM 2169 O O . ILE B 2 51 ? 25.185 8.218 -7.949 1.00 33.14 51 ILE B O 1
ATOM 2174 N N . ALA B 2 52 ? 26.719 9.157 -6.605 1.00 33.73 52 ALA B N 1
ATOM 2175 C CA . ALA B 2 52 ? 25.699 9.482 -5.616 1.00 30.06 52 ALA B CA 1
ATOM 2176 C C . ALA B 2 52 ? 24.714 10.490 -6.178 1.00 30.82 52 ALA B C 1
ATOM 2177 O O . ALA B 2 52 ? 23.501 10.395 -5.946 1.00 33.44 52 ALA B O 1
ATOM 2179 N N . SER B 2 53 ? 25.218 11.443 -6.924 1.00 33.05 53 SER B N 1
ATOM 2180 C CA . SER B 2 53 ? 24.377 12.483 -7.504 1.00 28.70 53 SER B CA 1
ATOM 2181 C C . SER B 2 53 ? 23.410 11.839 -8.518 1.00 36.42 53 SER B C 1
ATOM 2182 O O . SER B 2 53 ? 22.205 12.059 -8.441 1.00 26.88 53 SER B O 1
ATOM 2185 N N . THR B 2 54 ? 23.945 11.047 -9.455 1.00 32.68 54 THR B N 1
ATOM 2186 C CA . THR B 2 54 ? 23.082 10.315 -10.408 1.00 34.04 54 THR B CA 1
ATOM 2187 C C . THR B 2 54 ? 21.954 9.554 -9.718 1.00 29.89 54 THR B C 1
ATOM 2188 O O . THR B 2 54 ? 20.799 9.638 -10.135 1.00 35.45 54 THR B O 1
ATOM 2192 N N . ALA B 2 55 ? 22.274 8.833 -8.663 1.00 28.79 55 ALA B N 1
ATOM 2193 C CA . ALA B 2 55 ? 21.320 8.187 -7.851 1.00 29.59 55 ALA B CA 1
ATOM 2194 C C . ALA B 2 55 ? 20.261 9.143 -7.307 1.00 39.97 55 ALA B C 1
ATOM 2195 O O . ALA B 2 55 ? 19.047 8.829 -7.299 1.00 32.63 55 ALA B O 1
ATOM 2197 N N . LEU B 2 56 ? 20.683 10.310 -6.826 1.00 29.73 56 LEU B N 1
ATOM 2198 C CA . LEU B 2 56 ? 19.711 11.225 -6.280 1.00 29.63 56 LEU B CA 1
ATOM 2199 C C . LEU B 2 56 ? 18.799 11.727 -7.351 1.00 25.16 56 LEU B C 1
ATOM 2200 O O . LEU B 2 56 ? 17.591 11.848 -7.129 1.00 30.94 56 LEU B O 1
ATOM 2205 N N . VAL B 2 57 ? 19.355 12.019 -8.494 1.00 28.53 57 VAL B N 1
ATOM 2206 C CA . VAL B 2 57 ? 18.590 12.571 -9.560 1.00 29.59 57 VAL B CA 1
ATOM 2207 C C . VAL B 2 57 ? 17.535 11.550 -9.989 1.00 37.44 57 VAL B C 1
ATOM 2208 O O . VAL B 2 57 ? 16.418 11.921 -10.286 1.00 35.63 57 VAL B O 1
ATOM 2212 N N . GLN B 2 58 ? 17.888 10.265 -9.984 1.00 38.59 58 GLN B N 1
ATOM 2213 C CA . GLN B 2 58 ? 16.927 9.244 -10.458 1.00 44.88 58 GLN B CA 1
ATOM 2214 C C . GLN B 2 58 ? 15.809 9.182 -9.483 1.00 40.11 58 GLN B C 1
ATOM 2215 O O . GLN B 2 58 ? 14.683 9.132 -9.862 1.00 42.46 58 GLN B O 1
ATOM 2221 N N . LEU B 2 59 ? 16.097 9.285 -8.206 1.00 39.40 59 LEU B N 1
ATOM 2222 C CA . LEU B 2 59 ? 15.029 9.386 -7.238 1.00 39.53 59 LEU B CA 1
ATOM 2223 C C . LEU B 2 59 ? 14.127 10.586 -7.456 1.00 40.42 59 LEU B C 1
ATOM 2224 O O . LEU B 2 59 ? 12.981 10.499 -7.207 1.00 36.77 59 LEU B O 1
ATOM 2229 N N . GLY B 2 60 ? 14.675 11.728 -7.849 1.00 36.63 60 GLY B N 1
ATOM 2230 C CA . GLY B 2 60 ? 13.893 12.876 -8.280 1.00 34.59 60 GLY B CA 1
ATOM 2231 C C . GLY B 2 60 ? 13.250 13.686 -7.160 1.00 36.24 60 GLY B C 1
ATOM 2232 O O . GLY B 2 60 ? 13.850 13.898 -6.106 1.00 31.58 60 GLY B O 1
ATOM 2233 N N . GLU B 2 61 ? 12.003 14.121 -7.373 1.00 35.09 61 GLU B N 1
ATOM 2234 C CA . GLU B 2 61 ? 11.281 15.000 -6.396 1.00 39.84 61 GLU B CA 1
ATOM 2235 C C . GLU B 2 61 ? 11.347 14.606 -4.958 1.00 36.23 61 GLU B C 1
ATOM 2236 O O . GLU B 2 61 ? 11.454 15.454 -4.066 1.00 32.98 61 GLU B O 1
ATOM 2242 N N . VAL B 2 62 ? 11.219 13.312 -4.692 1.00 30.79 62 VAL B N 1
ATOM 2243 C CA . VAL B 2 62 ? 11.165 12.885 -3.317 1.00 32.20 62 VAL B CA 1
ATOM 2244 C C . VAL B 2 62 ? 12.462 13.270 -2.485 1.00 28.03 62 VAL B C 1
ATOM 2245 O O . VAL B 2 62 ? 12.414 13.409 -1.253 1.00 29.39 62 VAL B O 1
ATOM 2249 N N . ALA B 2 63 ? 13.597 13.297 -3.162 1.00 27.70 63 ALA B N 1
ATOM 2250 C CA . ALA B 2 63 ? 14.870 13.704 -2.507 1.00 26.49 63 ALA B CA 1
ATOM 2251 C C . ALA B 2 63 ? 15.024 15.221 -2.328 1.00 29.10 63 ALA B C 1
ATOM 2252 O O . ALA B 2 63 ? 15.917 15.637 -1.588 1.00 24.45 63 ALA B O 1
ATOM 2254 N N . VAL B 2 64 ? 14.222 16.037 -3.022 1.00 28.60 64 VAL B N 1
ATOM 2255 C CA . VAL B 2 64 ? 14.431 17.480 -3.004 1.00 28.17 64 VAL B CA 1
ATOM 2256 C C . VAL B 2 64 ? 14.416 18.092 -1.587 1.00 25.40 64 VAL B C 1
ATOM 2257 O O . VAL B 2 64 ? 15.318 18.819 -1.300 1.00 26.54 64 VAL B O 1
ATOM 2261 N N . PRO B 2 65 ? 13.463 17.756 -0.687 1.00 25.57 65 PRO B N 1
ATOM 2262 C CA . PRO B 2 65 ? 13.471 18.338 0.631 1.00 27.97 65 PRO B CA 1
ATOM 2263 C C . PRO B 2 65 ? 14.760 18.122 1.426 1.00 30.46 65 PRO B C 1
ATOM 2264 O O . PRO B 2 65 ? 15.263 19.047 2.110 1.00 24.79 65 PRO B O 1
ATOM 2268 N N . GLN B 2 66 ? 15.272 16.903 1.401 1.00 28.38 66 GLN B N 1
ATOM 2269 C CA . GLN B 2 66 ? 16.542 16.637 2.085 1.00 27.16 66 GLN B CA 1
ATOM 2270 C C . GLN B 2 66 ? 17.725 17.266 1.378 1.00 25.17 66 GLN B C 1
ATOM 2271 O O . GLN B 2 66 ? 18.638 17.813 2.041 1.00 24.74 66 GLN B O 1
ATOM 2277 N N . LEU B 2 67 ? 17.752 17.210 0.064 1.00 23.05 67 LEU B N 1
ATOM 2278 C CA . LEU B 2 67 ? 18.799 17.998 -0.626 1.00 23.70 67 LEU B CA 1
ATOM 2279 C C . LEU B 2 67 ? 18.774 19.470 -0.211 1.00 23.33 67 LEU B C 1
ATOM 2280 O O . LEU B 2 67 ? 19.807 20.034 0.045 1.00 26.44 67 LEU B O 1
ATOM 2285 N N . LEU B 2 68 ? 17.604 20.105 -0.115 1.00 24.04 68 LEU B N 1
ATOM 2286 C CA . LEU B 2 68 ? 17.542 21.523 0.278 1.00 25.52 68 LEU B CA 1
ATOM 2287 C C . LEU B 2 68 ? 17.982 21.833 1.698 1.00 26.40 68 LEU B C 1
ATOM 2288 O O . LEU B 2 68 ? 18.399 22.961 1.921 1.00 26.42 68 LEU B O 1
ATOM 2293 N N . THR B 2 69 ? 17.839 20.916 2.635 1.00 22.52 69 THR B N 1
ATOM 2294 C CA . THR B 2 69 ? 18.104 21.165 4.017 1.00 25.03 69 THR B CA 1
ATOM 2295 C C . THR B 2 69 ? 19.353 20.448 4.519 1.00 25.77 69 THR B C 1
ATOM 2296 O O . THR B 2 69 ? 19.666 20.555 5.683 1.00 27.79 69 THR B O 1
ATOM 2300 N N . GLN B 2 70 ? 20.071 19.738 3.658 1.00 23.96 70 GLN B N 1
ATOM 2301 C CA . GLN B 2 70 ? 21.352 19.087 4.051 1.00 23.76 70 GLN B CA 1
ATOM 2302 C C . GLN B 2 70 ? 22.459 19.568 3.126 1.00 23.57 70 GLN B C 1
ATOM 2303 O O . GLN B 2 70 ? 23.216 18.755 2.553 1.00 25.02 70 GLN B O 1
ATOM 2309 N N . ILE B 2 71 ? 22.530 20.893 2.939 1.00 23.03 71 ILE B N 1
ATOM 2310 C CA . ILE B 2 71 ? 23.561 21.489 2.124 1.00 23.29 71 ILE B CA 1
ATOM 2311 C C . ILE B 2 71 ? 24.773 21.715 3.038 1.00 24.12 71 ILE B C 1
ATOM 2312 O O . ILE B 2 71 ? 24.644 22.248 4.143 1.00 23.34 71 ILE B O 1
ATOM 2317 N N . ASP B 2 72 ? 25.949 21.296 2.562 1.00 23.01 72 ASP B N 1
ATOM 2318 C CA . ASP B 2 72 ? 27.178 21.466 3.342 1.00 22.58 72 ASP B CA 1
ATOM 2319 C C . ASP B 2 72 ? 27.695 22.921 3.104 1.00 21.20 72 ASP B C 1
ATOM 2320 O O . ASP B 2 72 ? 28.378 23.207 2.111 1.00 18.67 72 ASP B O 1
ATOM 2325 N N . ASP B 2 73 ? 27.407 23.759 4.069 1.00 21.63 73 ASP B N 1
ATOM 2326 C CA . ASP B 2 73 ? 27.882 25.181 4.049 1.00 24.38 73 ASP B CA 1
ATOM 2327 C C . ASP B 2 73 ? 29.313 25.353 4.407 1.00 26.31 73 ASP B C 1
ATOM 2328 O O . ASP B 2 73 ? 29.770 26.454 4.410 1.00 22.37 73 ASP B O 1
ATOM 2333 N N . TYR B 2 74 ? 30.025 24.260 4.663 1.00 20.99 74 TYR B N 1
ATOM 2334 C CA . TYR B 2 74 ? 31.426 24.352 5.018 1.00 22.94 74 TYR B CA 1
ATOM 2335 C C . TYR B 2 74 ? 32.357 23.584 4.143 1.00 23.62 74 TYR B C 1
ATOM 2336 O O . TYR B 2 74 ? 33.550 23.414 4.516 1.00 24.43 74 TYR B O 1
ATOM 2345 N N . ASN B 2 75 ? 31.850 23.098 3.007 1.00 18.72 75 ASN B N 1
ATOM 2346 C CA . ASN B 2 75 ? 32.664 22.394 2.051 1.00 20.89 75 ASN B CA 1
ATOM 2347 C C . ASN B 2 75 ? 32.129 22.732 0.685 1.00 18.47 75 ASN B C 1
ATOM 2348 O O . ASN B 2 75 ? 31.126 22.131 0.269 1.00 18.34 75 ASN B O 1
ATOM 2353 N N . TYR B 2 76 ? 32.801 23.637 -0.034 1.00 19.07 76 TYR B N 1
ATOM 2354 C CA . TYR B 2 76 ? 32.316 24.086 -1.304 1.00 17.88 76 TYR B CA 1
ATOM 2355 C C . TYR B 2 76 ? 32.286 22.931 -2.325 1.00 18.95 76 TYR B C 1
ATOM 2356 O O . TYR B 2 76 ? 31.450 22.956 -3.220 1.00 18.78 76 TYR B O 1
ATOM 2365 N N . GLY B 2 77 ? 33.191 21.984 -2.183 1.00 19.18 77 GLY B N 1
ATOM 2366 C CA . GLY B 2 77 ? 33.267 20.838 -3.151 1.00 20.80 77 GLY B CA 1
ATOM 2367 C C . GLY B 2 77 ? 31.974 20.073 -3.063 1.00 21.21 77 GLY B C 1
ATOM 2368 O O . GLY B 2 77 ? 31.312 19.780 -4.095 1.00 24.21 77 GLY B O 1
ATOM 2369 N N . ALA B 2 78 ? 31.574 19.816 -1.833 1.00 21.27 78 ALA B N 1
ATOM 2370 C CA . ALA B 2 78 ? 30.298 19.066 -1.602 1.00 20.52 78 ALA B CA 1
ATOM 2371 C C . ALA B 2 78 ? 29.092 19.842 -2.002 1.00 20.15 78 ALA B C 1
ATOM 2372 O O . ALA B 2 78 ? 28.160 19.333 -2.625 1.00 19.28 78 ALA B O 1
ATOM 2374 N N . ARG B 2 79 ? 29.122 21.148 -1.699 1.00 18.82 79 ARG B N 1
ATOM 2375 C CA . ARG B 2 79 ? 28.009 22.022 -1.960 1.00 17.14 79 ARG B CA 1
ATOM 2376 C C . ARG B 2 79 ? 27.696 22.122 -3.439 1.00 17.90 79 ARG B C 1
ATOM 2377 O O . ARG B 2 79 ? 26.518 22.203 -3.827 1.00 19.29 79 ARG B O 1
ATOM 2385 N N . ALA B 2 80 ? 28.727 22.092 -4.277 1.00 18.49 80 ALA B N 1
ATOM 2386 C CA . ALA B 2 80 ? 28.576 22.214 -5.658 1.00 17.81 80 ALA B CA 1
ATOM 2387 C C . ALA B 2 80 ? 27.769 21.009 -6.181 1.00 18.67 80 ALA B C 1
ATOM 2388 O O . ALA B 2 80 ? 26.993 21.150 -7.073 1.00 17.29 80 ALA B O 1
ATOM 2390 N N . TYR B 2 81 ? 28.006 19.835 -5.617 1.00 21.22 81 TYR B N 1
ATOM 2391 C CA . TYR B 2 81 ? 27.268 18.623 -5.974 1.00 21.01 81 TYR B CA 1
ATOM 2392 C C . TYR B 2 81 ? 25.843 18.719 -5.545 1.00 21.05 81 TYR B C 1
ATOM 2393 O O . TYR B 2 81 ? 24.954 18.316 -6.313 1.00 21.08 81 TYR B O 1
ATOM 2402 N N . SER B 2 82 ? 25.555 19.251 -4.366 1.00 19.48 82 SER B N 1
ATOM 2403 C CA . SER B 2 82 ? 24.163 19.456 -3.963 1.00 20.15 82 SER B CA 1
ATOM 2404 C C . SER B 2 82 ? 23.438 20.334 -4.963 1.00 19.36 82 SER B C 1
ATOM 2405 O O . SER B 2 82 ? 22.341 20.036 -5.405 1.00 19.67 82 SER B O 1
ATOM 2408 N N . ILE B 2 83 ? 24.056 21.437 -5.301 1.00 19.71 83 ILE B N 1
ATOM 2409 C CA . ILE B 2 83 ? 23.458 22.389 -6.201 1.00 20.55 83 ILE B CA 1
ATOM 2410 C C . ILE B 2 83 ? 23.283 21.787 -7.592 1.00 23.30 83 ILE B C 1
ATOM 2411 O O . ILE B 2 83 ? 22.289 22.017 -8.253 1.00 22.62 83 ILE B O 1
ATOM 2416 N N . ARG B 2 84 ? 24.296 21.066 -8.074 1.00 21.08 84 ARG B N 1
ATOM 2417 C CA . ARG B 2 84 ? 24.192 20.420 -9.361 1.00 23.22 84 ARG B CA 1
ATOM 2418 C C . ARG B 2 84 ? 23.022 19.375 -9.421 1.00 22.41 84 ARG B C 1
ATOM 2419 O O . ARG B 2 84 ? 22.328 19.240 -10.421 1.00 24.19 84 ARG B O 1
ATOM 2427 N N . THR B 2 85 ? 22.857 18.647 -8.354 1.00 20.40 85 THR B N 1
ATOM 2428 C CA . THR B 2 85 ? 21.874 17.649 -8.227 1.00 21.34 85 THR B CA 1
ATOM 2429 C C . THR B 2 85 ? 20.504 18.273 -8.181 1.00 22.79 85 THR B C 1
ATOM 2430 O O . THR B 2 85 ? 19.593 17.858 -8.932 1.00 21.03 85 THR B O 1
ATOM 2434 N N . LEU B 2 86 ? 20.324 19.299 -7.376 1.00 20.20 86 LEU B N 1
ATOM 2435 C CA . LEU B 2 86 ? 19.072 20.074 -7.439 1.00 19.87 86 LEU B CA 1
ATOM 2436 C C . LEU B 2 86 ? 18.771 20.648 -8.776 1.00 21.37 86 LEU B C 1
ATOM 2437 O O . LEU B 2 86 ? 17.607 20.619 -9.211 1.00 23.92 86 LEU B O 1
ATOM 2442 N N . ALA B 2 87 ? 19.784 21.180 -9.470 1.00 20.10 87 ALA B N 1
ATOM 2443 C CA . ALA B 2 87 ? 19.587 21.753 -10.772 1.00 21.87 87 ALA B CA 1
ATOM 2444 C C . ALA B 2 87 ? 19.132 20.627 -11.752 1.00 25.65 87 ALA B C 1
ATOM 2445 O O . ALA B 2 87 ? 18.229 20.832 -12.509 1.00 27.30 87 ALA B O 1
ATOM 2447 N N . ALA B 2 88 ? 19.740 19.457 -11.680 1.00 24.40 88 ALA B N 1
ATOM 2448 C CA . ALA B 2 88 ? 19.379 18.344 -12.609 1.00 27.47 88 ALA B CA 1
ATOM 2449 C C . ALA B 2 88 ? 17.982 17.779 -12.325 1.00 29.49 88 ALA B C 1
ATOM 2450 O O . ALA B 2 88 ? 17.259 17.402 -13.261 1.00 32.07 88 ALA B O 1
ATOM 2452 N N . ILE B 2 89 ? 17.584 17.720 -11.058 1.00 30.02 89 ILE B N 1
ATOM 2453 C CA . ILE B 2 89 ? 16.228 17.312 -10.694 1.00 26.77 89 ILE B CA 1
ATOM 2454 C C . ILE B 2 89 ? 15.234 18.350 -11.191 1.00 30.48 89 ILE B C 1
ATOM 2455 O O . ILE B 2 89 ? 14.150 17.987 -11.639 1.00 26.97 89 ILE B O 1
ATOM 2460 N N . ALA B 2 90 ? 15.594 19.637 -11.109 1.00 26.10 90 ALA B N 1
ATOM 2461 C CA . ALA B 2 90 ? 14.840 20.743 -11.678 1.00 24.38 90 ALA B CA 1
ATOM 2462 C C . ALA B 2 90 ? 13.460 21.012 -11.018 1.00 24.55 90 ALA B C 1
ATOM 2463 O O . ALA B 2 90 ? 12.580 21.580 -11.640 1.00 25.29 90 ALA B O 1
ATOM 2465 N N . ASP B 2 91 ? 13.275 20.575 -9.791 1.00 24.80 91 ASP B N 1
ATOM 2466 C CA . ASP B 2 91 ? 12.096 20.876 -9.016 1.00 23.48 91 ASP B CA 1
ATOM 2467 C C . ASP B 2 91 ? 12.213 22.358 -8.645 1.00 24.49 91 ASP B C 1
ATOM 2468 O O . ASP B 2 91 ? 13.158 22.788 -7.989 1.00 22.96 91 ASP B O 1
ATOM 2473 N N . PRO B 2 92 ? 11.196 23.168 -8.992 1.00 23.75 92 PRO B N 1
ATOM 2474 C CA . PRO B 2 92 ? 11.240 24.621 -8.762 1.00 21.77 92 PRO B CA 1
ATOM 2475 C C . PRO B 2 92 ? 11.189 25.025 -7.303 1.00 24.11 92 PRO B C 1
ATOM 2476 O O 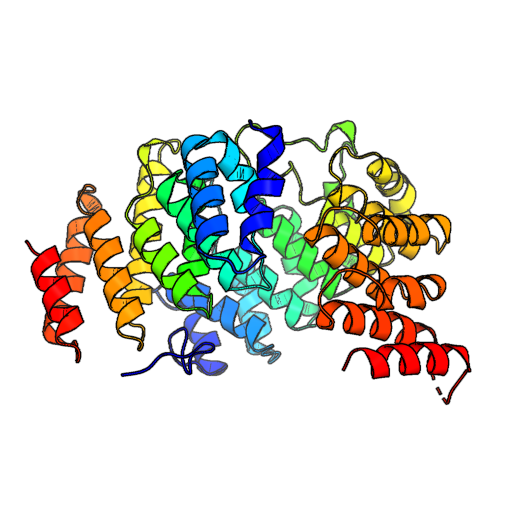. PRO B 2 92 ? 11.440 26.193 -6.993 1.00 20.95 92 PRO B O 1
ATOM 2480 N N . ARG B 2 93 ? 10.972 24.091 -6.378 1.00 22.54 93 ARG B N 1
ATOM 2481 C CA . ARG B 2 93 ? 11.111 24.417 -4.969 1.00 22.29 93 ARG B CA 1
ATOM 2482 C C . ARG B 2 93 ? 12.559 24.778 -4.583 1.00 21.10 93 ARG B C 1
ATOM 2483 O O . ARG B 2 93 ? 12.765 25.380 -3.586 1.00 22.28 93 ARG B O 1
ATOM 2491 N N . ALA B 2 94 ? 13.505 24.458 -5.433 1.00 19.54 94 ALA B N 1
ATOM 2492 C CA . ALA B 2 94 ? 14.923 24.784 -5.223 1.00 18.98 94 ALA B CA 1
ATOM 2493 C C . ALA B 2 94 ? 15.273 26.203 -5.637 1.00 19.33 94 ALA B C 1
ATOM 2494 O O . ALA B 2 94 ? 16.419 26.596 -5.520 1.00 19.79 94 ALA B O 1
ATOM 2496 N N . LEU B 2 95 ? 14.317 26.977 -6.138 1.00 19.63 95 LEU B N 1
ATOM 2497 C CA . LEU B 2 95 ? 14.620 28.341 -6.592 1.00 21.01 95 LEU B CA 1
ATOM 2498 C C . LEU B 2 95 ? 15.452 29.189 -5.568 1.00 19.21 95 LEU B C 1
ATOM 2499 O O . LEU B 2 95 ? 16.530 29.755 -5.880 1.00 18.19 95 LEU B O 1
ATOM 2504 N N . ASP B 2 96 ? 14.946 29.307 -4.355 1.00 20.13 96 ASP B N 1
ATOM 2505 C CA . ASP B 2 96 ? 15.615 30.233 -3.380 1.00 21.16 96 ASP B CA 1
ATOM 2506 C C . ASP B 2 96 ? 17.020 29.769 -3.001 1.00 21.19 96 ASP B C 1
ATOM 2507 O O . ASP B 2 96 ? 17.889 30.576 -2.887 1.00 18.80 96 ASP B O 1
ATOM 2512 N N . VAL B 2 97 ? 17.228 28.457 -2.833 1.00 17.92 97 VAL B N 1
ATOM 2513 C CA . VAL B 2 97 ? 18.578 27.961 -2.653 1.00 21.99 97 VAL B CA 1
ATOM 2514 C C . VAL B 2 97 ? 19.470 28.288 -3.834 1.00 19.64 97 VAL B C 1
ATOM 2515 O O . VAL B 2 97 ? 20.638 28.659 -3.670 1.00 17.45 97 VAL B O 1
ATOM 2519 N N . LEU B 2 98 ? 18.999 28.068 -5.043 1.00 16.81 98 LEU B N 1
ATOM 2520 C CA . LEU B 2 98 ? 19.790 28.352 -6.185 1.00 18.57 98 LEU B CA 1
ATOM 2521 C C . LEU B 2 98 ? 20.116 29.817 -6.354 1.00 18.87 98 LEU B C 1
ATOM 2522 O O . LEU B 2 98 ? 21.214 30.203 -6.752 1.00 16.52 98 LEU B O 1
ATOM 2527 N N . ILE B 2 99 ? 19.166 30.652 -6.007 1.00 18.73 99 ILE B N 1
ATOM 2528 C CA . ILE B 2 99 ? 19.433 32.116 -6.054 1.00 20.51 99 ILE B CA 1
ATOM 2529 C C . ILE B 2 99 ? 20.495 32.547 -5.072 1.00 20.93 99 ILE B C 1
ATOM 2530 O O . ILE B 2 99 ? 21.491 33.253 -5.408 1.00 18.06 99 ILE B O 1
ATOM 2535 N N . ASP B 2 100 ? 20.438 31.975 -3.885 1.00 20.61 100 ASP B N 1
ATOM 2536 C CA . ASP B 2 100 ? 21.449 32.259 -2.919 1.00 20.93 100 ASP B CA 1
ATOM 2537 C C . ASP B 2 100 ? 22.805 31.836 -3.324 1.00 20.68 100 ASP B C 1
ATOM 2538 O O . ASP B 2 100 ? 23.766 32.549 -3.126 1.00 21.61 100 ASP B O 1
ATOM 2543 N N . ALA B 2 101 ? 22.913 30.641 -3.849 1.00 20.22 101 ALA B N 1
ATOM 2544 C CA . ALA B 2 101 ? 24.120 30.111 -4.339 1.00 21.20 101 ALA B CA 1
ATOM 2545 C C . ALA B 2 101 ? 24.684 30.882 -5.477 1.00 23.39 101 ALA B C 1
ATOM 2546 O O . ALA B 2 101 ? 25.837 31.226 -5.465 1.00 27.29 101 ALA B O 1
ATOM 2548 N N . ALA B 2 102 ? 23.871 31.224 -6.450 1.00 17.28 102 ALA B N 1
ATOM 2549 C CA . ALA B 2 102 ? 24.337 32.026 -7.554 1.00 17.72 102 ALA B CA 1
ATOM 2550 C C . ALA B 2 102 ? 24.789 33.417 -7.158 1.00 17.91 102 ALA B C 1
ATOM 2551 O O . ALA B 2 102 ? 25.781 33.917 -7.662 1.00 19.36 102 ALA B O 1
ATOM 2553 N N . ALA B 2 103 ? 24.038 34.066 -6.286 1.00 18.72 103 ALA B N 1
ATOM 2554 C CA . ALA B 2 103 ? 24.266 35.468 -5.927 1.00 19.30 103 ALA B CA 1
ATOM 2555 C C . ALA B 2 103 ? 25.285 35.717 -4.830 1.00 20.73 103 ALA B C 1
ATOM 2556 O O . ALA B 2 103 ? 25.966 36.760 -4.864 1.00 19.50 103 ALA B O 1
ATOM 2558 N N . THR B 2 104 ? 25.390 34.836 -3.811 1.00 17.45 104 THR B N 1
ATOM 2559 C CA . THR B 2 104 ? 26.188 35.143 -2.644 1.00 21.46 104 THR B CA 1
ATOM 2560 C C . THR B 2 104 ? 27.244 34.129 -2.272 1.00 21.75 104 THR B C 1
ATOM 2561 O O . THR B 2 104 ? 28.081 34.410 -1.420 1.00 20.62 104 THR B O 1
ATOM 2565 N N . ASP B 2 105 ? 27.252 32.965 -2.886 1.00 18.43 105 ASP B N 1
ATOM 2566 C CA . ASP B 2 105 ? 28.332 32.026 -2.638 1.00 21.38 105 ASP B CA 1
ATOM 2567 C C . ASP B 2 105 ? 29.639 32.556 -3.188 1.00 22.19 105 ASP B C 1
ATOM 2568 O O . ASP B 2 105 ? 29.611 33.369 -4.108 1.00 20.16 105 ASP B O 1
ATOM 2573 N N . PHE B 2 106 ? 30.776 32.202 -2.605 1.00 18.37 106 PHE B N 1
ATOM 2574 C CA . PHE B 2 106 ? 32.048 32.622 -3.140 1.00 21.22 106 PHE B CA 1
ATOM 2575 C C . PHE B 2 106 ? 32.627 31.583 -4.104 1.00 20.80 106 PHE B C 1
ATOM 2576 O O . PHE B 2 106 ? 33.386 31.938 -4.950 1.00 20.48 106 PHE B O 1
ATOM 2584 N N . ALA B 2 107 ? 32.223 30.306 -3.987 1.00 18.71 107 ALA B N 1
ATOM 2585 C CA . ALA B 2 107 ? 32.823 29.287 -4.810 1.00 20.11 107 ALA B CA 1
ATOM 2586 C C . ALA B 2 107 ? 32.309 29.265 -6.238 1.00 20.45 107 ALA B C 1
ATOM 2587 O O . ALA B 2 107 ? 31.143 29.023 -6.466 1.00 19.85 107 ALA B O 1
ATOM 2589 N N . PRO B 2 108 ? 33.204 29.454 -7.229 1.00 20.10 108 PRO B N 1
ATOM 2590 C CA . PRO B 2 108 ? 32.764 29.454 -8.596 1.00 21.70 108 PRO B CA 1
ATOM 2591 C C . PRO B 2 108 ? 32.075 28.200 -9.071 1.00 18.24 108 PRO B C 1
ATOM 2592 O O . PRO B 2 108 ? 31.094 28.321 -9.788 1.00 20.87 108 PRO B O 1
ATOM 2596 N N . SER B 2 109 ? 32.531 27.027 -8.653 1.00 19.07 109 SER B N 1
ATOM 2597 C CA . SER B 2 109 ? 31.917 25.804 -9.051 1.00 20.90 109 SER B CA 1
ATOM 2598 C C . SER B 2 109 ? 30.463 25.800 -8.557 1.00 22.89 109 SER B C 1
ATOM 2599 O O . SER B 2 109 ? 29.544 25.294 -9.271 1.00 20.37 109 SER B O 1
ATOM 2602 N N . VAL B 2 110 ? 30.227 26.367 -7.366 1.00 18.46 110 VAL B N 1
ATOM 2603 C CA . VAL B 2 110 ? 28.857 26.397 -6.821 1.00 17.63 110 VAL B CA 1
ATOM 2604 C C . VAL B 2 110 ? 27.996 27.350 -7.610 1.00 18.77 110 VAL B C 1
ATOM 2605 O O . VAL B 2 110 ? 26.860 27.025 -7.963 1.00 19.14 110 VAL B O 1
ATOM 2609 N N . ARG B 2 111 ? 28.478 28.560 -7.820 1.00 18.75 111 ARG B N 1
ATOM 2610 C CA . ARG B 2 111 ? 27.751 29.574 -8.535 1.00 18.51 111 ARG B CA 1
ATOM 2611 C C . ARG B 2 111 ? 27.380 29.165 -9.976 1.00 19.87 111 ARG B C 1
ATOM 2612 O O . ARG B 2 111 ? 26.274 29.491 -10.445 1.00 19.97 111 ARG B O 1
ATOM 2620 N N . ARG B 2 112 ? 28.315 28.529 -10.709 1.00 19.47 112 ARG B N 1
ATOM 2621 C CA . ARG B 2 112 ? 28.070 28.183 -12.067 1.00 20.12 112 ARG B CA 1
ATOM 2622 C C . ARG B 2 112 ? 26.983 27.153 -12.149 1.00 20.47 112 ARG B C 1
ATOM 2623 O O . ARG B 2 112 ? 26.144 27.210 -13.072 1.00 22.20 112 ARG B O 1
ATOM 2631 N N . ALA B 2 113 ? 27.011 26.191 -11.238 1.00 20.33 113 ALA B N 1
ATOM 2632 C CA . ALA B 2 113 ? 26.000 25.119 -11.190 1.00 19.96 113 ALA B CA 1
ATOM 2633 C C . ALA B 2 113 ? 24.615 25.696 -10.939 1.00 22.10 113 ALA B C 1
ATOM 2634 O O . ALA B 2 113 ? 23.648 25.242 -11.499 1.00 20.24 113 ALA B O 1
ATOM 2636 N N . ALA B 2 114 ? 24.554 26.723 -10.090 1.00 17.70 114 ALA B N 1
ATOM 2637 C CA . ALA B 2 114 ? 23.306 27.341 -9.743 1.00 18.65 114 ALA B CA 1
ATOM 2638 C C . ALA B 2 114 ? 22.757 28.189 -10.919 1.00 21.25 114 ALA B C 1
ATOM 2639 O O . ALA B 2 114 ? 21.591 28.092 -11.231 1.00 21.89 114 ALA B O 1
ATOM 2641 N N . ALA B 2 115 ? 23.636 28.911 -11.623 1.00 19.65 115 ALA B N 1
ATOM 2642 C CA . ALA B 2 115 ? 23.304 29.746 -12.761 1.00 21.48 115 ALA B CA 1
ATOM 2643 C C . ALA B 2 115 ? 22.678 28.909 -13.865 1.00 21.87 115 ALA B C 1
ATOM 2644 O O . ALA B 2 115 ? 21.595 29.225 -14.344 1.00 20.58 115 ALA B O 1
ATOM 2646 N N . LYS B 2 116 ? 23.309 27.816 -14.207 1.00 22.80 116 LYS B N 1
ATOM 2647 C CA . LYS B 2 116 ? 22.690 26.892 -15.152 1.00 25.05 116 LYS B CA 1
ATOM 2648 C C . LYS B 2 116 ? 21.347 26.412 -14.690 1.00 24.80 116 LYS B C 1
ATOM 2649 O O . LYS B 2 116 ? 20.382 26.426 -15.461 1.00 27.21 116 LYS B O 1
ATOM 2655 N N . GLY B 2 117 ? 21.267 25.953 -13.454 1.00 21.34 117 GLY B N 1
ATOM 2656 C CA . GLY B 2 117 ? 20.052 25.468 -12.908 1.00 23.02 117 GLY B CA 1
ATOM 2657 C C . GLY B 2 117 ? 18.884 26.456 -12.897 1.00 23.07 117 GLY B C 1
ATOM 2658 O O . GLY B 2 117 ? 17.754 26.088 -13.181 1.00 22.66 117 GLY B O 1
ATOM 2659 N N . LEU B 2 118 ? 19.190 27.702 -12.622 1.00 21.38 118 LEU B N 1
ATOM 2660 C CA . LEU B 2 118 ? 18.163 28.722 -12.508 1.00 20.98 118 LEU B CA 1
ATOM 2661 C C . LEU B 2 118 ? 17.320 28.830 -13.810 1.00 25.53 118 LEU B C 1
ATOM 2662 O O . LEU B 2 118 ? 16.172 29.300 -13.757 1.00 23.73 118 LEU B O 1
ATOM 2667 N N . GLY B 2 119 ? 17.885 28.495 -14.974 1.00 24.50 119 GLY B N 1
ATOM 2668 C CA . GLY B 2 119 ? 17.107 28.679 -16.214 1.00 25.93 119 GLY B CA 1
ATOM 2669 C C . GLY B 2 119 ? 16.335 27.469 -16.622 1.00 28.55 119 GLY B C 1
ATOM 2670 O O . GLY B 2 119 ? 15.722 27.457 -17.674 1.00 31.86 119 GLY B O 1
ATOM 2671 N N . ASN B 2 120 ? 16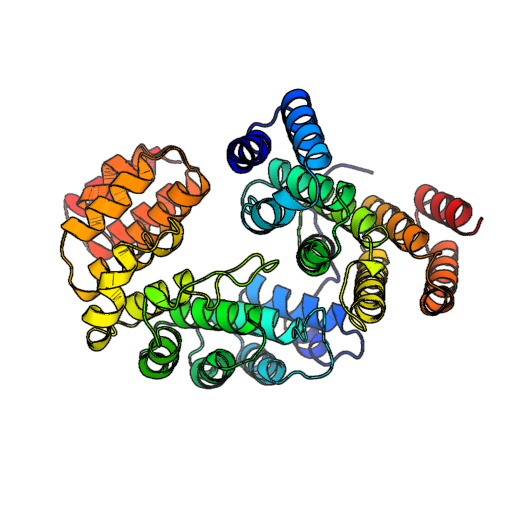.369 26.407 -15.841 1.00 29.10 120 ASN B N 1
ATOM 2672 C CA . ASN B 2 120 ? 15.857 25.135 -16.262 1.00 30.83 120 ASN B CA 1
ATOM 2673 C C . ASN B 2 120 ? 14.946 24.424 -15.273 1.00 29.90 120 ASN B C 1
ATOM 2674 O O . ASN B 2 120 ? 14.598 23.301 -15.462 1.00 29.76 120 ASN B O 1
ATOM 2679 N N . LEU B 2 121 ? 14.491 25.078 -14.215 1.00 25.33 121 LEU B N 1
ATOM 2680 C CA . LEU B 2 121 ? 13.594 24.425 -13.298 1.00 23.52 121 LEU B CA 1
ATOM 2681 C C . LEU B 2 121 ? 12.151 24.250 -13.942 1.00 25.27 121 LEU B C 1
ATOM 2682 O O . LEU B 2 121 ? 11.744 24.974 -14.843 1.00 27.83 121 LEU B O 1
ATOM 2687 N N . HIS B 2 122 ? 11.443 23.276 -13.481 1.00 24.52 122 HIS B N 1
ATOM 2688 C CA . HIS B 2 122 ? 10.126 22.966 -14.058 1.00 27.14 122 HIS B CA 1
ATOM 2689 C C . HIS B 2 122 ? 9.060 23.867 -13.374 1.00 21.01 122 HIS B C 1
ATOM 2690 O O . HIS B 2 122 ? 8.320 23.434 -12.517 1.00 23.99 122 HIS B O 1
ATOM 2697 N N . TRP B 2 123 ? 8.966 25.052 -13.858 1.00 21.85 123 TRP B N 1
ATOM 2698 C CA . TRP B 2 123 ? 8.169 26.109 -13.302 1.00 23.48 123 TRP B CA 1
ATOM 2699 C C . TRP B 2 123 ? 6.722 25.805 -13.176 1.00 29.06 123 TRP B C 1
ATOM 2700 O O . TRP B 2 123 ? 6.094 26.250 -12.200 1.00 23.51 123 TRP B O 1
ATOM 2711 N N . HIS B 2 124 ? 6.188 24.963 -14.074 1.00 29.61 124 HIS B N 1
ATOM 2712 C CA . HIS B 2 124 ? 4.769 24.677 -14.040 1.00 29.98 124 HIS B CA 1
ATOM 2713 C C . HIS B 2 124 ? 4.417 23.846 -12.865 1.00 33.44 124 HIS B C 1
ATOM 2714 O O . HIS B 2 124 ? 3.257 23.715 -12.600 1.00 30.54 124 HIS B O 1
ATOM 2721 N N . LYS B 2 125 ? 5.387 23.208 -12.184 1.00 29.88 125 LYS B N 1
ATOM 2722 C CA . LYS B 2 125 ? 5.062 22.465 -10.989 1.00 28.15 125 LYS B CA 1
ATOM 2723 C C . LYS B 2 125 ? 4.630 23.293 -9.787 1.00 27.73 125 LYS B C 1
ATOM 2724 O O . LYS B 2 125 ? 4.201 22.740 -8.782 1.00 27.62 125 LYS B O 1
ATOM 2730 N N . LEU B 2 126 ? 4.805 24.597 -9.870 1.00 22.67 126 LEU B N 1
ATOM 2731 C CA . LEU B 2 126 ? 4.407 25.500 -8.831 1.00 27.44 126 LEU B CA 1
ATOM 2732 C C . LEU B 2 126 ? 2.943 25.941 -9.024 1.00 30.36 126 LEU B C 1
ATOM 2733 O O . LEU B 2 126 ? 2.504 26.191 -10.128 1.00 29.72 126 LEU B O 1
ATOM 2738 N N . GLU B 2 127 ? 2.272 26.112 -7.915 1.00 29.06 127 GLU B N 1
ATOM 2739 C CA . GLU B 2 127 ? 0.890 26.539 -7.882 1.00 31.17 127 GLU B CA 1
ATOM 2740 C C . GLU B 2 127 ? 0.800 27.988 -8.354 1.00 30.04 127 GLU B C 1
ATOM 2741 O O . GLU B 2 127 ? 1.524 28.893 -7.884 1.00 29.76 127 GLU B O 1
ATOM 2747 N N . PHE B 2 128 ? -0.140 28.222 -9.248 1.00 25.62 128 PHE B N 1
ATOM 2748 C CA . PHE B 2 128 ? -0.365 29.517 -9.875 1.00 25.86 128 PHE B CA 1
ATOM 2749 C C . PHE B 2 128 ? -0.636 30.575 -8.816 1.00 28.61 128 PHE B C 1
ATOM 2750 O O . PHE B 2 128 ? -1.371 30.319 -7.845 1.00 27.21 128 PHE B O 1
ATOM 2758 N N . PRO B 2 129 ? -0.081 31.755 -8.999 1.00 27.01 129 PRO B N 1
ATOM 2759 C CA . PRO B 2 129 ? 0.784 32.230 -10.090 1.00 29.55 129 PRO B CA 1
ATOM 2760 C C . PRO B 2 129 ? 2.310 32.147 -9.794 1.00 26.10 129 PRO B C 1
ATOM 2761 O O . PRO B 2 129 ? 3.052 32.786 -10.474 1.00 24.12 129 PRO B O 1
ATOM 2765 N N . ASP B 2 130 ? 2.737 31.392 -8.796 1.00 25.79 130 ASP B N 1
ATOM 2766 C CA . ASP B 2 130 ? 4.227 31.222 -8.537 1.00 23.44 130 ASP B CA 1
ATOM 2767 C C . ASP B 2 130 ? 4.891 30.661 -9.797 1.00 25.29 130 ASP B C 1
ATOM 2768 O O . ASP B 2 130 ? 6.063 30.853 -10.009 1.00 27.17 130 ASP B O 1
ATOM 2773 N N . ASN B 2 131 ? 4.163 29.911 -10.645 1.00 26.05 131 ASN B N 1
ATOM 2774 C CA . ASN B 2 131 ? 4.743 29.446 -11.905 1.00 26.31 131 ASN B CA 1
ATOM 2775 C C . ASN B 2 131 ? 5.145 30.574 -12.860 1.00 29.63 131 ASN B C 1
ATOM 2776 O O . ASN B 2 131 ? 6.010 30.398 -13.697 1.00 29.43 131 ASN B O 1
ATOM 2781 N N . GLN B 2 132 ? 4.628 31.768 -12.661 1.00 27.53 132 GLN B N 1
ATOM 2782 C CA . GLN B 2 132 ? 5.023 32.943 -13.403 1.00 29.30 132 GLN B CA 1
ATOM 2783 C C . GLN B 2 132 ? 6.060 33.778 -12.664 1.00 32.66 132 GLN B C 1
ATOM 2784 O O . GLN B 2 132 ? 6.990 34.300 -13.267 1.00 32.26 132 GLN B O 1
ATOM 2790 N N . THR B 2 133 ? 5.876 33.940 -11.364 1.00 30.74 133 THR B N 1
ATOM 2791 C CA . THR B 2 133 ? 6.764 34.736 -10.512 1.00 32.74 133 THR B CA 1
ATOM 2792 C C . THR B 2 133 ? 8.187 34.050 -10.466 1.00 26.41 133 THR B C 1
ATOM 2793 O O . THR B 2 133 ? 9.192 34.668 -10.503 1.00 25.76 133 THR B O 1
ATOM 2797 N N . ALA B 2 134 ? 8.205 32.789 -10.254 1.00 23.28 134 ALA B N 1
ATOM 2798 C CA . ALA B 2 134 ? 9.459 32.133 -10.044 1.00 25.55 134 ALA B CA 1
ATOM 2799 C C . ALA B 2 134 ? 10.499 32.366 -11.186 1.00 26.97 134 ALA B C 1
ATOM 2800 O O . ALA B 2 134 ? 11.678 32.702 -10.907 1.00 23.99 134 ALA B O 1
ATOM 2802 N N . PRO B 2 135 ? 10.088 32.143 -12.455 1.00 25.69 135 PRO B N 1
ATOM 2803 C CA . PRO B 2 135 ? 11.054 32.332 -13.543 1.00 27.60 135 PRO B CA 1
ATOM 2804 C C . PRO B 2 135 ? 11.488 33.738 -13.657 1.00 25.07 135 PRO B C 1
ATOM 2805 O O . PRO B 2 135 ? 12.582 34.030 -14.057 1.00 24.12 135 PRO B O 1
ATOM 2809 N N . LYS B 2 136 ? 10.633 34.651 -13.247 1.00 27.02 136 LYS B N 1
ATOM 2810 C CA . LYS B 2 136 ? 11.001 36.012 -13.270 1.00 31.67 136 LYS B CA 1
ATOM 2811 C C . LYS B 2 136 ? 12.044 36.335 -12.195 1.00 29.34 136 LYS B C 1
ATOM 2812 O O . LYS B 2 136 ? 12.921 37.123 -12.425 1.00 25.43 136 LYS B O 1
ATOM 2818 N N . LYS B 2 137 ? 11.968 35.720 -11.044 1.00 24.36 137 LYS B N 1
ATOM 2819 C CA . LYS B 2 137 ? 12.989 35.939 -10.023 1.00 25.75 137 LYS B CA 1
ATOM 2820 C C . LYS B 2 137 ? 14.308 35.313 -10.487 1.00 24.35 137 LYS B C 1
ATOM 2821 O O . LYS B 2 137 ? 15.369 35.820 -10.227 1.00 24.25 137 LYS B O 1
ATOM 2827 N N . ALA B 2 138 ? 14.231 34.168 -11.171 1.00 23.52 138 ALA B N 1
ATOM 2828 C CA . ALA B 2 138 ? 15.438 33.548 -11.697 1.00 25.02 138 ALA B CA 1
ATOM 2829 C C . ALA B 2 138 ? 16.136 34.459 -12.681 1.00 27.76 138 ALA B C 1
ATOM 2830 O O . ALA B 2 138 ? 17.335 34.715 -12.571 1.00 22.31 138 ALA B O 1
ATOM 2832 N N . LEU B 2 139 ? 15.343 35.057 -13.561 1.00 25.28 139 LEU B N 1
ATOM 2833 C CA . LEU B 2 139 ? 15.844 36.006 -14.503 1.00 26.78 139 LEU B CA 1
ATOM 2834 C C . LEU B 2 139 ? 16.516 37.142 -13.811 1.00 23.90 139 LEU B C 1
ATOM 2835 O O . LEU B 2 139 ? 17.656 37.486 -14.166 1.00 24.77 139 LEU B O 1
ATOM 2840 N N . GLU B 2 140 ? 15.896 37.725 -12.798 1.00 24.85 140 GLU B N 1
ATOM 2841 C CA . GLU B 2 140 ? 16.517 38.880 -12.101 1.00 26.43 140 GLU B CA 1
ATOM 2842 C C . GLU B 2 140 ? 17.885 38.499 -11.584 1.00 26.81 140 GLU B C 1
ATOM 2843 O O . GLU B 2 140 ? 18.825 39.266 -11.645 1.00 22.91 140 GLU B O 1
ATOM 2849 N N . THR B 2 141 ? 18.003 37.293 -11.022 1.00 23.95 141 THR B N 1
ATOM 2850 C CA . THR B 2 141 ? 19.290 36.894 -10.480 1.00 21.83 141 THR B CA 1
ATOM 2851 C C . THR B 2 141 ? 20.284 36.682 -11.570 1.00 20.74 141 THR B C 1
ATOM 2852 O O . THR B 2 141 ? 21.451 37.034 -11.393 1.00 21.64 141 THR B O 1
ATOM 2856 N N . LEU B 2 142 ? 19.864 36.040 -12.648 1.00 22.01 142 LEU B N 1
ATOM 2857 C CA . LEU B 2 142 ? 20.771 35.806 -13.748 1.00 21.26 142 LEU B CA 1
ATOM 2858 C C . LEU B 2 142 ? 21.262 37.085 -14.387 1.00 22.40 142 LEU B C 1
ATOM 2859 O O . LEU B 2 142 ? 22.422 37.172 -14.798 1.00 24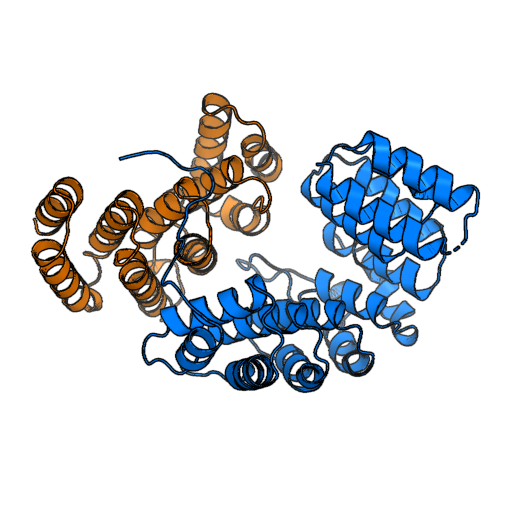.14 142 LEU B O 1
ATOM 2864 N N . LEU B 2 143 ? 20.394 38.083 -14.461 1.00 25.07 143 LEU B N 1
ATOM 2865 C CA . LEU B 2 143 ? 20.807 39.400 -14.959 1.00 27.52 143 LEU B CA 1
ATOM 2866 C C . LEU B 2 143 ? 21.817 40.028 -14.041 1.00 29.61 143 LEU B C 1
ATOM 2867 O O . LEU B 2 143 ? 22.851 40.609 -14.471 1.00 26.13 143 LEU B O 1
ATOM 2872 N N . PHE B 2 144 ? 21.575 39.910 -12.747 1.00 26.28 144 PHE B N 1
ATOM 2873 C CA . PHE B 2 144 ? 22.549 40.402 -11.806 1.00 27.34 144 PHE B CA 1
ATOM 2874 C C . PHE B 2 144 ? 23.918 39.721 -11.879 1.00 29.66 144 PHE B C 1
ATOM 2875 O O . PHE B 2 144 ? 24.967 40.408 -11.857 1.00 27.13 144 PHE B O 1
ATOM 2883 N N . ILE B 2 145 ? 23.960 38.387 -11.950 1.00 23.89 145 ILE B N 1
ATOM 2884 C CA . ILE B 2 145 ? 25.298 37.765 -11.937 1.00 25.78 145 ILE B CA 1
ATOM 2885 C C . ILE B 2 145 ? 26.027 37.872 -13.276 1.00 27.41 145 ILE B C 1
ATOM 2886 O O . ILE B 2 145 ? 27.213 37.624 -13.322 1.00 28.99 145 ILE B O 1
ATOM 2891 N N . SER B 2 146 ? 25.304 38.221 -14.337 1.00 32.27 146 SER B N 1
ATOM 2892 C CA . SER B 2 146 ? 25.912 38.424 -15.676 1.00 31.32 146 SER B CA 1
ATOM 2893 C C . SER B 2 146 ? 26.871 39.595 -15.727 1.00 36.32 146 SER B C 1
ATOM 2894 O O . SER B 2 146 ? 27.568 39.755 -16.708 1.00 35.57 146 SER B O 1
ATOM 2897 N N . GLN B 2 147 ? 26.904 40.402 -14.671 1.00 34.15 147 GLN B N 1
ATOM 2898 C CA . GLN B 2 147 ? 27.875 41.462 -14.506 1.00 35.16 147 GLN B CA 1
ATOM 2899 C C . GLN B 2 147 ? 29.112 41.038 -13.758 1.00 36.34 147 GLN B C 1
ATOM 2900 O O . GLN B 2 147 ? 30.002 41.813 -13.621 1.00 38.15 147 GLN B O 1
ATOM 2906 N N . ASP B 2 148 ? 29.213 39.816 -13.252 1.00 29.34 148 ASP B N 1
ATOM 2907 C CA . ASP B 2 148 ? 30.341 39.449 -12.450 1.00 31.26 148 ASP B CA 1
ATOM 2908 C C . ASP B 2 148 ? 31.627 39.651 -13.253 1.00 31.58 148 ASP B C 1
ATOM 2909 O O . ASP B 2 148 ? 31.634 39.516 -14.473 1.00 34.18 148 ASP B O 1
ATOM 2914 N N . ALA B 2 149 ? 32.706 39.891 -12.543 1.00 32.62 149 ALA B N 1
ATOM 2915 C CA . ALA B 2 149 ? 34.022 40.045 -13.173 1.00 37.36 149 ALA B CA 1
ATOM 2916 C C . ALA B 2 149 ? 34.641 38.749 -13.690 1.00 35.44 149 ALA B C 1
ATOM 2917 O O . ALA B 2 149 ? 35.426 38.816 -14.602 1.00 35.53 149 ALA B O 1
ATOM 2919 N N . GLU B 2 150 ? 34.303 37.574 -13.137 1.00 33.08 150 GLU B N 1
ATOM 2920 C CA . GLU B 2 150 ? 34.877 36.296 -13.583 1.00 31.93 150 GLU B CA 1
ATOM 2921 C C . GLU B 2 150 ? 34.120 35.822 -14.828 1.00 31.59 150 GLU B C 1
ATOM 2922 O O . GLU B 2 150 ? 32.858 35.717 -14.830 1.00 28.34 150 GLU B O 1
ATOM 2928 N N . TRP B 2 151 ? 34.879 35.502 -15.879 1.00 28.85 151 TRP B N 1
ATOM 2929 C CA . TRP B 2 151 ? 34.299 35.142 -17.199 1.00 26.77 151 TRP B CA 1
ATOM 2930 C C . TRP B 2 151 ? 33.430 33.921 -17.059 1.00 24.60 151 TRP B C 1
ATOM 2931 O O . TRP B 2 151 ? 32.403 33.849 -17.741 1.00 24.25 151 TRP B O 1
ATOM 2942 N N . SER B 2 152 ? 33.838 32.935 -16.257 1.00 22.81 152 SER B N 1
ATOM 2943 C CA . SER B 2 152 ? 33.085 31.695 -16.195 1.00 24.12 152 SER B CA 1
ATOM 2944 C C . SER B 2 152 ? 31.688 31.874 -15.534 1.00 23.59 152 SER B C 1
ATOM 2945 O O . SER B 2 152 ? 30.747 31.097 -15.841 1.00 22.29 152 SER B O 1
ATOM 2948 N N . ILE B 2 153 ? 31.543 32.865 -14.642 1.00 23.56 153 ILE B N 1
ATOM 2949 C CA . ILE B 2 153 ? 30.259 33.183 -14.065 1.00 23.91 153 ILE B CA 1
ATOM 2950 C C . ILE B 2 153 ? 29.388 33.785 -15.114 1.00 23.19 153 ILE B C 1
ATOM 2951 O O . ILE B 2 153 ? 28.201 33.434 -15.246 1.00 23.96 153 ILE B O 1
ATOM 2956 N N . ARG B 2 154 ? 29.932 34.717 -15.880 1.00 23.37 154 ARG B N 1
ATOM 2957 C CA . ARG B 2 154 ? 29.154 35.309 -16.986 1.00 24.12 154 ARG B CA 1
ATOM 2958 C C . ARG B 2 154 ? 28.765 34.267 -18.018 1.00 22.02 154 ARG B C 1
ATOM 2959 O O . ARG B 2 154 ? 27.664 34.287 -18.491 1.00 24.54 154 ARG B O 1
ATOM 2967 N N . TYR B 2 155 ? 29.649 33.322 -18.312 1.00 23.39 155 TYR B N 1
ATOM 2968 C CA . TYR B 2 155 ? 29.304 32.271 -19.252 1.00 22.97 155 TYR B CA 1
ATOM 2969 C C . TYR B 2 155 ? 28.118 31.465 -18.746 1.00 24.58 155 TYR B C 1
ATOM 2970 O O . TYR B 2 155 ? 27.131 31.204 -19.461 1.00 24.68 155 TYR B O 1
ATOM 2979 N N . ALA B 2 156 ? 28.193 31.025 -17.480 1.00 23.11 156 ALA B N 1
ATOM 2980 C CA . ALA B 2 156 ? 27.122 30.253 -16.909 1.00 22.15 156 ALA B CA 1
ATOM 2981 C C . ALA B 2 156 ? 25.824 31.041 -16.887 1.00 22.37 156 ALA B C 1
ATOM 2982 O O . ALA B 2 156 ? 24.768 30.468 -17.068 1.00 24.14 156 ALA B O 1
ATOM 2984 N N . ALA B 2 157 ? 25.903 32.335 -16.602 1.00 23.91 157 ALA B N 1
ATOM 2985 C CA . ALA B 2 157 ? 24.736 33.196 -16.607 1.00 23.70 157 ALA B CA 1
ATOM 2986 C C . ALA B 2 157 ? 24.002 33.239 -17.954 1.00 26.24 157 ALA B C 1
ATOM 2987 O O . ALA B 2 157 ? 22.797 33.191 -18.007 1.00 25.66 157 ALA B O 1
ATOM 2989 N N . ILE B 2 158 ? 24.750 33.280 -19.024 1.00 26.77 158 ILE B N 1
ATOM 2990 C CA . ILE B 2 158 ? 24.195 33.195 -20.401 1.00 27.58 158 ILE B CA 1
ATOM 2991 C C . ILE B 2 158 ? 23.506 31.886 -20.587 1.00 26.14 158 ILE B C 1
ATOM 2992 O O . ILE B 2 158 ? 22.432 31.812 -21.148 1.00 26.94 158 ILE B O 1
ATOM 2997 N N . VAL B 2 159 ? 24.101 30.798 -20.142 1.00 25.30 159 VAL B N 1
ATOM 2998 C CA . VAL B 2 159 ? 23.467 29.518 -20.313 1.00 25.41 159 VAL B CA 1
ATOM 2999 C C . VAL B 2 159 ? 22.132 29.461 -19.558 1.00 28.64 159 VAL B C 1
ATOM 3000 O O . VAL B 2 159 ? 21.129 28.899 -20.021 1.00 26.29 159 VAL B O 1
ATOM 3004 N N . GLY B 2 160 ? 22.108 30.027 -18.347 1.00 29.92 160 GLY B N 1
ATOM 3005 C CA . GLY B 2 160 ? 20.878 30.081 -17.595 1.00 25.96 160 GLY B CA 1
ATOM 3006 C C . GLY B 2 160 ? 19.833 30.894 -18.345 1.00 24.62 160 GLY B C 1
ATOM 3007 O O . GLY B 2 160 ? 18.733 30.459 -18.503 1.00 27.08 160 GLY B O 1
ATOM 3008 N N . LEU B 2 161 ? 20.232 32.043 -18.822 1.00 25.55 161 LEU B N 1
ATOM 3009 C CA . LEU B 2 161 ? 19.357 32.936 -19.547 1.00 26.30 161 LEU B CA 1
ATOM 3010 C C . LEU B 2 161 ? 18.776 32.291 -20.772 1.00 29.29 161 LEU B C 1
ATOM 3011 O O . LEU B 2 161 ? 17.581 32.451 -21.041 1.00 32.77 161 LEU B O 1
ATOM 3016 N N . GLN B 2 162 ? 19.553 31.504 -21.481 1.00 28.74 162 GLN B N 1
ATOM 3017 C CA . GLN B 2 162 ? 19.029 30.819 -22.638 1.00 31.27 162 GLN B CA 1
ATOM 3018 C C . GLN B 2 162 ? 17.979 29.848 -22.270 1.00 34.38 162 GLN B C 1
ATOM 3019 O O . GLN B 2 162 ? 17.050 29.566 -23.034 1.00 35.15 162 GLN B O 1
ATOM 3025 N N . GLY B 2 163 ? 18.146 29.197 -21.129 1.00 33.74 163 GLY B N 1
ATOM 3026 C CA . GLY B 2 163 ? 17.124 28.307 -20.657 1.00 29.77 163 GLY B CA 1
ATOM 3027 C C . GLY B 2 163 ? 15.778 28.934 -20.419 1.00 30.97 163 GLY B C 1
ATOM 3028 O O . GLY B 2 163 ? 14.775 28.227 -20.372 1.00 31.39 163 GLY B O 1
ATOM 3029 N N . LEU B 2 164 ? 15.734 30.234 -20.209 1.00 27.88 164 LEU B N 1
ATOM 3030 C CA . LEU B 2 164 ? 14.466 30.874 -20.019 1.00 34.35 164 LEU B CA 1
ATOM 3031 C C . LEU B 2 164 ? 13.720 31.296 -21.353 1.00 40.46 164 LEU B C 1
ATOM 3032 O O . LEU B 2 164 ? 12.743 32.017 -21.302 1.00 38.97 164 LEU B O 1
ATOM 3037 N N . VAL B 2 165 ? 14.185 30.821 -22.501 1.00 48.60 165 VAL B N 1
ATOM 3038 C CA . VAL B 2 165 ? 13.531 31.060 -23.815 1.00 54.76 165 VAL B CA 1
ATOM 3039 C C . VAL B 2 165 ? 12.100 30.517 -23.940 1.00 52.80 165 VAL B C 1
ATOM 3040 O O . VAL B 2 165 ? 11.275 31.112 -24.596 1.00 49.84 165 VAL B O 1
ATOM 3044 N N . ASN B 2 166 ? 11.808 29.394 -23.298 1.00 54.27 166 ASN B N 1
ATOM 3045 C CA . ASN B 2 166 ? 10.440 28.892 -23.220 1.00 54.28 166 ASN B CA 1
ATOM 3046 C C . ASN B 2 166 ? 9.407 29.815 -22.529 1.00 60.52 166 ASN B C 1
ATOM 3047 O O . ASN B 2 166 ? 8.236 29.425 -22.437 1.00 72.04 166 ASN B O 1
ATOM 3052 N N . ILE B 2 167 ? 9.797 31.014 -22.058 1.00 54.47 167 ILE B N 1
ATOM 3053 C CA . ILE B 2 167 ? 8.871 31.887 -21.332 1.00 50.60 167 ILE B CA 1
ATOM 3054 C C . ILE B 2 167 ? 8.719 33.258 -21.994 1.00 50.09 167 ILE B C 1
ATOM 3055 O O . ILE B 2 167 ? 9.611 34.083 -21.930 1.00 44.00 167 ILE B O 1
ATOM 3060 N N . PRO B 2 168 ? 7.538 33.527 -22.592 1.00 57.72 168 PRO B N 1
ATOM 3061 C CA . PRO B 2 168 ? 7.332 34.697 -23.469 1.00 47.59 168 PRO B CA 1
ATOM 3062 C C . PRO B 2 168 ? 7.548 36.039 -22.819 1.00 46.81 168 PRO B C 1
ATOM 3063 O O . PRO B 2 168 ? 8.245 36.915 -23.380 1.00 39.40 168 PRO B O 1
ATOM 3067 N N . ASP B 2 169 ? 7.039 36.204 -21.601 1.00 47.60 169 ASP B N 1
ATOM 3068 C CA . ASP B 2 169 ? 7.243 37.494 -20.880 1.00 46.30 169 ASP B CA 1
ATOM 3069 C C . ASP B 2 169 ? 8.698 37.896 -20.610 1.00 45.02 169 ASP B C 1
ATOM 3070 O O . ASP B 2 169 ? 8.965 39.021 -20.322 1.00 42.25 169 ASP B O 1
ATOM 3075 N N . LEU B 2 170 ? 9.642 36.970 -20.694 1.00 45.28 170 LEU B N 1
ATOM 3076 C CA . LEU B 2 170 ? 10.992 37.224 -20.261 1.00 43.79 170 LEU B CA 1
ATOM 3077 C C . LEU B 2 170 ? 11.960 37.501 -21.433 1.00 45.91 170 LEU B C 1
ATOM 3078 O O . LEU B 2 170 ? 13.128 37.823 -21.238 1.00 41.34 170 LEU B O 1
ATOM 3083 N N . GLN B 2 171 ? 11.475 37.479 -22.650 1.00 53.04 171 GLN B N 1
ATOM 3084 C CA . GLN B 2 171 ? 12.394 37.470 -23.778 1.00 53.16 171 GLN B CA 1
ATOM 3085 C C . GLN B 2 171 ? 12.977 38.817 -24.075 1.00 51.41 171 GLN B C 1
ATOM 3086 O O . GLN B 2 171 ? 14.115 38.903 -24.498 1.00 63.52 171 GLN B O 1
ATOM 3092 N N . GLN B 2 172 ? 12.272 39.873 -23.739 1.00 47.73 172 GLN B N 1
ATOM 3093 C CA . GLN B 2 172 ? 12.745 41.169 -24.062 1.00 52.17 172 GLN B CA 1
ATOM 3094 C C . GLN B 2 172 ? 13.970 41.474 -23.237 1.00 55.06 172 GLN B C 1
ATOM 3095 O O . GLN B 2 172 ? 14.978 41.923 -23.799 1.00 55.86 172 GLN B O 1
ATOM 3101 N N . PRO B 2 173 ? 13.882 41.279 -21.893 1.00 46.69 173 PRO B N 1
ATOM 3102 C CA . PRO B 2 173 ? 15.042 41.676 -21.113 1.00 46.68 173 PRO B CA 1
ATOM 3103 C C . PRO B 2 173 ? 16.266 40.820 -21.421 1.00 33.87 173 PRO B C 1
ATOM 3104 O O . PRO B 2 173 ? 17.351 41.322 -21.206 1.00 38.25 173 PRO B O 1
ATOM 3108 N N . ILE B 2 174 ? 16.052 39.584 -21.851 1.00 36.49 174 ILE B N 1
ATOM 3109 C CA . ILE B 2 174 ? 17.134 38.616 -22.158 1.00 42.24 174 ILE B CA 1
ATOM 3110 C C . ILE B 2 174 ? 17.854 39.083 -23.429 1.00 46.34 174 ILE B C 1
ATOM 3111 O O . ILE B 2 174 ? 19.035 39.474 -23.359 1.00 49.63 174 ILE B O 1
ATOM 3116 N N . HIS B 2 175 ? 17.114 39.166 -24.549 1.00 53.96 175 HIS B N 1
ATOM 3117 C CA . HIS B 2 175 ? 17.609 39.875 -25.802 1.00 46.01 175 HIS B CA 1
ATOM 3118 C C . HIS B 2 175 ? 18.378 41.106 -25.519 1.00 40.71 175 HIS B C 1
ATOM 3119 O O . HIS B 2 175 ? 19.500 41.277 -25.943 1.00 43.88 175 HIS B O 1
ATOM 3126 N N . THR B 2 176 ? 17.795 41.958 -24.707 1.00 40.62 176 THR B N 1
ATOM 3127 C CA . THR B 2 176 ? 18.384 43.233 -24.422 1.00 40.84 176 THR B CA 1
ATOM 3128 C C . THR B 2 176 ? 19.677 43.050 -23.715 1.00 48.99 176 THR B C 1
ATOM 3129 O O . THR B 2 176 ? 20.667 43.769 -24.014 1.00 49.30 176 THR B O 1
ATOM 3133 N N . ARG B 2 177 ? 19.708 42.071 -22.776 1.00 44.56 177 ARG B N 1
ATOM 3134 C CA . ARG B 2 177 ? 20.882 41.956 -21.970 1.00 40.08 177 ARG B CA 1
ATOM 3135 C C . ARG B 2 177 ? 22.002 41.375 -22.816 1.00 33.70 177 ARG B C 1
ATOM 3136 O O . ARG B 2 177 ? 23.150 41.793 -22.724 1.00 37.72 177 ARG B O 1
ATOM 3144 N N . LEU B 2 178 ? 21.629 40.395 -23.588 1.00 33.83 178 LEU B N 1
ATOM 3145 C CA . LEU B 2 178 ? 22.542 39.721 -24.432 1.00 37.84 178 LEU B CA 1
ATOM 3146 C C . LEU B 2 178 ? 23.219 40.665 -25.439 1.00 45.13 178 LEU B C 1
ATOM 3147 O O . LEU B 2 178 ? 24.436 40.587 -25.599 1.00 45.84 178 LEU B O 1
ATOM 3152 N N . LYS B 2 179 ? 22.460 41.578 -26.065 1.00 50.69 179 LYS B N 1
ATOM 3153 C CA . LYS B 2 179 ? 23.068 42.586 -26.935 1.00 46.15 179 LYS B CA 1
ATOM 3154 C C . LYS B 2 179 ? 24.050 43.459 -26.168 1.00 49.78 179 LYS B C 1
ATOM 3155 O O . LYS B 2 179 ? 25.154 43.700 -26.665 1.00 51.13 179 LYS B O 1
ATOM 3161 N N . GLU B 2 180 ? 23.688 43.941 -24.977 1.00 39.95 180 GLU B N 1
ATOM 3162 C CA . GLU B 2 180 ? 24.603 44.778 -24.215 1.00 44.22 180 GLU B CA 1
ATOM 3163 C C . GLU B 2 180 ? 25.883 43.991 -23.902 1.00 52.15 180 GLU B C 1
ATOM 3164 O O . GLU B 2 180 ? 26.968 44.574 -23.813 1.00 58.19 180 GLU B O 1
ATOM 3170 N N . MET B 2 181 ? 25.766 42.679 -23.681 1.00 45.57 181 MET B N 1
ATOM 3171 C CA . MET B 2 181 ? 26.961 41.903 -23.310 1.00 47.34 181 MET B CA 1
ATOM 3172 C C . MET B 2 181 ? 27.861 41.598 -24.522 1.00 43.78 181 MET B C 1
ATOM 3173 O O . MET B 2 181 ? 29.088 41.732 -24.464 1.00 44.43 181 MET B O 1
ATOM 3178 N N . LEU B 2 182 ? 27.239 41.209 -25.621 1.00 49.04 182 LEU B N 1
ATOM 3179 C CA . LEU B 2 182 ? 27.955 41.107 -26.916 1.00 51.84 182 LEU B CA 1
ATOM 3180 C C . LEU B 2 182 ? 28.715 42.384 -27.293 1.00 55.02 182 LEU B C 1
ATOM 3181 O O . LEU B 2 182 ? 29.802 42.291 -27.820 1.00 61.14 182 LEU B O 1
ATOM 3186 N N . ALA B 2 183 ? 28.155 43.551 -26.992 1.00 53.60 183 ALA B N 1
ATOM 3187 C CA . ALA B 2 183 ? 28.857 44.806 -27.167 1.00 58.59 183 ALA B CA 1
ATOM 3188 C C . ALA B 2 183 ? 29.981 44.961 -26.174 1.00 60.71 183 ALA B C 1
ATOM 3189 O O . ALA B 2 183 ? 31.064 45.386 -26.555 1.00 67.09 183 ALA B O 1
ATOM 3191 N N . SER B 2 184 ? 29.767 44.665 -24.910 1.00 51.32 184 SER B N 1
ATOM 3192 C CA . SER B 2 184 ? 30.782 45.109 -23.923 1.00 52.69 184 SER B CA 1
ATOM 3193 C C . SER B 2 184 ? 31.798 44.085 -23.457 1.00 47.28 184 SER B C 1
ATOM 3194 O O . SER B 2 184 ? 32.729 44.432 -22.744 1.00 50.14 184 SER B O 1
ATOM 3197 N N . ASP B 2 185 ? 31.642 42.822 -23.818 1.00 47.35 185 ASP B N 1
ATOM 3198 C CA . ASP B 2 185 ? 32.397 41.831 -23.107 1.00 46.64 185 ASP B CA 1
ATOM 3199 C C . ASP B 2 185 ? 33.857 41.750 -23.605 1.00 47.48 185 ASP B C 1
ATOM 3200 O O . ASP B 2 185 ? 34.128 41.607 -24.776 1.00 46.83 185 ASP B O 1
ATOM 3205 N N . ALA B 2 186 ? 34.764 41.837 -22.651 1.00 43.94 186 ALA B N 1
ATOM 3206 C CA . ALA B 2 186 ? 36.155 41.613 -22.859 1.00 51.01 186 ALA B CA 1
ATOM 3207 C C . ALA B 2 186 ? 36.472 40.236 -23.465 1.00 53.52 186 ALA B C 1
ATOM 3208 O O . ALA B 2 186 ? 37.445 40.143 -24.201 1.00 55.07 186 ALA B O 1
ATOM 3210 N N . GLU B 2 187 ? 35.655 39.201 -23.189 1.00 43.69 187 GLU B N 1
ATOM 3211 C CA . GLU B 2 187 ? 36.058 37.834 -23.416 1.00 44.12 187 GLU B CA 1
ATOM 3212 C C . GLU B 2 187 ? 35.455 37.280 -24.672 1.00 44.03 187 GLU B C 1
ATOM 3213 O O . GLU B 2 187 ? 34.269 37.322 -24.876 1.00 45.52 187 GLU B O 1
ATOM 3219 N N . LYS B 2 188 ? 36.305 36.748 -25.535 1.00 46.17 188 LYS B N 1
ATOM 3220 C CA . LYS B 2 188 ? 35.855 36.168 -26.779 1.00 44.20 188 LYS B CA 1
ATOM 3221 C C . LYS B 2 188 ? 34.995 34.951 -26.507 1.00 37.64 188 LYS B C 1
ATOM 3222 O O . LYS B 2 188 ? 34.042 34.684 -27.209 1.00 40.94 188 LYS B O 1
ATOM 3228 N N . ALA B 2 189 ? 35.347 34.199 -25.472 1.00 36.89 189 ALA B N 1
ATOM 3229 C CA . ALA B 2 189 ? 34.542 33.047 -25.090 1.00 39.20 189 ALA B CA 1
ATOM 3230 C C . ALA B 2 189 ? 33.101 33.369 -24.741 1.00 34.40 189 ALA B C 1
ATOM 3231 O O . ALA B 2 189 ? 32.177 32.619 -25.062 1.00 36.76 189 ALA B O 1
ATOM 3233 N N . VAL B 2 190 ? 32.920 34.467 -24.064 1.00 36.29 190 VAL B N 1
ATOM 3234 C CA . VAL B 2 190 ? 31.616 34.862 -23.594 1.00 36.45 190 VAL B CA 1
ATOM 3235 C C . VAL B 2 190 ? 30.780 35.416 -24.774 1.00 41.43 190 VAL B C 1
ATOM 3236 O O . VAL B 2 190 ? 29.586 35.105 -24.938 1.00 35.61 190 VAL B O 1
ATOM 3240 N N . ARG B 2 191 ? 31.421 36.247 -25.593 1.00 39.70 191 ARG B N 1
ATOM 3241 C CA . ARG B 2 191 ? 30.806 36.740 -26.833 1.00 40.70 191 ARG B CA 1
ATOM 3242 C C . ARG B 2 191 ? 30.353 35.585 -27.676 1.00 32.31 191 ARG B C 1
ATOM 3243 O O . ARG B 2 191 ? 29.242 35.566 -28.211 1.00 35.95 191 ARG B O 1
ATOM 3251 N N . ALA B 2 192 ? 31.193 34.584 -27.795 1.00 37.42 192 ALA B N 1
ATOM 3252 C CA . ALA B 2 192 ? 30.787 33.412 -28.582 1.00 35.17 192 ALA B CA 1
ATOM 3253 C C . ALA B 2 192 ? 29.603 32.700 -28.030 1.00 35.74 192 ALA B C 1
ATOM 3254 O O . ALA B 2 192 ? 28.781 32.094 -28.757 1.00 34.08 192 ALA B O 1
ATOM 3256 N N . ARG B 2 193 ? 29.529 32.647 -26.715 1.00 34.19 193 ARG B N 1
ATOM 3257 C CA . ARG B 2 193 ? 28.449 31.910 -26.123 1.00 32.07 193 ARG B CA 1
ATOM 3258 C C . ARG B 2 193 ? 27.194 32.740 -26.264 1.00 30.95 193 ARG B C 1
ATOM 3259 O O . ARG B 2 193 ? 26.128 32.198 -26.376 1.00 35.45 193 ARG B O 1
ATOM 3267 N N . ILE B 2 194 ? 27.335 34.055 -26.223 1.00 34.75 194 ILE B N 1
ATOM 3268 C CA . ILE B 2 194 ? 26.177 34.916 -26.486 1.00 38.61 194 ILE B CA 1
ATOM 3269 C C . ILE B 2 194 ? 25.608 34.633 -27.897 1.00 45.22 194 ILE B C 1
ATOM 3270 O O . ILE B 2 194 ? 24.422 34.293 -28.048 1.00 41.69 194 ILE B O 1
ATOM 3275 N N . LEU B 2 195 ? 26.490 34.690 -28.904 1.00 45.16 195 LEU B N 1
ATOM 3276 C CA . LEU B 2 195 ? 26.135 34.300 -30.286 1.00 43.75 195 LEU B CA 1
ATOM 3277 C C . LEU B 2 195 ? 25.448 32.991 -30.396 1.00 40.48 195 LEU B C 1
ATOM 3278 O O . LEU B 2 195 ? 24.469 32.908 -31.072 1.00 45.18 195 LEU B O 1
ATOM 3283 N N . LEU B 2 196 ? 25.938 31.950 -29.726 1.00 35.05 196 LEU B N 1
ATOM 3284 C CA . LEU B 2 196 ? 25.254 30.699 -29.740 1.00 37.57 196 LEU B CA 1
ATOM 3285 C C . LEU B 2 196 ? 23.869 30.834 -29.110 1.00 44.68 196 LEU B C 1
ATOM 3286 O O . LEU B 2 196 ? 22.932 30.185 -29.572 1.00 41.62 196 LEU B O 1
ATOM 3291 N N . ALA B 2 197 ? 23.750 31.624 -28.042 1.00 43.09 197 ALA B N 1
ATOM 3292 C CA . ALA B 2 197 ? 22.433 31.767 -27.395 1.00 47.25 197 ALA B CA 1
ATOM 3293 C C . ALA B 2 197 ? 21.487 32.528 -28.356 1.00 55.18 197 ALA B C 1
ATOM 3294 O O . ALA B 2 197 ? 20.387 32.035 -28.615 1.00 60.14 197 ALA B O 1
ATOM 3296 N N . GLN B 2 198 ? 21.924 33.683 -28.898 1.00 57.58 198 GLN B N 1
ATOM 3297 C CA . GLN B 2 198 ? 21.106 34.433 -29.889 1.00 56.47 198 GLN B CA 1
ATOM 3298 C C . GLN B 2 198 ? 20.540 33.574 -31.006 1.00 57.57 198 GLN B C 1
ATOM 3299 O O . GLN B 2 198 ? 19.398 33.733 -31.383 1.00 69.50 198 GLN B O 1
ATOM 3305 N N . SER B 2 199 ? 21.291 32.631 -31.515 1.00 57.74 199 SER B N 1
ATOM 3306 C CA . SER B 2 199 ? 20.659 31.574 -32.285 1.00 60.00 199 SER B CA 1
ATOM 3307 C C . SER B 2 199 ? 19.774 30.745 -31.370 1.00 58.88 199 SER B C 1
ATOM 3308 O O . SER B 2 199 ? 19.607 29.570 -31.611 1.00 61.65 199 SER B O 1
#

=== Feature glossary ===
Feature key, reading from the visual/contextual features back to the raw sequence:

Rendered structure images. Six rendered views show the 3D structure from the faces of a cube — i.e. along ±x, ±y, ±z. Rendering representation is drawn randomly per protein from cartoon (secondary-structure ribbons), sticks (backbone bonds), or molecular surface; coloring is either N→C rainbow (blue at the N-terminus through red at the C-terminus) or one color per chain.

Contact-map, Ramachandran, and PAE plots. The contact map is a binary N×N matrix image: pixel (i, j) is dark where Cα_i and Cα_j are within 8 Å and |i−j|>4. Because the |i−j|>4 filter removes local helical contacts, off-diagonal stripes parallel to the main diagonal indicate parallel β-sheets; stripes perpendicular to it indicate antiparallel β-sheets. The Ramachandran plot scatters every residue's (φ, ψ) pair against the sterically allowed regions. The PAE heatmap renders the predicted-aligned-error matrix.

InterPro / GO / CATH / organism. Database cross-references. InterPro integrates a dozen domain/family signature databases into unified entries with residue-range hits. GO terms attach function/process/location labels with evidence codes. CATH codes position the fold in a four-level structural taxonomy. Organism is the NCBI-taxonomy species name.

Nearest PDB structures. The Foldseek neighbor list gives the closest experimentally determined structures in the PDB, ranked by structural alignment. TM-score near 1 means near-identical fold; near 0.3 means only rough topology match. This is how one finds what a novel AlphaFold prediction most resembles in the solved-structure universe.

Predicted aligned error. PAE(i, j) answers: if I align the predicted and true structures on residue i, how far off (in Å) do I expect residue j to be? A block-diagonal PAE matrix with low values on the blocks and high values off-diagonal is the signature of a multi-domain protein with confidently predicted domains but uncertain inter-domain orientation.

Solvent-accessible surface area. Accessible surface area quantifies burial. A residue with SASA near zero is packed into the hydrophobic core; one with SASA >100 Å² sits on the surface. Computed here via the Shrake–Rupley numerical algorithm with a 1.4 Å probe.

B-factor. B-factor (Debye–Waller factor) reflects atomic displacement in the crystal lattice. It is an experimental observable (units Å²), not a prediction; low values mean the atom is pinned down, high values mean it moves or is heterogeneous across the crystal.

pLDDT. For AlphaFold models, the B-factor field carries pLDDT — the model's own estimate of local accuracy on a 0–100 scale. Regions with pLDDT<50 should be treated as essentially unmodeled; they often correspond to intrinsically disordered segments.

Backbone torsions (φ/ψ). φ (phi) and ψ (psi) are the two rotatable backbone dihedrals per residue: φ is the C(i-1)–N–Cα–C torsion, ψ is the N–Cα–C–N(i+1) torsion, both in degrees on (−180°, 180°]. α-helical residues cluster near (−60°, −45°); β-strand residues near (−120°, +130°). A Ramachandran plot is simply a scatter of (φ, ψ) for every residue.

Radius of gyration, Cα contacts, bounding box. Radius of gyration (Rg) is the root-mean-square distance of Cα atoms from their centroid — a single number for overall size and compactness. A globular domain of N residues has Rg ≈ 2.2·N^0.38 Å; an extended or disordered chain has a much larger Rg. The Cα contact count is the number of residue pairs whose Cα atoms are within 8 Å and are more than four positions apart in sequence — a standard proxy for tertiary packing density. The bounding box is the smallest axis-aligned box enclosing all Cα atoms.

Secondary structure (3-state, P-SEA). Three-state secondary structure (P-SEA) collapses the eight DSSP classes into helix (a), strand (b), and coil (c). P-SEA assigns these from Cα geometry alone — distances and angles — without requiring backbone oxygens, so it works on any Cα trace.

Secondary structure (8-state, DSSP). DSSP 8-state secondary structure assigns each residue one of H (α-helix), G (3₁₀-helix), I (π-helix), E (extended β-strand), B (isolated β-bridge), T (hydrogen-bonded turn), S (bend), or '-' (coil). The assignment is computed from backbone hydrogen-bond geometry via the Kabsch–Sander algorithm.

Foldseek 3Di. A 3Di character summarizes, for each residue, the relative orientation of the Cα frame of its nearest spatial neighbor. Because it encodes fold topology rather than chemistry, 3Di alignments detect remote structural similarity that sequence alignment misses.

mmCIF coordinates. The mmCIF block holds the 3D Cartesian coordinates of each backbone atom (N, Cα, C, O) in ångströms. mmCIF is the PDB's canonical archive format — a tagged-loop text representation of the atomic model.

Sequence. Sequence gives the chain of amino acids in standard one-letter code (A=alanine, C=cysteine, …, Y=tyrosine), read N→C. It is the only feature that is directly encoded by the gene; all structural features are derived from the folded form of this sequence.